Protein AF-0000000083319623 (afdb_homodimer)

Organism: Saccharibacillus brassicae (NCBI:txid2583377)

Structure (mmCIF, N/CA/C/O backbone):
data_AF-0000000083319623-model_v1
#
loop_
_entity.id
_entity.type
_entity.pdbx_description
1 polymer 'Zinc-binding alcohol dehydrogenase family protein'
#
loop_
_atom_site.group_PDB
_atom_site.id
_atom_site.type_symbol
_atom_site.label_atom_id
_atom_site.label_alt_id
_atom_site.label_comp_id
_atom_site.label_asym_id
_atom_site.label_entity_id
_atom_site.label_seq_id
_atom_site.pdbx_PDB_ins_code
_atom_site.Cartn_x
_atom_site.Cartn_y
_atom_site.Cartn_z
_atom_site.occupancy
_atom_site.B_iso_or_equiv
_atom_site.auth_seq_id
_atom_site.auth_comp_id
_atom_site.auth_asym_id
_atom_site.auth_atom_id
_atom_site.pdbx_PDB_model_num
ATOM 1 N N . MET A 1 1 ? -16.828 39.844 22.016 1 85.69 1 MET A N 1
ATOM 2 C CA . MET A 1 1 ? -16.344 39.688 20.641 1 85.69 1 MET A CA 1
ATOM 3 C C . MET A 1 1 ? -14.844 39.438 20.609 1 85.69 1 MET A C 1
ATOM 5 O O . MET A 1 1 ? -14.133 39.812 21.547 1 85.69 1 MET A O 1
ATOM 9 N N . THR A 1 2 ? -14.398 38.625 19.656 1 89.62 2 THR A N 1
ATOM 10 C CA . THR A 1 2 ? -12.969 38.344 19.516 1 89.62 2 THR A CA 1
ATOM 11 C C . THR A 1 2 ? -12.461 38.812 18.141 1 89.62 2 THR A C 1
ATOM 13 O O . THR A 1 2 ? -13.258 39.094 17.25 1 89.62 2 THR A O 1
ATOM 16 N N . ARG A 1 3 ? -11.203 39.062 18.062 1 96.06 3 ARG A N 1
ATOM 17 C CA . ARG A 1 3 ? -10.594 39.562 16.828 1 96.06 3 ARG A CA 1
ATOM 18 C C . ARG A 1 3 ? -9.938 38.438 16.047 1 96.06 3 ARG A C 1
ATOM 20 O O . ARG A 1 3 ? -9.516 37.438 16.625 1 96.06 3 ARG A O 1
ATOM 27 N N . GLY A 1 4 ? -9.961 38.5 14.805 1 97.38 4 GLY A N 1
ATOM 28 C CA . GLY A 1 4 ? -9.32 37.531 13.953 1 97.38 4 GLY A CA 1
ATOM 29 C C . GLY A 1 4 ? -9.352 37.906 12.477 1 97.38 4 GLY A C 1
ATOM 30 O O . GLY A 1 4 ? -9.633 39.031 12.133 1 97.38 4 GLY A O 1
ATOM 31 N N . ILE A 1 5 ? -8.898 37.031 11.68 1 97.88 5 ILE A N 1
ATOM 32 C CA . ILE A 1 5 ? -8.844 37.188 10.234 1 97.88 5 ILE A CA 1
ATOM 33 C C . ILE A 1 5 ? -9.789 36.219 9.555 1 97.88 5 ILE A C 1
ATOM 35 O O . ILE A 1 5 ? -9.805 35.031 9.891 1 97.88 5 ILE A O 1
ATOM 39 N N . VAL A 1 6 ? -10.617 36.688 8.617 1 97.75 6 VAL A N 1
ATOM 40 C CA . VAL A 1 6 ? -11.539 35.875 7.844 1 97.75 6 VAL A CA 1
ATOM 41 C C . VAL A 1 6 ? -11.156 35.906 6.367 1 97.75 6 VAL A C 1
ATOM 43 O O . VAL A 1 6 ? -10.961 37 5.805 1 97.75 6 VAL A O 1
ATOM 46 N N . CYS A 1 7 ? -10.906 34.75 5.785 1 97.44 7 CYS A N 1
ATOM 47 C CA . CYS A 1 7 ? -10.844 34.688 4.328 1 97.44 7 CYS A CA 1
ATOM 48 C C . CYS A 1 7 ? -12.242 34.781 3.721 1 97.44 7 CYS A C 1
ATOM 50 O O . CYS A 1 7 ? -12.938 33.781 3.592 1 97.44 7 CYS A O 1
ATOM 52 N N . GLU A 1 8 ? -12.602 35.906 3.264 1 96.75 8 GLU A N 1
ATOM 53 C CA . GLU A 1 8 ? -13.977 36.156 2.842 1 96.75 8 GLU A CA 1
ATOM 54 C C . GLU A 1 8 ? -14.25 35.562 1.464 1 96.75 8 GLU A C 1
ATOM 56 O O . GLU A 1 8 ? -15.359 35.094 1.194 1 96.75 8 GLU A O 1
ATOM 61 N N . GLU A 1 9 ? -13.352 35.719 0.642 1 95.5 9 GLU A N 1
ATOM 62 C CA . GLU A 1 9 ? -13.336 35.188 -0.715 1 95.5 9 GLU A CA 1
ATOM 63 C C . GLU A 1 9 ? -11.906 35.031 -1.23 1 95.5 9 GLU A C 1
ATOM 65 O O . GLU A 1 9 ? -10.945 35.344 -0.521 1 95.5 9 GLU A O 1
ATOM 70 N N . ILE A 1 10 ? -11.812 34.469 -2.344 1 94 10 ILE A N 1
ATOM 71 C CA . ILE A 1 10 ? -10.508 34.25 -2.949 1 94 10 ILE A CA 1
ATOM 72 C C . ILE A 1 10 ? -9.734 35.594 -2.98 1 94 10 ILE A C 1
ATOM 74 O O . ILE A 1 10 ? -10.258 36.594 -3.438 1 94 10 ILE A O 1
ATOM 78 N N . GLY A 1 11 ? -8.586 35.562 -2.367 1 93.06 11 GLY A N 1
ATOM 79 C CA . GLY A 1 11 ? -7.684 36.688 -2.43 1 93.06 11 GLY A CA 1
ATOM 80 C C . GLY A 1 11 ? -8.031 37.781 -1.429 1 93.06 11 GLY A C 1
ATOM 81 O O . GLY A 1 11 ? -7.457 38.875 -1.47 1 93.06 11 GLY A O 1
ATOM 82 N N . ARG A 1 12 ? -8.922 37.438 -0.57 1 95.44 12 ARG A N 1
ATOM 83 C CA . ARG A 1 12 ? -9.352 38.5 0.325 1 95.44 12 ARG A CA 1
ATOM 84 C C . ARG A 1 12 ? -9.391 38.031 1.772 1 95.44 12 ARG A C 1
ATOM 86 O O . ARG A 1 12 ? -10.336 37.375 2.191 1 95.44 12 ARG A O 1
ATOM 93 N N . LEU A 1 13 ? -8.383 38.438 2.477 1 96.25 13 LEU A N 1
ATOM 94 C CA . LEU A 1 13 ? -8.336 38.281 3.928 1 96.25 13 LEU A CA 1
ATOM 95 C C . LEU A 1 13 ? -8.727 39.562 4.629 1 96.25 13 LEU A C 1
ATOM 97 O O . LEU A 1 13 ? -8.203 40.625 4.301 1 96.25 13 LEU A O 1
ATOM 101 N N . VAL A 1 14 ? -9.609 39.438 5.551 1 96.38 14 VAL A N 1
ATOM 102 C CA . VAL A 1 14 ? -10.133 40.625 6.188 1 96.38 14 VAL A CA 1
ATOM 103 C C . VAL A 1 14 ? -9.969 40.531 7.703 1 96.38 14 VAL A C 1
ATOM 105 O O . VAL A 1 14 ? -10.375 39.531 8.312 1 96.38 14 VAL A O 1
ATOM 108 N N . TRP A 1 15 ? -9.391 41.562 8.242 1 96.19 15 TRP A N 1
ATOM 109 C CA . TRP A 1 15 ? -9.344 41.688 9.695 1 96.19 15 TRP A CA 1
ATOM 110 C C . TRP A 1 15 ? -10.734 42 10.258 1 96.19 15 TRP A C 1
ATOM 112 O O . TRP A 1 15 ? -11.422 42.906 9.758 1 96.19 15 TRP A O 1
ATOM 122 N N . ARG A 1 16 ? -11.109 41.25 11.211 1 96.31 16 ARG A N 1
ATOM 123 C CA . ARG A 1 16 ? -12.406 41.438 11.859 1 96.31 16 ARG A CA 1
ATOM 124 C C . ARG A 1 16 ? -12.242 41.594 13.367 1 96.31 16 ARG A C 1
ATOM 126 O O . ARG A 1 16 ? -11.438 40.875 13.977 1 96.31 16 ARG A O 1
ATOM 133 N N . GLU A 1 17 ? -13.062 42.438 13.969 1 95.81 17 GLU A N 1
ATOM 134 C CA . GLU A 1 17 ? -13.039 42.625 15.414 1 95.81 17 GLU A CA 1
ATOM 135 C C . GLU A 1 17 ? -14.367 42.188 16.047 1 95.81 17 GLU A C 1
ATOM 137 O O . GLU A 1 17 ? -14.555 42.312 17.25 1 95.81 17 GLU A O 1
ATOM 142 N N . ASP A 1 18 ? -15.195 41.688 15.195 1 95.75 18 ASP A N 1
ATOM 143 C CA . ASP A 1 18 ? -16.547 41.375 15.641 1 95.75 18 ASP A CA 1
ATOM 144 C C . ASP A 1 18 ? -16.859 39.906 15.477 1 95.75 18 ASP A C 1
ATOM 146 O O . ASP A 1 18 ? -18 39.531 15.195 1 95.75 18 ASP A O 1
ATOM 150 N N . LEU A 1 19 ? -15.844 39.094 15.547 1 96.06 19 LEU A N 1
ATOM 151 C CA . LEU A 1 19 ? -16.094 37.688 15.461 1 96.06 19 LEU A CA 1
ATOM 152 C C . LEU A 1 19 ? -16.766 37.156 16.734 1 96.06 19 LEU A C 1
ATOM 154 O O . LEU A 1 19 ? -16.5 37.656 17.828 1 96.06 19 LE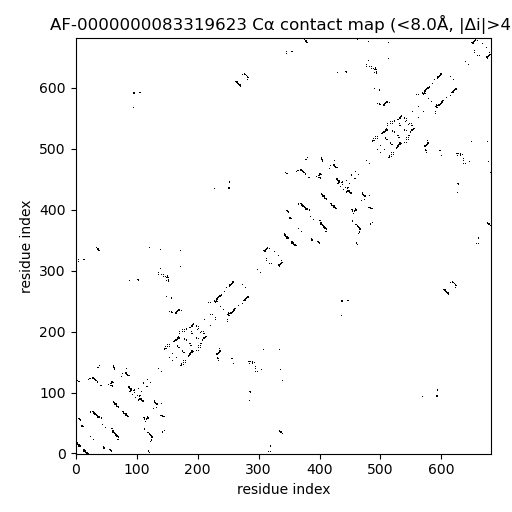U A O 1
ATOM 158 N N . PRO A 1 20 ? -17.641 36.188 16.547 1 93.31 20 PRO A N 1
ATOM 159 C CA . PRO A 1 20 ? -18.312 35.656 17.734 1 93.31 20 PRO A CA 1
ATOM 160 C C . PRO A 1 20 ? -17.344 35 18.719 1 93.31 20 PRO A C 1
ATOM 162 O O . PRO A 1 20 ? -16.391 34.344 18.297 1 93.31 20 PRO A O 1
ATOM 165 N N . GLU A 1 21 ? -17.625 35.25 20.047 1 94.5 21 GLU A N 1
ATOM 166 C CA . GLU A 1 21 ? -16.844 34.562 21.078 1 94.5 21 GLU A CA 1
ATOM 167 C C . GLU A 1 21 ? -17.172 33.094 21.141 1 94.5 21 GLU A C 1
ATOM 169 O O . GLU A 1 21 ? -18.328 32.688 21.016 1 94.5 21 GLU A O 1
ATOM 174 N N . PRO A 1 22 ? -16.141 32.25 21.328 1 94.62 22 PRO A N 1
ATOM 175 C CA . PRO A 1 22 ? -16.453 30.844 21.5 1 94.62 22 PRO A CA 1
ATOM 176 C C . PRO A 1 22 ? -17.188 30.562 22.812 1 94.62 22 PRO A C 1
ATOM 178 O O . PRO A 1 22 ? -16.953 31.234 23.812 1 94.62 22 PRO A O 1
ATOM 181 N N . THR A 1 23 ? -18.016 29.609 22.734 1 91.69 23 THR A N 1
ATOM 182 C CA . THR A 1 23 ? -18.797 29.25 23.922 1 91.69 23 THR A CA 1
ATOM 183 C C . THR A 1 23 ? -18.281 27.938 24.516 1 91.69 23 THR A C 1
ATOM 185 O O . THR A 1 23 ? -17.969 27 23.781 1 91.69 23 THR A O 1
ATOM 188 N N . ILE A 1 24 ? -18.281 28 25.859 1 91.38 24 ILE A N 1
ATOM 189 C CA . ILE A 1 24 ? -17.875 26.781 26.547 1 91.38 24 ILE A CA 1
ATOM 190 C C . ILE A 1 24 ? -18.984 25.734 26.438 1 91.38 24 ILE A C 1
ATOM 192 O O . ILE A 1 24 ? -20.172 26.078 26.531 1 91.38 24 ILE A O 1
ATOM 196 N N . ALA A 1 25 ? -18.641 24.578 26.078 1 93.5 25 ALA A N 1
ATOM 197 C CA . ALA A 1 25 ? -19.531 23.422 26.016 1 93.5 25 ALA A CA 1
ATOM 198 C C . ALA A 1 25 ? -18.922 22.219 26.703 1 93.5 25 ALA A C 1
ATOM 200 O O . ALA A 1 25 ? -17.719 22.172 26.953 1 93.5 25 ALA A O 1
ATOM 201 N N . PRO A 1 26 ? -19.844 21.281 27.156 1 94.38 26 PRO A N 1
ATOM 202 C CA . PRO A 1 26 ? -19.297 20.062 27.766 1 94.38 26 PRO A CA 1
ATOM 203 C C . PRO A 1 26 ? -18.266 19.375 26.875 1 94.38 26 PRO A C 1
ATOM 205 O O . PRO A 1 26 ? -18.469 19.234 25.672 1 94.38 26 PRO A O 1
ATOM 208 N N . GLY A 1 27 ? -17.094 19.016 27.5 1 96.12 27 GLY A N 1
ATOM 209 C CA . GLY A 1 27 ? -16.062 18.281 26.797 1 96.12 27 GLY A CA 1
ATOM 210 C C . GLY A 1 27 ? -15.172 19.172 25.953 1 96.12 27 GLY A C 1
ATOM 211 O O . GLY A 1 27 ? -14.273 18.688 25.25 1 96.12 27 GLY A O 1
ATOM 212 N N . ARG A 1 28 ? -15.406 20.422 26.031 1 97.56 28 ARG A N 1
ATOM 213 C CA . ARG A 1 28 ? -14.602 21.344 25.234 1 97.56 28 ARG A CA 1
ATOM 214 C C . ARG A 1 28 ? -13.859 22.328 26.125 1 97.56 28 ARG A C 1
ATOM 216 O O . ARG A 1 28 ? -14.188 22.484 27.312 1 97.56 28 ARG A O 1
ATOM 223 N N . ALA A 1 29 ? -12.859 22.953 25.625 1 98.56 29 ALA A N 1
ATOM 224 C CA . ALA A 1 29 ? -12.062 23.969 26.281 1 98.56 29 ALA A CA 1
ATOM 225 C C . ALA A 1 29 ? -11.961 25.234 25.422 1 98.56 29 ALA A C 1
ATOM 227 O O . ALA A 1 29 ? -11.977 25.156 24.203 1 98.56 29 ALA A O 1
ATOM 228 N N . ILE A 1 30 ? -11.938 26.344 26.078 1 98.56 30 ILE A N 1
ATOM 229 C CA . ILE A 1 30 ? -11.617 27.594 25.406 1 98.56 30 ILE A CA 1
ATOM 230 C C . ILE A 1 30 ? -10.109 27.828 25.453 1 98.56 30 ILE A C 1
ATOM 232 O O . ILE A 1 30 ? -9.508 27.844 26.516 1 98.56 30 ILE A O 1
ATOM 236 N N . VAL A 1 31 ? -9.562 27.938 24.344 1 98.62 31 VAL A N 1
ATOM 237 C CA . VAL A 1 31 ? -8.117 28.141 24.234 1 98.62 31 VAL A CA 1
ATOM 238 C C . VAL A 1 31 ? -7.828 29.531 23.672 1 98.62 31 VAL A C 1
ATOM 240 O O . VAL A 1 31 ? -8.375 29.922 22.641 1 98.62 31 VAL A O 1
ATOM 243 N N . ARG A 1 32 ? -7.023 30.281 24.328 1 98.5 32 ARG A N 1
ATOM 244 C CA . ARG A 1 32 ? -6.473 31.516 23.812 1 98.5 32 ARG A CA 1
ATOM 245 C C . ARG A 1 32 ? -5.293 31.25 22.875 1 98.5 32 ARG A C 1
ATOM 247 O O . ARG A 1 32 ? -4.227 30.828 23.328 1 98.5 32 ARG A O 1
ATOM 254 N N . ILE A 1 33 ? -5.465 31.547 21.625 1 98.75 33 ILE A N 1
ATOM 255 C CA . ILE A 1 33 ? -4.445 31.25 20.641 1 98.75 33 ILE A CA 1
ATOM 256 C C . ILE A 1 33 ? -3.271 32.219 20.781 1 98.75 33 ILE A C 1
ATOM 258 O O . ILE A 1 33 ? -3.469 33.406 20.984 1 98.75 33 ILE A O 1
ATOM 262 N N . ARG A 1 34 ? -2.08 31.625 20.625 1 98.69 34 ARG A N 1
ATOM 263 C CA . ARG A 1 34 ? -0.876 32.438 20.75 1 98.69 34 ARG A CA 1
ATOM 264 C C . ARG A 1 34 ? -0.014 32.344 19.5 1 98.69 34 ARG A C 1
ATOM 266 O O . ARG A 1 34 ? 0.701 33.312 19.172 1 98.69 34 ARG A O 1
ATOM 273 N N . ARG A 1 35 ? -0.038 31.266 18.859 1 98.81 35 ARG A N 1
ATOM 274 C CA . ARG A 1 35 ? 0.743 31.031 17.656 1 98.81 35 ARG A CA 1
ATOM 275 C C . ARG A 1 35 ? -0.085 30.312 16.594 1 98.81 35 ARG A C 1
ATOM 277 O O . ARG A 1 35 ? -0.876 29.422 16.922 1 98.81 35 ARG A O 1
ATOM 284 N N . ILE A 1 36 ? 0.083 30.734 15.359 1 98.69 36 ILE A N 1
ATOM 285 C CA . ILE A 1 36 ? -0.547 30.109 14.195 1 98.69 36 ILE A CA 1
ATOM 286 C C . ILE A 1 36 ? 0.493 29.906 13.102 1 98.69 36 ILE A C 1
ATOM 288 O O . ILE A 1 36 ? 0.984 30.859 12.508 1 98.69 36 ILE A O 1
ATOM 292 N N . GLY A 1 37 ? 0.816 28.609 12.875 1 98.25 37 GLY A N 1
ATOM 293 C CA . GLY A 1 37 ? 1.62 28.328 11.695 1 98.25 37 GLY A CA 1
ATOM 294 C C . GLY A 1 37 ? 0.83 28.422 10.398 1 98.25 37 GLY A C 1
ATOM 295 O O . GLY A 1 37 ? -0.321 27.984 10.336 1 98.25 37 GLY A O 1
ATOM 296 N N . ILE A 1 38 ? 1.46 28.984 9.375 1 97.31 38 ILE A N 1
ATOM 297 C CA . ILE A 1 38 ? 0.802 29.078 8.078 1 97.31 38 ILE A CA 1
ATOM 298 C C . ILE A 1 38 ? 1.138 27.844 7.238 1 97.31 38 ILE A C 1
ATOM 300 O O . ILE A 1 38 ? 2.309 27.484 7.102 1 97.31 38 ILE A O 1
ATOM 304 N N . CYS A 1 39 ? 0.165 27.219 6.727 1 94.75 39 CYS A N 1
ATOM 305 C CA . CYS A 1 39 ? 0.323 26 5.926 1 94.75 39 CYS A CA 1
ATOM 306 C C . CYS A 1 39 ? 0.044 26.281 4.453 1 94.75 39 CYS A C 1
ATOM 308 O O . CYS A 1 39 ? -0.603 27.281 4.121 1 94.75 39 CYS A O 1
ATOM 310 N N . GLY A 1 40 ? 0.592 25.406 3.582 1 90 40 GLY A N 1
ATOM 311 C CA . GLY A 1 40 ? 0.255 25.5 2.172 1 90 40 GLY A CA 1
ATOM 312 C C . GLY A 1 40 ? -1.24 25.516 1.914 1 90 40 GLY A C 1
ATOM 313 O O . GLY A 1 40 ? -1.715 26.188 1.006 1 90 40 GLY A O 1
ATOM 314 N N . THR A 1 41 ? -1.971 24.797 2.67 1 90.81 41 THR A N 1
ATOM 315 C CA . THR A 1 41 ? -3.422 24.734 2.551 1 90.81 41 THR A CA 1
ATOM 316 C C . THR A 1 41 ? -4.047 26.109 2.771 1 90.81 41 THR A C 1
ATOM 318 O O . THR A 1 41 ? -5.039 26.453 2.129 1 90.81 41 THR A O 1
ATOM 321 N N . ASP A 1 42 ? -3.557 26.891 3.699 1 93.88 42 ASP A N 1
ATOM 322 C CA . ASP A 1 42 ? -4.023 28.266 3.914 1 93.88 42 ASP A CA 1
ATOM 323 C C . ASP A 1 42 ? -3.795 29.109 2.67 1 93.88 42 ASP A C 1
ATOM 325 O O . ASP A 1 42 ? -4.688 29.859 2.252 1 93.88 42 ASP A O 1
ATOM 329 N N . LEU A 1 43 ? -2.652 28.922 2.166 1 90 43 LEU A N 1
ATOM 330 C CA . LEU A 1 43 ? -2.273 29.703 0.99 1 90 43 LEU A CA 1
ATOM 331 C C . LEU A 1 43 ? -3.115 29.297 -0.218 1 90 43 LEU A C 1
ATOM 333 O O . LEU A 1 43 ? -3.531 30.156 -1 1 90 43 LEU A O 1
ATOM 337 N N . HIS A 1 44 ? -3.336 28.016 -0.341 1 89.38 44 HIS A N 1
ATOM 338 C CA . HIS A 1 44 ? -4.172 27.516 -1.43 1 89.38 44 HIS A CA 1
ATOM 339 C C . HIS A 1 44 ? -5.605 28.016 -1.29 1 89.38 44 HIS A C 1
ATOM 341 O O . HIS A 1 44 ? -6.258 28.344 -2.287 1 89.38 44 HIS A O 1
ATOM 347 N N . ALA A 1 45 ? -6.105 27.984 -0.093 1 90.56 45 ALA A N 1
ATOM 348 C CA . ALA A 1 45 ? -7.438 28.531 0.148 1 90.56 45 ALA A CA 1
ATOM 349 C C . ALA A 1 45 ? -7.504 30 -0.222 1 90.56 45 ALA A C 1
ATOM 351 O O . ALA A 1 45 ? -8.445 30.438 -0.895 1 90.56 45 ALA A O 1
ATOM 352 N N . TYR A 1 46 ? -6.523 30.719 0.122 1 92.94 46 TYR A N 1
ATOM 353 C CA . TYR A 1 46 ? -6.457 32.156 -0.17 1 92.94 46 TYR A CA 1
ATOM 354 C C . TYR A 1 46 ? -6.426 32.375 -1.674 1 92.94 46 TYR A C 1
ATOM 356 O O . TYR A 1 46 ? -7.066 33.312 -2.168 1 92.94 46 TYR A O 1
ATOM 364 N N . ARG A 1 47 ? -5.812 31.438 -2.383 1 90.69 47 ARG A N 1
ATOM 365 C CA . ARG A 1 47 ? -5.641 31.625 -3.82 1 90.69 47 ARG A CA 1
ATOM 366 C C . ARG A 1 47 ? -6.777 30.953 -4.594 1 90.69 47 ARG A C 1
ATOM 368 O O . ARG A 1 47 ? -6.836 31.047 -5.82 1 90.69 47 ARG A O 1
ATOM 375 N N . GLY A 1 48 ? -7.668 30.359 -3.895 1 85.94 48 GLY A N 1
ATOM 376 C CA . GLY A 1 48 ? -8.805 29.719 -4.535 1 85.94 48 GLY A CA 1
ATOM 377 C C . GLY A 1 48 ? -8.461 28.391 -5.184 1 85.94 48 GLY A C 1
ATOM 378 O O . GLY A 1 48 ? -9.133 27.969 -6.121 1 85.94 48 GLY A O 1
ATOM 379 N N . ARG A 1 49 ? -7.434 27.766 -4.734 1 76.06 49 ARG A N 1
ATOM 380 C CA . ARG A 1 49 ? -6.973 26.516 -5.336 1 76.06 49 ARG A CA 1
ATOM 381 C C . ARG A 1 49 ? -7.277 25.328 -4.43 1 76.06 49 ARG A C 1
ATOM 383 O O . ARG A 1 49 ? -6.969 24.188 -4.777 1 76.06 49 ARG A O 1
ATOM 390 N N . GLN A 1 50 ? -7.824 25.578 -3.295 1 76.25 50 GLN A N 1
ATOM 391 C CA . GLN A 1 50 ? -8.133 24.5 -2.355 1 76.25 50 GLN A CA 1
ATOM 392 C C . GLN A 1 50 ? -9.445 23.812 -2.723 1 76.25 50 GLN A C 1
ATOM 394 O O . GLN A 1 50 ? -10.508 24.422 -2.686 1 76.25 50 GLN A O 1
ATOM 399 N N . PRO A 1 51 ? -9.344 22.516 -3.035 1 70.38 51 PRO A N 1
ATOM 400 C CA . PRO A 1 51 ? -10.562 21.812 -3.453 1 70.38 51 PRO A CA 1
ATOM 401 C C . PRO A 1 51 ? -11.578 21.656 -2.326 1 70.38 51 PRO A C 1
ATOM 403 O O . PRO A 1 51 ? -11.203 21.469 -1.168 1 70.38 51 PRO A O 1
ATOM 406 N N . PHE A 1 52 ? -12.906 21.766 -2.682 1 75.38 52 PHE A N 1
ATOM 407 C CA . PHE A 1 52 ? -14.008 21.516 -1.764 1 75.38 52 PHE A CA 1
ATOM 408 C C . PHE A 1 52 ? -13.953 22.484 -0.58 1 75.38 52 PHE A C 1
ATOM 410 O O . PHE A 1 52 ? -14.094 22.062 0.571 1 75.38 52 PHE A O 1
ATOM 417 N N . PHE A 1 53 ? -13.555 23.609 -0.901 1 86.69 53 PHE A N 1
ATOM 418 C CA . PHE A 1 53 ? -13.406 24.656 0.102 1 86.69 53 PHE A CA 1
ATOM 419 C C . PHE A 1 53 ? -14.555 25.656 0.014 1 86.69 53 PHE A C 1
ATOM 421 O O . PHE A 1 53 ? -15 26 -1.081 1 86.69 53 PHE A O 1
ATOM 428 N N . ASP A 1 54 ? -15 26.109 1.204 1 92.81 54 ASP A N 1
ATOM 429 C CA . ASP A 1 54 ? -16.094 27.094 1.262 1 92.81 54 ASP A CA 1
ATOM 430 C C . ASP A 1 54 ? -15.609 28.406 1.854 1 92.81 54 ASP A C 1
ATOM 432 O O . ASP A 1 54 ? -14.805 28.422 2.791 1 92.81 54 ASP A O 1
ATOM 436 N N . TYR A 1 55 ? -16.203 29.484 1.297 1 95.38 55 TYR A N 1
ATOM 437 C CA . TYR A 1 55 ? -16 30.828 1.832 1 95.38 55 TYR A CA 1
ATOM 438 C C . TYR A 1 55 ? -17.297 31.391 2.414 1 95.38 55 TYR A C 1
ATOM 440 O O . TYR A 1 55 ? -18.391 31.047 1.95 1 95.38 55 TYR A O 1
ATOM 448 N N . PRO A 1 56 ? -17.234 32.312 3.365 1 96.62 56 PRO A N 1
ATOM 449 C CA . PRO A 1 56 ? -16.031 32.719 4.098 1 96.62 56 PRO A CA 1
ATOM 450 C C . PRO A 1 56 ? -15.531 31.641 5.055 1 96.62 56 PRO A C 1
ATOM 452 O O . PRO A 1 56 ? -16.281 30.734 5.414 1 96.62 56 PRO A O 1
ATOM 455 N N . ARG A 1 57 ? -14.266 31.672 5.387 1 97.56 57 ARG A N 1
ATOM 456 C CA . ARG A 1 57 ? -13.656 30.703 6.297 1 97.56 57 ARG A CA 1
ATOM 457 C C . ARG A 1 57 ? -12.562 31.359 7.137 1 97.56 57 ARG A C 1
ATOM 459 O O . ARG A 1 57 ? -11.766 32.156 6.625 1 97.56 57 ARG A O 1
ATOM 466 N N . ILE A 1 58 ? -12.602 31.156 8.438 1 97.81 58 ILE A N 1
ATOM 467 C CA . ILE A 1 58 ? -11.43 31.469 9.242 1 97.81 58 ILE A CA 1
ATOM 468 C C . ILE A 1 58 ? -10.391 30.359 9.078 1 97.81 58 ILE A C 1
ATOM 470 O O . ILE A 1 58 ? -10.641 29.203 9.438 1 97.81 58 ILE A O 1
ATOM 474 N N . LEU A 1 59 ? -9.211 30.703 8.586 1 97.38 59 LEU A N 1
ATOM 475 C CA . LEU A 1 59 ? -8.172 29.719 8.305 1 97.38 59 LEU A CA 1
ATOM 476 C C . LEU A 1 59 ? -7.348 29.422 9.547 1 97.38 59 LEU A C 1
ATOM 478 O O . LEU A 1 59 ? -7.676 29.891 10.641 1 97.38 59 LEU A O 1
ATOM 482 N N . GLY A 1 60 ? -6.363 28.562 9.375 1 98.06 60 GLY A N 1
ATOM 483 C CA . GLY A 1 60 ? -5.395 28.266 10.414 1 98.06 60 GLY A CA 1
ATOM 484 C C . GLY A 1 60 ? -5.676 26.969 11.148 1 98.06 60 GLY A C 1
ATOM 485 O O . GLY A 1 60 ? -6.727 26.812 11.773 1 98.06 60 GLY A O 1
ATOM 486 N N . HIS A 1 61 ? -4.699 26.062 11.109 1 98.62 61 HIS A N 1
ATOM 487 C CA . HIS A 1 61 ? -4.883 24.781 11.773 1 98.62 61 HIS A CA 1
ATOM 488 C C . HIS A 1 61 ? -3.596 24.312 12.445 1 98.62 61 HIS A C 1
ATOM 490 O O . HIS A 1 61 ? -3.566 23.266 13.078 1 98.62 61 HIS A O 1
ATOM 496 N N . GLU A 1 62 ? -2.529 24.984 12.312 1 98.81 62 GLU A N 1
ATOM 497 C CA . GLU A 1 62 ? -1.293 24.766 13.062 1 98.81 62 GLU A CA 1
ATOM 498 C C . GLU A 1 62 ? -1.202 25.703 14.258 1 98.81 62 GLU A C 1
ATOM 500 O O . GLU A 1 62 ? -0.714 26.828 14.133 1 98.81 62 GLU A O 1
ATOM 505 N N . LEU A 1 63 ? -1.582 25.188 15.43 1 98.81 63 LEU A N 1
ATOM 506 C CA . LEU A 1 63 ? -1.93 26.141 16.469 1 98.81 63 LEU A CA 1
ATOM 507 C C . LEU A 1 63 ? -1.245 25.781 17.781 1 98.81 63 LEU A C 1
ATOM 509 O O . LEU A 1 63 ? -1.026 24.609 18.078 1 98.81 63 LEU A O 1
ATOM 513 N N . ALA A 1 64 ? -0.96 26.781 18.578 1 98.81 64 ALA A N 1
ATOM 514 C CA . ALA A 1 64 ? -0.585 26.688 19.984 1 98.81 64 ALA A CA 1
ATOM 515 C C . ALA A 1 64 ? -1.267 27.781 20.797 1 98.81 64 ALA A C 1
ATOM 517 O O . ALA A 1 64 ? -1.519 28.875 20.297 1 98.81 64 ALA A O 1
ATOM 518 N N . GLY A 1 65 ? -1.55 27.5 22 1 98.62 65 GLY A N 1
ATOM 519 C CA . GLY A 1 65 ? -2.201 28.469 22.859 1 98.62 65 GLY A CA 1
ATOM 520 C C . GLY A 1 65 ? -2.221 28.062 24.328 1 98.62 65 GLY A C 1
ATOM 521 O O . GLY A 1 65 ? -1.447 27.188 24.734 1 98.62 65 GLY A O 1
ATOM 522 N N . VAL A 1 66 ? -3.053 28.781 25.062 1 98.69 66 VAL A N 1
ATOM 523 C CA . VAL A 1 66 ? -3.213 28.531 26.5 1 98.69 66 VAL A CA 1
ATOM 524 C C . VAL A 1 66 ? -4.691 28.328 26.828 1 98.69 66 VAL A C 1
ATOM 526 O O . VAL A 1 66 ? -5.547 29.094 26.375 1 98.69 66 VAL A O 1
ATOM 529 N N . ILE A 1 67 ? -4.926 27.297 27.625 1 98.69 67 ILE A N 1
ATOM 530 C CA . ILE A 1 67 ? -6.309 27.047 28.031 1 98.69 67 ILE A CA 1
ATOM 531 C C . ILE A 1 67 ? -6.797 28.172 28.938 1 98.69 67 ILE A C 1
ATOM 533 O O . ILE A 1 67 ? -6.16 28.484 29.938 1 98.69 67 ILE A O 1
ATOM 537 N N . GLU A 1 68 ? -7.867 28.766 28.547 1 98.06 68 GLU A N 1
ATOM 538 C CA . GLU A 1 68 ? -8.492 29.797 29.375 1 98.06 68 GLU A CA 1
ATOM 539 C C . GLU A 1 68 ? -9.562 29.188 30.281 1 98.06 68 GLU A C 1
ATOM 541 O O . GLU A 1 68 ? -9.695 29.578 31.438 1 98.06 68 GLU A O 1
ATOM 546 N N . GLU A 1 69 ? -10.352 28.359 29.703 1 97.81 69 GLU A N 1
ATOM 547 C CA . GLU A 1 69 ? -11.453 27.719 30.422 1 97.81 69 GLU A CA 1
ATOM 548 C C . GLU A 1 69 ? -11.609 26.266 30 1 97.81 69 GLU A C 1
ATOM 550 O O . GLU A 1 69 ? -11.516 25.938 28.812 1 97.81 69 GLU A O 1
ATOM 555 N N . VAL A 1 70 ? -11.844 25.406 31.047 1 97.75 70 VAL A N 1
ATOM 556 C CA . VAL A 1 70 ? -12.086 23.984 30.781 1 97.75 70 VAL A CA 1
ATOM 557 C C . VAL A 1 70 ? -12.805 23.359 31.969 1 97.75 70 VAL A C 1
ATOM 559 O O . VAL A 1 70 ? -12.539 23.719 33.125 1 97.75 70 VAL A O 1
ATOM 562 N N . GLY A 1 71 ? -13.773 22.531 31.703 1 94.5 71 GLY A N 1
ATOM 563 C CA . GLY A 1 71 ? -14.398 21.781 32.781 1 94.5 71 GLY A CA 1
ATOM 564 C C . GLY A 1 71 ? -13.617 20.531 33.188 1 94.5 71 GLY A C 1
ATOM 565 O O . GLY A 1 71 ? -12.477 20.359 32.75 1 94.5 71 GLY A O 1
ATOM 566 N N . ASP A 1 72 ? -14.242 19.734 34.062 1 94.5 72 ASP A N 1
ATOM 567 C CA . ASP A 1 72 ? -13.633 18.453 34.406 1 94.5 72 ASP A CA 1
ATOM 568 C C . ASP A 1 72 ? -13.406 17.594 33.188 1 94.5 72 ASP A C 1
ATOM 570 O O . ASP A 1 72 ? -14.242 17.547 32.281 1 94.5 72 ASP A O 1
ATOM 574 N N . ASN A 1 73 ? -12.266 17.016 33.125 1 95.5 73 ASN A N 1
ATOM 575 C CA . ASN A 1 73 ? -11.93 16.188 31.953 1 95.5 73 ASN A CA 1
ATOM 576 C C . ASN A 1 73 ? -10.953 15.078 32.312 1 95.5 73 ASN A C 1
ATOM 578 O O . ASN A 1 73 ? -10.25 15.172 33.344 1 95.5 73 ASN A O 1
ATOM 582 N N . SER A 1 74 ? -10.914 14.055 31.594 1 93.12 74 SER A N 1
ATOM 583 C CA . SER A 1 74 ? -10.117 12.867 31.891 1 93.12 74 SER A CA 1
ATOM 584 C C . SER A 1 74 ? -8.656 13.078 31.5 1 93.12 74 SER A C 1
ATOM 586 O O . SER A 1 74 ? -7.789 12.305 31.891 1 93.12 74 SER A O 1
ATOM 588 N N . GLU A 1 75 ? -8.266 14.133 30.75 1 93.5 75 GLU A N 1
ATOM 589 C CA . GLU A 1 75 ? -6.91 14.367 30.266 1 93.5 75 GLU A CA 1
ATOM 590 C C . GLU A 1 75 ? -6.082 15.117 31.312 1 93.5 75 GLU A C 1
ATOM 592 O O . GLU A 1 75 ? -4.879 15.312 31.125 1 93.5 75 GLU A O 1
ATOM 597 N N . GLY A 1 76 ? -6.738 15.625 32.344 1 95.81 76 GLY A N 1
ATOM 598 C CA . GLY A 1 76 ? -6.047 16.359 33.406 1 95.81 76 GLY A CA 1
ATOM 599 C C . GLY A 1 76 ? -5.645 17.75 33 1 95.81 76 GLY A C 1
ATOM 600 O O . GLY A 1 76 ? -4.738 18.344 33.594 1 95.81 76 GLY A O 1
ATOM 601 N N . LEU A 1 77 ? -6.254 18.312 32 1 98.12 77 LEU A N 1
ATOM 602 C CA . LEU A 1 77 ? -5.961 19.672 31.547 1 98.12 77 LEU A CA 1
ATOM 603 C C . LEU A 1 77 ? -6.641 20.703 32.438 1 98.12 77 LEU A C 1
ATOM 605 O O . LEU A 1 77 ? -7.746 20.484 32.938 1 98.12 77 LEU A O 1
ATOM 609 N N . ARG A 1 78 ? -5.965 21.844 32.594 1 98.06 78 ARG A N 1
ATOM 610 C CA . ARG A 1 78 ? -6.477 22.922 33.438 1 98.06 78 ARG A CA 1
ATOM 611 C C . ARG A 1 78 ? -6.238 24.281 32.781 1 98.06 78 ARG A C 1
ATOM 613 O O . ARG A 1 78 ? -5.398 24.406 31.891 1 98.06 78 ARG A O 1
ATOM 620 N N . ALA A 1 79 ? -7.023 25.203 33.312 1 98.25 79 ALA A N 1
ATOM 621 C CA . ALA A 1 79 ? -6.773 26.578 32.875 1 98.25 79 ALA A CA 1
ATOM 622 C C . ALA A 1 79 ? -5.324 26.984 33.125 1 98.25 79 ALA A C 1
ATOM 624 O O . ALA A 1 79 ? -4.766 26.656 34.188 1 98.25 79 ALA A O 1
ATOM 625 N N . GLY A 1 80 ? -4.734 27.578 32.125 1 98.44 80 GLY A N 1
ATOM 626 C CA . GLY A 1 80 ? -3.346 28 32.25 1 98.44 80 GLY A CA 1
ATOM 627 C C . GLY A 1 80 ? -2.381 27.078 31.516 1 98.44 80 GLY A C 1
ATOM 628 O O . GLY A 1 80 ? -1.239 27.453 31.25 1 98.44 80 GLY A O 1
ATOM 629 N N . ASP A 1 81 ? -2.801 25.859 31.234 1 98.62 81 ASP A N 1
ATOM 630 C CA . ASP A 1 81 ? -1.935 24.922 30.531 1 98.62 81 ASP A CA 1
ATOM 631 C C . ASP A 1 81 ? -1.656 25.391 29.094 1 98.62 81 ASP A C 1
ATOM 633 O O . ASP A 1 81 ? -2.568 25.828 28.391 1 98.62 81 ASP A O 1
ATOM 637 N N . GLN A 1 82 ? -0.362 25.359 28.688 1 98.75 82 GLN A N 1
ATOM 638 C CA . GLN A 1 82 ? -0.013 25.531 27.281 1 98.75 82 GLN A CA 1
ATOM 639 C C . GLN A 1 82 ? -0.361 24.281 26.469 1 98.75 82 GLN A C 1
ATOM 641 O O . GLN A 1 82 ? -0.091 23.156 26.906 1 98.75 82 GLN A O 1
ATOM 646 N N . VAL A 1 83 ? -0.992 24.5 25.297 1 98.88 83 VAL A N 1
ATOM 647 C CA . VAL A 1 83 ? -1.421 23.328 24.531 1 98.88 83 VAL A CA 1
ATOM 648 C C . VAL A 1 83 ? -1.164 23.547 23.047 1 98.88 83 VAL A C 1
ATOM 650 O O . VAL A 1 83 ? -1.116 24.688 22.594 1 98.88 83 VAL A O 1
ATOM 653 N N . SER A 1 84 ? -0.875 22.5 22.359 1 98.81 84 SER A N 1
ATOM 654 C CA . SER A 1 84 ? -1.068 22.406 20.922 1 98.81 84 SER A CA 1
ATOM 655 C C . SER A 1 84 ? -2.41 21.75 20.594 1 98.81 84 SER A C 1
ATOM 657 O O . SER A 1 84 ? -3.059 21.172 21.453 1 98.81 84 SER A O 1
ATOM 659 N N . LEU A 1 85 ? -2.885 21.922 19.375 1 98.75 85 LEU A N 1
ATOM 660 C CA . LEU A 1 85 ? -4.203 21.438 18.969 1 98.75 85 LEU A CA 1
ATOM 661 C C . LEU A 1 85 ? -4.086 20.422 17.828 1 98.75 85 LEU A C 1
ATOM 663 O O . LEU A 1 85 ? -3.365 20.656 16.859 1 98.75 85 LEU A O 1
ATOM 667 N N . ILE A 1 86 ? -4.695 19.281 17.922 1 98.88 86 ILE A N 1
ATOM 668 C CA . ILE A 1 86 ? -4.902 18.359 16.812 1 98.88 86 ILE A CA 1
ATOM 669 C C . ILE A 1 86 ? -6.125 18.797 16.016 1 98.88 86 ILE A C 1
ATOM 671 O O . ILE A 1 86 ? -7.262 18.672 16.469 1 98.88 86 ILE A O 1
ATOM 675 N N . PRO A 1 87 ? -5.941 19.234 14.82 1 98.81 87 PRO A N 1
ATOM 676 C CA . PRO A 1 87 ? -7.043 19.859 14.086 1 98.81 87 PRO A CA 1
ATOM 677 C C . PRO A 1 87 ? -7.949 18.844 13.391 1 98.81 87 PRO A C 1
ATOM 679 O O . PRO A 1 87 ? -8.922 19.234 12.742 1 98.81 87 PRO A O 1
ATOM 682 N N . TYR A 1 88 ? -7.699 17.562 13.523 1 98.75 88 TYR A N 1
ATOM 683 C CA . TYR A 1 88 ? -8.438 16.516 12.812 1 98.75 88 TYR A CA 1
ATOM 684 C C . TYR A 1 88 ? -9.609 16.016 13.648 1 98.75 88 TYR A C 1
ATOM 686 O O . TYR A 1 88 ? -9.461 15.094 14.445 1 98.75 88 TYR A O 1
ATOM 694 N N . ILE A 1 89 ? -10.758 16.609 13.391 1 98.12 89 ILE A N 1
ATOM 695 C CA . ILE A 1 89 ? -11.961 16.25 14.141 1 98.12 89 ILE A CA 1
ATOM 696 C C . ILE A 1 89 ? -12.609 15.023 13.5 1 98.12 89 ILE A C 1
ATOM 698 O O . ILE A 1 89 ? -12.969 15.047 12.32 1 98.12 89 ILE A O 1
ATOM 702 N N . HIS A 1 90 ? -12.734 13.961 14.258 1 98.31 90 HIS A N 1
ATOM 703 C CA . HIS A 1 90 ? -13.258 12.695 13.75 1 98.31 90 HIS A CA 1
ATOM 704 C C . HIS A 1 90 ? -14.523 12.281 14.5 1 98.31 90 HIS A C 1
ATOM 706 O O . HIS A 1 90 ? -14.781 12.766 15.602 1 98.31 90 HIS A O 1
ATOM 712 N N . CYS A 1 91 ? -15.344 11.359 14.016 1 97.62 91 CYS A N 1
ATOM 713 C CA . CYS A 1 91 ? -16.672 11.047 14.547 1 97.62 91 CYS A CA 1
ATOM 714 C C . CYS A 1 91 ? -16.562 10.055 15.695 1 97.62 91 CYS A C 1
ATOM 716 O O . CYS A 1 91 ? -17.484 9.961 16.531 1 97.62 91 CYS A O 1
ATOM 718 N N . GLY A 1 92 ? -15.562 9.234 15.695 1 97.44 92 GLY A N 1
ATOM 719 C CA . GLY A 1 92 ? -15.352 8.266 16.766 1 97.44 92 GLY A CA 1
ATOM 720 C C . GLY A 1 92 ? -16.188 7.012 16.609 1 97.44 92 GLY A C 1
ATOM 721 O O . GLY A 1 92 ? -16.094 6.09 17.422 1 97.44 92 GLY A O 1
ATOM 722 N N . ARG A 1 93 ? -16.969 6.934 15.461 1 96.88 93 ARG A N 1
ATOM 723 C CA . ARG A 1 93 ? -17.906 5.82 15.422 1 96.88 93 ARG A CA 1
ATOM 724 C C . ARG A 1 93 ? -17.828 5.082 14.094 1 96.88 93 ARG A C 1
ATOM 726 O O . ARG A 1 93 ? -18.391 3.99 13.953 1 96.88 93 ARG A O 1
ATOM 733 N N . CYS A 1 94 ? -17.266 5.633 13.109 1 97.12 94 CYS A N 1
ATOM 734 C CA . CYS A 1 94 ? -17.172 4.926 11.836 1 97.12 94 CYS A CA 1
ATOM 735 C C . CYS A 1 94 ? -16.094 3.84 11.898 1 97.12 94 CYS A C 1
ATOM 737 O O . CYS A 1 94 ? -15.367 3.738 12.891 1 97.12 94 CYS A O 1
ATOM 739 N N . GLY A 1 95 ? -15.992 3.041 10.852 1 96.44 95 GLY A N 1
ATOM 740 C CA . GLY A 1 95 ? -15.039 1.94 10.812 1 96.44 95 GLY A CA 1
ATOM 741 C C . GLY A 1 95 ? -13.602 2.385 11.008 1 96.44 95 GLY A C 1
ATOM 742 O O . GLY A 1 95 ? -12.852 1.765 11.766 1 96.44 95 GLY A O 1
ATOM 743 N N . ALA A 1 96 ? -13.227 3.443 10.359 1 97.75 96 ALA A N 1
ATOM 744 C CA . ALA A 1 96 ? -11.867 3.963 10.484 1 97.75 96 ALA A CA 1
ATOM 745 C C . ALA A 1 96 ? -11.57 4.391 11.922 1 97.75 96 ALA A C 1
ATOM 747 O O . ALA A 1 96 ? -10.539 4.027 12.484 1 97.75 96 ALA A O 1
ATOM 748 N N . CYS A 1 97 ? -12.469 5.098 12.555 1 97.88 97 CYS A N 1
ATOM 749 C CA . CYS A 1 97 ? -12.273 5.559 13.922 1 97.88 97 CYS A CA 1
ATOM 750 C C . CYS A 1 97 ? -12.188 4.383 14.891 1 97.88 97 CYS A C 1
ATOM 752 O O . CYS A 1 97 ? -11.312 4.355 15.758 1 97.88 97 CYS A O 1
ATOM 754 N N . LEU A 1 98 ? -13.039 3.426 14.656 1 96.56 98 LEU A N 1
ATOM 755 C CA . LEU A 1 98 ? -13.094 2.283 15.555 1 96.56 98 LEU A CA 1
ATOM 756 C C . LEU A 1 98 ? -11.852 1.407 15.406 1 96.56 98 LEU A C 1
ATOM 758 O O . LEU A 1 98 ? -11.539 0.613 16.297 1 96.56 98 LEU A O 1
ATOM 762 N N . SER A 1 99 ? -11.18 1.549 14.305 1 95.56 99 SER A N 1
ATOM 763 C CA . SER A 1 99 ? -9.969 0.769 14.07 1 95.56 99 SER A CA 1
ATOM 764 C C . SER A 1 99 ? -8.719 1.577 14.398 1 95.56 99 SER A C 1
ATOM 766 O O . SER A 1 99 ? -7.609 1.2 14.008 1 95.56 99 SER A O 1
ATOM 768 N N . GLY A 1 100 ? -8.867 2.742 14.984 1 97 100 GLY A N 1
ATOM 769 C CA . GLY A 1 100 ? -7.742 3.559 15.406 1 97 100 GLY A CA 1
ATOM 770 C C . GLY A 1 100 ? -7.215 4.465 14.305 1 97 100 GLY A C 1
ATOM 771 O O . GLY A 1 100 ? -6.207 5.148 14.492 1 97 100 GLY A O 1
ATOM 772 N N . LYS A 1 101 ? -7.836 4.449 13.18 1 97.88 101 LYS A N 1
ATOM 773 C CA . LYS A 1 101 ? -7.438 5.305 12.07 1 97.88 101 LYS A CA 1
ATOM 774 C C . LYS A 1 101 ? -8.297 6.562 12 1 97.88 101 LYS A C 1
ATOM 776 O O . LYS A 1 101 ? -8.875 6.867 10.953 1 97.88 101 LYS A O 1
ATOM 781 N N . THR A 1 102 ? -8.211 7.344 13.055 1 98.62 102 THR A N 1
ATOM 782 C CA . THR A 1 102 ? -9.062 8.523 13.188 1 98.62 102 THR A CA 1
ATOM 783 C C . THR A 1 102 ? -8.68 9.578 12.148 1 98.62 102 THR A C 1
ATOM 785 O O . THR A 1 102 ? -9.508 10.414 11.781 1 98.62 102 THR A O 1
ATOM 788 N N . ASN A 1 103 ? -7.469 9.516 11.664 1 98.62 103 ASN A N 1
ATOM 789 C CA . ASN A 1 103 ? -6.941 10.484 10.711 1 98.62 103 ASN A CA 1
ATOM 790 C C . ASN A 1 103 ? -7.668 10.414 9.367 1 98.62 103 ASN A C 1
ATOM 792 O O . ASN A 1 103 ? -7.629 11.359 8.586 1 98.62 103 ASN A O 1
ATOM 796 N N . CYS A 1 104 ? -8.32 9.289 9.086 1 98.5 104 CYS A N 1
ATOM 797 C CA . CYS A 1 104 ? -9.031 9.156 7.82 1 98.5 104 CYS A CA 1
ATOM 798 C C . CYS A 1 104 ? -10.5 8.828 8.047 1 98.5 104 CYS A C 1
ATOM 800 O O . CYS A 1 104 ? -11.109 8.094 7.27 1 98.5 104 CYS A O 1
ATOM 802 N N . CYS A 1 105 ? -11.055 9.43 9.055 1 98.25 105 CYS A N 1
ATOM 803 C CA . CYS A 1 105 ? -12.461 9.328 9.414 1 98.25 105 CYS A CA 1
ATOM 804 C C . CYS A 1 105 ? -13.359 9.625 8.219 1 98.25 105 CYS A C 1
ATOM 806 O O . CYS A 1 105 ? -13.062 10.516 7.426 1 98.25 105 CYS A O 1
ATOM 808 N N . ARG A 1 106 ? -14.492 8.898 8.141 1 97.06 106 ARG A N 1
ATOM 809 C CA . ARG A 1 106 ? -15.445 9.094 7.059 1 97.06 106 ARG A CA 1
ATOM 810 C C . ARG A 1 106 ? -16.094 10.477 7.137 1 97.06 106 ARG A C 1
ATOM 812 O O . ARG A 1 106 ? -16.562 11 6.129 1 97.06 106 ARG A O 1
ATOM 819 N N . GLN A 1 107 ? -16.078 11.047 8.281 1 97.31 107 GLN A N 1
ATOM 820 C CA . GLN A 1 107 ? -16.672 12.359 8.5 1 97.31 107 GLN A CA 1
ATOM 821 C C . GLN A 1 107 ? -15.625 13.359 8.977 1 97.31 107 GLN A C 1
ATOM 823 O O . GLN A 1 107 ? -15.891 14.172 9.867 1 97.31 107 GLN A O 1
ATOM 828 N N . MET A 1 108 ? -14.531 13.305 8.461 1 97.19 108 MET A N 1
ATOM 829 C CA . MET A 1 108 ? -13.398 14.125 8.867 1 97.19 108 MET A CA 1
ATOM 830 C C . MET A 1 108 ? -13.695 15.609 8.672 1 97.19 108 MET A C 1
ATOM 832 O O . MET A 1 108 ? -14.188 16.016 7.617 1 97.19 108 MET A O 1
ATOM 836 N N . GLN A 1 109 ? -13.516 16.344 9.672 1 97 109 GLN A N 1
ATOM 837 C CA . GLN A 1 109 ? -13.484 17.797 9.586 1 97 109 GLN A CA 1
ATOM 838 C C . GLN A 1 109 ? -12.148 18.359 10.078 1 97 109 GLN A C 1
ATOM 840 O O . GLN A 1 109 ? -11.789 18.172 11.242 1 97 109 GLN A O 1
ATOM 845 N N . VAL A 1 110 ? -11.492 19.016 9.211 1 97.5 110 VAL A N 1
ATOM 846 C CA . VAL A 1 110 ? -10.234 19.625 9.609 1 97.5 110 VAL A CA 1
ATOM 847 C C . VAL A 1 110 ? -10.484 21.078 10.055 1 97.5 110 VAL A C 1
ATOM 849 O O . VAL A 1 110 ? -10.969 21.891 9.273 1 97.5 110 VAL A O 1
ATOM 852 N N . PHE A 1 111 ? -10.141 21.344 11.297 1 98 111 PHE A N 1
ATOM 853 C CA . PHE A 1 111 ? -10.25 22.672 11.875 1 98 111 PHE A CA 1
ATOM 854 C C . PHE A 1 111 ? -9.422 23.672 11.078 1 98 111 PHE A C 1
ATOM 856 O O . PHE A 1 111 ? -8.227 23.469 10.852 1 98 111 PHE A O 1
ATOM 863 N N . GLY A 1 112 ? -10.07 24.734 10.547 1 97.25 112 GLY A N 1
ATOM 864 C CA . GLY A 1 112 ? -9.375 25.734 9.758 1 97.25 112 GLY A CA 1
ATOM 865 C C . GLY A 1 112 ? -9.43 25.469 8.266 1 97.25 112 GLY A C 1
ATOM 866 O O . GLY A 1 112 ? -8.945 26.266 7.465 1 97.25 112 GLY A O 1
ATOM 867 N N . VAL A 1 113 ? -9.984 24.312 7.883 1 95.94 113 VAL A N 1
ATOM 868 C CA . VAL A 1 113 ? -10.109 23.969 6.469 1 95.94 113 VAL A CA 1
ATOM 869 C C . VAL A 1 113 ? -11.578 23.703 6.133 1 95.94 113 VAL A C 1
ATOM 871 O O . VAL A 1 113 ? -12.18 24.438 5.355 1 95.94 113 VAL A O 1
ATOM 874 N N . HIS A 1 114 ? -12.18 22.734 6.859 1 95.62 114 HIS A N 1
ATOM 875 C CA . HIS A 1 114 ? -13.586 22.391 6.641 1 95.62 114 HIS A CA 1
ATOM 876 C C . HIS A 1 114 ? -14.492 23.203 7.559 1 95.62 114 HIS A C 1
ATOM 878 O O . HIS A 1 114 ? -15.688 23.359 7.281 1 95.62 114 HIS A O 1
ATOM 884 N N . THR A 1 115 ? -13.961 23.641 8.609 1 96.25 115 THR A N 1
ATOM 885 C CA . THR A 1 115 ? -14.625 24.516 9.57 1 96.25 115 THR A CA 1
ATOM 886 C C . THR A 1 115 ? -13.75 25.734 9.883 1 96.25 115 THR A C 1
ATOM 888 O O . THR A 1 115 ? -12.586 25.797 9.484 1 96.25 115 THR A O 1
ATOM 891 N N . ASP A 1 116 ? -14.32 26.688 10.547 1 97.19 116 ASP A N 1
ATOM 892 C CA . ASP A 1 116 ? -13.555 27.859 10.938 1 97.19 116 ASP A CA 1
ATOM 893 C C . ASP A 1 116 ? -12.383 27.469 11.844 1 97.19 116 ASP A C 1
ATOM 895 O O . ASP A 1 116 ? -12.531 26.625 12.734 1 97.19 116 ASP A O 1
ATOM 899 N N . GLY A 1 117 ? -11.25 28.203 11.625 1 97.75 117 GLY A N 1
ATOM 900 C CA . GLY A 1 117 ? -10.023 27.75 12.273 1 97.75 117 GLY A CA 1
ATOM 901 C C . GLY A 1 117 ? -9.492 28.75 13.289 1 97.75 117 GLY A C 1
ATOM 902 O O . GLY A 1 117 ? -10.273 29.422 13.984 1 97.75 117 GLY A O 1
ATOM 903 N N . GLY A 1 118 ? -8.188 28.781 13.406 1 98 118 GLY A N 1
ATOM 904 C CA . GLY A 1 118 ? -7.559 29.375 14.57 1 98 118 GLY A CA 1
ATOM 905 C C . GLY A 1 118 ? -7.027 30.781 14.312 1 98 118 GLY A C 1
ATOM 906 O O . GLY A 1 118 ? -6.449 31.406 15.203 1 98 118 GLY A O 1
ATOM 907 N N . MET A 1 119 ? -7.227 31.344 13.117 1 97.94 119 MET A N 1
ATOM 908 C CA . MET A 1 119 ? -6.773 32.719 12.883 1 97.94 119 MET A CA 1
ATOM 909 C C . MET A 1 119 ? -7.668 33.719 13.602 1 97.94 119 MET A C 1
ATOM 911 O O . MET A 1 119 ? -8.164 34.656 12.992 1 97.94 119 MET A O 1
ATOM 915 N N . ARG A 1 120 ? -7.793 33.531 14.836 1 97.81 120 ARG A N 1
ATOM 916 C CA . ARG A 1 120 ? -8.531 34.344 15.773 1 97.81 120 ARG A CA 1
ATOM 917 C C . ARG A 1 120 ? -7.996 34.188 17.188 1 97.81 120 ARG A C 1
ATOM 919 O O . ARG A 1 120 ? -7.164 33.312 17.453 1 97.81 120 ARG A O 1
ATOM 926 N N . GLU A 1 121 ? -8.422 35 18.109 1 97.94 121 GLU A N 1
ATOM 927 C CA . GLU A 1 121 ? -7.789 35.125 19.422 1 97.94 121 GLU A CA 1
ATOM 928 C C . GLU A 1 121 ? -8.164 33.938 20.328 1 97.94 121 GLU A C 1
ATOM 930 O O . GLU A 1 121 ? -7.387 33.531 21.188 1 97.94 121 GLU A O 1
ATOM 935 N N . ARG A 1 122 ? -9.43 33.438 20.156 1 97.88 122 ARG A N 1
ATOM 936 C CA . ARG A 1 122 ? -9.922 32.375 21.016 1 97.88 122 ARG A CA 1
ATOM 937 C C . ARG A 1 122 ? -10.695 31.344 20.203 1 97.88 122 ARG A C 1
ATOM 939 O O . ARG A 1 122 ? -11.375 31.688 19.234 1 97.88 122 ARG A O 1
ATOM 946 N N . VAL A 1 123 ? -10.555 30.141 20.641 1 98.19 123 VAL A N 1
ATOM 947 C CA . VAL A 1 123 ? -11.297 29.078 19.969 1 98.19 123 VAL A CA 1
ATOM 948 C C . VAL A 1 123 ? -11.836 28.094 21 1 98.19 123 VAL A C 1
ATOM 950 O O . VAL A 1 123 ? -11.344 28.031 22.125 1 98.19 123 VAL A O 1
ATOM 953 N N . SER A 1 124 ? -12.891 27.406 20.609 1 98 124 SER A N 1
ATOM 954 C CA . SER A 1 124 ? -13.406 26.266 21.359 1 98 124 SER A CA 1
ATOM 955 C C . SER A 1 124 ? -12.977 24.953 20.719 1 98 124 SER A C 1
ATOM 957 O O . SER A 1 124 ? -13.211 24.734 19.516 1 98 124 SER A O 1
ATOM 959 N N . MET A 1 125 ? -12.305 24.062 21.469 1 97.94 125 MET A N 1
ATOM 960 C CA . MET A 1 125 ? -11.82 22.797 20.969 1 97.94 125 MET A CA 1
ATOM 961 C C . MET A 1 125 ? -12.203 21.641 21.891 1 97.94 125 MET A C 1
ATOM 963 O O . MET A 1 125 ? -12.195 21.812 23.109 1 97.94 125 MET A O 1
ATOM 967 N N . PRO A 1 126 ? -12.547 20.469 21.281 1 97.44 126 PRO A N 1
ATOM 968 C CA . PRO A 1 126 ? -12.68 19.312 22.172 1 97.44 126 PRO A CA 1
ATOM 969 C C . PRO A 1 126 ? -11.414 19.047 23 1 97.44 126 PRO A C 1
ATOM 971 O O . PRO A 1 126 ? -10.305 19.109 22.469 1 97.44 126 PRO A O 1
ATOM 974 N N . VAL A 1 127 ? -11.609 18.75 24.266 1 98.25 127 VAL A N 1
ATOM 975 C CA . VAL A 1 127 ? -10.492 18.516 25.172 1 98.25 127 VAL A CA 1
ATOM 976 C C . VAL A 1 127 ? -9.609 17.391 24.641 1 98.25 127 VAL A C 1
ATOM 978 O O . VAL A 1 127 ? -8.383 17.438 24.766 1 98.25 127 VAL A O 1
ATOM 981 N N . SER A 1 128 ? -10.188 16.375 23.984 1 97.31 128 SER A N 1
ATOM 982 C CA . SER A 1 128 ? -9.477 15.219 23.453 1 97.31 128 SER A CA 1
ATOM 983 C C . SER A 1 128 ? -8.523 15.625 22.328 1 97.31 128 SER A C 1
ATOM 985 O O . SER A 1 128 ? -7.664 14.836 21.938 1 97.31 128 SER A O 1
ATOM 987 N N . HIS A 1 129 ? -8.633 16.797 21.812 1 98.31 129 HIS A N 1
ATOM 988 C CA . HIS A 1 129 ? -7.805 17.234 20.688 1 98.31 129 HIS A CA 1
ATOM 989 C C . HIS A 1 129 ? -6.754 18.234 21.156 1 98.31 129 HIS A C 1
ATOM 991 O O . HIS A 1 129 ? -6.133 18.922 20.328 1 98.31 129 HIS A O 1
ATOM 997 N N . LEU A 1 130 ? -6.602 18.344 22.438 1 98.75 130 LEU A N 1
ATOM 998 C CA . LEU A 1 130 ? -5.578 19.203 23.016 1 98.75 130 LEU A CA 1
ATOM 999 C C . LEU A 1 130 ? -4.414 18.391 23.562 1 98.75 130 LEU A C 1
ATOM 1001 O O . LEU A 1 130 ? -4.621 17.328 24.172 1 98.75 130 LEU A O 1
ATOM 1005 N N . ILE A 1 131 ? -3.201 18.875 23.297 1 98.62 131 ILE A N 1
ATOM 1006 C CA . ILE A 1 131 ? -1.982 18.25 23.812 1 98.62 131 ILE A CA 1
ATOM 1007 C C . ILE A 1 131 ? -1.236 19.234 24.703 1 98.62 131 ILE A C 1
ATOM 1009 O O . ILE A 1 131 ? -0.858 20.328 24.266 1 98.62 131 ILE A O 1
ATOM 1013 N N . ARG A 1 132 ? -1.028 18.797 25.891 1 98.44 132 ARG A N 1
ATOM 1014 C CA . ARG A 1 132 ? -0.239 19.625 26.781 1 98.44 132 ARG A CA 1
ATOM 1015 C C . ARG A 1 132 ? 1.211 19.719 26.312 1 98.44 132 ARG A C 1
ATOM 1017 O O . ARG A 1 132 ? 1.833 18.703 26.016 1 98.44 132 ARG A O 1
ATOM 1024 N N . THR A 1 133 ? 1.757 20.938 26.203 1 98.5 133 THR A N 1
ATOM 1025 C CA . THR A 1 133 ? 3.096 21.125 25.656 1 98.5 133 THR A CA 1
ATOM 1026 C C . THR A 1 133 ? 3.947 21.969 26.578 1 98.5 133 THR A C 1
ATOM 1028 O O . THR A 1 133 ? 4.633 22.891 26.125 1 98.5 133 THR A O 1
ATOM 1031 N N . GLU A 1 134 ? 3.959 21.672 27.828 1 94.75 134 GLU A N 1
ATOM 1032 C CA . GLU A 1 134 ? 4.703 22.469 28.797 1 94.75 134 GLU A CA 1
ATOM 1033 C C . GLU A 1 134 ? 6.207 22.359 28.562 1 94.75 134 GLU A C 1
ATOM 1035 O O . GLU A 1 134 ? 6.973 23.234 28.969 1 94.75 134 GLU A O 1
ATOM 1040 N N . ARG A 1 135 ? 6.648 21.344 27.906 1 94.44 135 ARG A N 1
ATOM 1041 C CA . ARG A 1 135 ? 8.07 21.109 27.672 1 94.44 135 ARG A CA 1
ATOM 1042 C C . ARG A 1 135 ? 8.547 21.859 26.422 1 94.44 135 ARG A C 1
ATOM 1044 O O . ARG A 1 135 ? 9.727 21.828 26.094 1 94.44 135 ARG A O 1
ATOM 1051 N N . LEU A 1 136 ? 7.613 22.594 25.781 1 98.62 136 LEU A N 1
ATOM 1052 C CA . LEU A 1 136 ? 7.926 23.25 24.516 1 98.62 136 LEU A CA 1
ATOM 1053 C C . LEU A 1 136 ? 7.617 24.734 24.594 1 98.62 136 LEU A C 1
ATOM 1055 O O . LEU A 1 136 ? 6.805 25.172 25.406 1 98.62 136 LEU A O 1
ATOM 1059 N N . THR A 1 137 ? 8.375 25.484 23.766 1 98.31 137 THR A N 1
ATOM 1060 C CA . THR A 1 137 ? 7.965 26.875 23.547 1 98.31 137 THR A CA 1
ATOM 1061 C C . THR A 1 137 ? 6.66 26.938 22.766 1 98.31 137 THR A C 1
ATOM 1063 O O . THR A 1 137 ? 6.234 25.938 22.172 1 98.31 137 THR A O 1
ATOM 1066 N N . LEU A 1 138 ? 6.016 28.094 22.766 1 98.31 138 LEU A N 1
ATOM 1067 C CA . LEU A 1 138 ? 4.805 28.297 21.984 1 98.31 138 LEU A CA 1
ATOM 1068 C C . LEU A 1 138 ? 5.074 28.031 20.5 1 98.31 138 LEU A C 1
ATOM 1070 O O . LEU A 1 138 ? 4.262 27.406 19.812 1 98.31 138 LEU A O 1
ATOM 1074 N N . ASP A 1 139 ? 6.211 28.547 20.031 1 98.38 139 ASP A N 1
ATOM 1075 C CA . ASP A 1 139 ? 6.582 28.328 18.625 1 98.38 139 ASP A CA 1
ATOM 1076 C C . ASP A 1 139 ? 6.699 26.844 18.312 1 98.38 139 ASP A C 1
ATOM 1078 O O . ASP A 1 139 ? 6.129 26.359 17.328 1 98.38 139 ASP A O 1
ATOM 1082 N N . GLN A 1 140 ? 7.391 26.125 19.156 1 98.62 140 GLN A N 1
ATOM 1083 C CA . GLN A 1 140 ? 7.551 24.688 18.984 1 98.62 140 GLN A CA 1
ATOM 1084 C C . GLN A 1 140 ? 6.203 23.969 19.016 1 98.62 140 GLN A C 1
ATOM 1086 O O . GLN A 1 140 ? 5.957 23.062 18.219 1 98.62 140 GLN A O 1
ATOM 1091 N N . SER A 1 141 ? 5.359 24.406 19.891 1 98.75 141 SER A N 1
ATOM 1092 C CA . SER A 1 141 ? 4.047 23.781 20.047 1 98.75 141 SER A CA 1
ATOM 1093 C C . SER A 1 141 ? 3.211 23.922 18.781 1 98.75 141 SER A C 1
ATOM 1095 O O . SER A 1 141 ? 2.51 22.984 18.391 1 98.75 141 SER A O 1
ATOM 1097 N N . ALA A 1 142 ? 3.305 25.047 18.109 1 98.69 142 ALA A N 1
ATOM 1098 C CA . ALA A 1 142 ? 2.525 25.297 16.906 1 98.69 142 ALA A CA 1
ATOM 1099 C C . ALA A 1 142 ? 3.051 24.453 15.734 1 98.69 142 ALA A C 1
ATOM 1101 O O . ALA A 1 142 ? 2.346 24.25 14.742 1 98.69 142 ALA A O 1
ATOM 1102 N N . MET A 1 143 ? 4.305 23.969 15.828 1 98.62 143 MET A N 1
ATOM 1103 C CA . MET A 1 143 ? 4.922 23.234 14.734 1 98.62 143 MET A CA 1
ATOM 1104 C C . MET A 1 143 ? 4.633 21.734 14.859 1 98.62 143 MET A C 1
ATOM 1106 O O . MET A 1 143 ? 4.969 20.953 13.969 1 98.62 143 MET A O 1
ATOM 1110 N N . LEU A 1 144 ? 3.918 21.344 15.945 1 98.81 144 LEU A N 1
ATOM 1111 C CA . LEU A 1 144 ? 3.627 19.922 16.125 1 98.81 144 LEU A CA 1
ATOM 1112 C C . LEU A 1 144 ? 2.783 19.391 14.961 1 98.81 144 LEU A C 1
ATOM 1114 O O . LEU A 1 144 ? 3.025 18.297 14.461 1 98.81 144 LEU A O 1
ATOM 1118 N N . GLU A 1 145 ? 1.862 20.141 14.531 1 98.75 145 GLU A N 1
ATOM 1119 C CA . GLU A 1 145 ? 0.905 19.656 13.539 1 98.75 145 GLU A CA 1
ATOM 1120 C C . GLU A 1 145 ? 1.592 19.344 12.211 1 98.75 145 GLU A C 1
ATOM 1122 O O . GLU A 1 145 ? 1.512 18.234 11.703 1 98.75 145 GLU A O 1
ATOM 1127 N N . PRO A 1 146 ? 2.322 20.297 11.57 1 98.31 146 PRO A N 1
ATOM 1128 C CA . PRO A 1 146 ? 2.951 19.969 10.281 1 98.31 146 PRO A CA 1
ATOM 1129 C C . PRO A 1 146 ? 3.998 18.875 10.406 1 98.31 146 PRO A C 1
ATOM 1131 O O . PRO A 1 146 ? 4.16 18.062 9.484 1 98.31 146 PRO A O 1
ATOM 1134 N N . LEU A 1 147 ? 4.688 18.828 11.523 1 98.81 147 LEU A N 1
ATOM 1135 C CA . LEU A 1 147 ? 5.691 17.781 11.703 1 98.81 147 LEU A CA 1
ATOM 1136 C C . LEU A 1 147 ? 5.027 16.422 11.953 1 98.81 147 LEU A C 1
ATOM 1138 O O . LEU A 1 147 ? 5.574 15.383 11.586 1 98.81 147 LEU A O 1
ATOM 1142 N N . ALA A 1 148 ? 3.83 16.469 12.562 1 98.88 148 ALA A N 1
ATOM 1143 C CA . ALA A 1 148 ? 3.088 15.227 12.773 1 98.88 148 ALA A CA 1
ATOM 1144 C C . ALA A 1 148 ? 2.658 14.617 11.438 1 98.88 148 ALA A C 1
ATOM 1146 O O . ALA A 1 148 ? 2.555 13.398 11.312 1 98.88 148 ALA A O 1
ATOM 1147 N N . ILE A 1 149 ? 2.441 15.43 10.445 1 98.69 149 ILE A N 1
ATOM 1148 C CA . ILE A 1 149 ? 2.145 14.93 9.109 1 98.69 149 ILE A CA 1
ATOM 1149 C C . ILE A 1 149 ? 3.307 14.078 8.602 1 98.69 149 ILE A C 1
ATOM 1151 O O . ILE A 1 149 ? 3.102 12.969 8.102 1 98.69 149 ILE A O 1
ATOM 1155 N N . GLY A 1 150 ? 4.504 14.609 8.742 1 98.75 150 GLY A N 1
ATOM 1156 C CA . GLY A 1 150 ? 5.684 13.844 8.375 1 98.75 150 GLY A CA 1
ATOM 1157 C C . GLY A 1 150 ? 5.832 12.562 9.172 1 98.75 150 GLY A C 1
ATOM 1158 O O . GLY A 1 150 ? 6.141 11.508 8.609 1 98.75 150 GLY A O 1
ATOM 1159 N N . ALA A 1 151 ? 5.598 12.695 10.492 1 98.88 151 ALA A N 1
ATOM 1160 C CA . ALA A 1 151 ? 5.699 11.531 11.375 1 98.88 151 ALA A CA 1
ATOM 1161 C C . ALA A 1 151 ? 4.727 10.438 10.945 1 98.88 151 ALA A C 1
ATOM 1163 O O . ALA A 1 151 ? 5.066 9.25 10.977 1 98.88 151 ALA A O 1
ATOM 1164 N N . HIS A 1 152 ? 3.557 10.852 10.594 1 98.94 152 HIS A N 1
ATOM 1165 C CA . HIS A 1 152 ? 2.566 9.875 10.156 1 98.94 152 HIS A CA 1
ATOM 1166 C C . HIS A 1 152 ? 3.02 9.164 8.883 1 98.94 152 HIS A C 1
ATOM 1168 O O . HIS A 1 152 ? 2.838 7.953 8.742 1 98.94 152 HIS A O 1
ATOM 1174 N N . GLY A 1 153 ? 3.59 9.922 7.934 1 98.88 153 GLY A N 1
ATOM 1175 C CA . GLY A 1 153 ? 4.133 9.32 6.723 1 98.88 153 GLY A CA 1
ATOM 1176 C C . GLY A 1 153 ? 5.191 8.266 7 1 98.88 153 GLY A C 1
ATOM 1177 O O . GLY A 1 153 ? 5.199 7.207 6.371 1 98.88 153 GLY A O 1
ATOM 1178 N N . ILE A 1 154 ? 6.051 8.562 7.965 1 98.69 154 ILE A N 1
ATOM 1179 C CA . ILE A 1 154 ? 7.117 7.645 8.352 1 98.69 154 ILE A CA 1
ATOM 1180 C C . ILE A 1 154 ? 6.516 6.383 8.969 1 98.69 154 ILE A C 1
ATOM 1182 O O . ILE A 1 154 ? 6.957 5.27 8.672 1 98.69 154 ILE A O 1
ATOM 1186 N N . ARG A 1 155 ? 5.559 6.582 9.82 1 98.69 155 ARG A N 1
ATOM 1187 C CA . ARG A 1 155 ? 4.906 5.438 10.445 1 98.69 155 ARG A CA 1
ATOM 1188 C C . ARG A 1 155 ? 4.16 4.598 9.414 1 98.69 155 ARG A C 1
ATOM 1190 O O . ARG A 1 155 ? 4.227 3.367 9.438 1 98.69 155 ARG A O 1
ATOM 1197 N N . ARG A 1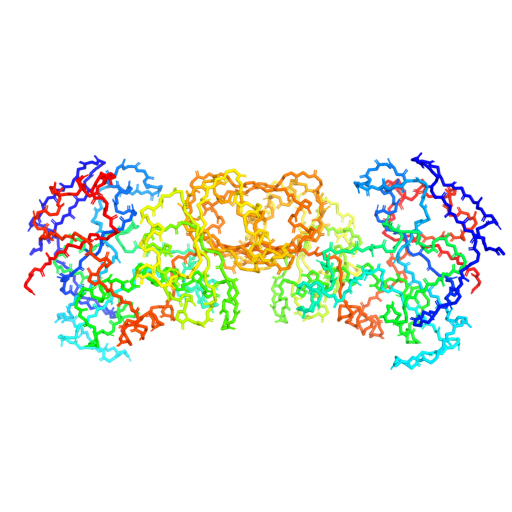 156 ? 3.447 5.242 8.477 1 98.5 156 ARG A N 1
ATOM 1198 C CA . ARG A 1 156 ? 2.766 4.562 7.383 1 98.5 156 ARG A CA 1
ATOM 1199 C C . ARG A 1 156 ? 3.744 3.723 6.566 1 98.5 156 ARG A C 1
ATOM 1201 O O . ARG A 1 156 ? 3.4 2.635 6.102 1 98.5 156 ARG A O 1
ATOM 1208 N N . ALA A 1 157 ? 4.953 4.238 6.414 1 98.69 157 ALA A N 1
ATOM 1209 C CA . ALA A 1 157 ? 5.977 3.59 5.598 1 98.69 157 ALA A CA 1
ATOM 1210 C C . ALA A 1 157 ? 6.621 2.43 6.348 1 98.69 157 ALA A C 1
ATOM 1212 O O . ALA A 1 157 ? 7.309 1.599 5.75 1 98.69 157 ALA A O 1
ATOM 1213 N N . GLY A 1 158 ? 6.445 2.371 7.664 1 98.25 158 GLY A N 1
ATOM 1214 C CA . GLY A 1 158 ? 7.059 1.329 8.477 1 98.25 158 GLY A CA 1
ATOM 1215 C C . GLY A 1 158 ? 8.555 1.523 8.664 1 98.25 158 GLY A C 1
ATOM 1216 O O . GLY A 1 158 ? 9.305 0.55 8.727 1 98.25 158 GLY A O 1
ATOM 1217 N N . VAL A 1 159 ? 9.016 2.744 8.711 1 98.44 159 VAL A N 1
ATOM 1218 C CA . VAL A 1 159 ? 10.438 3.047 8.836 1 98.44 159 VAL A CA 1
ATOM 1219 C C . VAL A 1 159 ? 10.969 2.496 10.156 1 98.44 159 VAL A C 1
ATOM 1221 O O . VAL A 1 159 ? 10.367 2.709 11.211 1 98.44 159 VAL A O 1
ATOM 1224 N N . GLN A 1 160 ? 12.039 1.812 10.086 1 97.69 160 GLN A N 1
ATOM 1225 C CA . GLN A 1 160 ? 12.773 1.289 11.242 1 97.69 160 GLN A CA 1
ATOM 1226 C C . GLN A 1 160 ? 14.227 1.745 11.219 1 97.69 160 GLN A C 1
ATOM 1228 O O . GLN A 1 160 ? 14.727 2.215 10.195 1 97.69 160 GLN A O 1
ATOM 1233 N N . ALA A 1 161 ? 14.812 1.613 12.445 1 98.38 161 ALA A N 1
ATOM 1234 C CA . ALA A 1 161 ? 16.234 1.929 12.516 1 98.38 161 ALA A CA 1
ATOM 1235 C C . ALA A 1 161 ? 17.047 1.086 11.531 1 98.38 161 ALA A C 1
ATOM 1237 O O . ALA A 1 161 ? 16.828 -0.122 11.414 1 98.38 161 ALA A O 1
ATOM 1238 N N . GLY A 1 162 ? 17.906 1.753 10.789 1 97.25 162 GLY A N 1
ATOM 1239 C CA . GLY A 1 162 ? 18.766 1.068 9.836 1 97.25 162 GLY A CA 1
ATOM 1240 C C . GLY A 1 162 ? 18.219 1.094 8.422 1 97.25 162 GLY A C 1
ATOM 1241 O O . GLY A 1 162 ? 18.953 0.84 7.461 1 97.25 162 GLY A O 1
ATOM 1242 N N . ASP A 1 163 ? 16.969 1.418 8.211 1 97.25 163 ASP A N 1
ATOM 1243 C CA . ASP A 1 163 ? 16.375 1.488 6.871 1 97.25 163 ASP A CA 1
ATOM 1244 C C . ASP A 1 163 ? 17 2.625 6.062 1 97.25 163 ASP A C 1
ATOM 1246 O O . ASP A 1 163 ? 17.391 3.652 6.617 1 97.25 163 ASP A O 1
ATOM 1250 N N . THR A 1 164 ? 17.078 2.441 4.789 1 97.62 164 THR A N 1
ATOM 1251 C CA . THR A 1 164 ? 17.375 3.539 3.869 1 97.62 164 THR A CA 1
ATOM 1252 C C . THR A 1 164 ? 16.078 4.109 3.293 1 97.62 164 THR A C 1
ATOM 1254 O O . THR A 1 164 ? 15.258 3.369 2.746 1 97.62 164 THR A O 1
ATOM 1257 N N . VAL A 1 165 ? 15.922 5.395 3.406 1 98.69 165 VAL A N 1
ATOM 1258 C CA . VAL A 1 165 ? 14.695 6.066 2.994 1 98.69 165 VAL A CA 1
ATOM 1259 C C . VAL A 1 165 ? 15.023 7.199 2.027 1 98.69 165 VAL A C 1
ATOM 1261 O O . VAL A 1 165 ? 15.867 8.047 2.318 1 98.69 165 VAL A O 1
ATOM 1264 N N . LEU A 1 166 ? 14.414 7.176 0.851 1 98.88 166 LEU A N 1
ATOM 1265 C CA . LEU A 1 166 ? 14.461 8.32 -0.052 1 98.88 166 LEU A CA 1
ATOM 1266 C C . LEU A 1 166 ? 13.266 9.234 0.169 1 98.88 166 LEU A C 1
ATOM 1268 O O . LEU A 1 166 ? 12.117 8.797 0.09 1 98.88 166 LEU A O 1
ATOM 1272 N N . VAL A 1 167 ? 13.508 10.461 0.49 1 98.94 167 VAL A N 1
ATOM 1273 C CA . VAL A 1 167 ? 12.453 11.461 0.632 1 98.94 167 VAL A CA 1
ATOM 1274 C C . VAL A 1 167 ? 12.531 12.453 -0.525 1 98.94 167 VAL A C 1
ATOM 1276 O O . VAL A 1 167 ? 13.555 13.109 -0.724 1 98.94 167 VAL A O 1
ATOM 1279 N N . ILE A 1 168 ? 11.43 12.516 -1.261 1 98.88 168 ILE A N 1
ATOM 1280 C CA . ILE A 1 168 ? 11.367 13.391 -2.422 1 98.88 168 ILE A CA 1
ATOM 1281 C C . ILE A 1 168 ? 10.555 14.641 -2.082 1 98.88 168 ILE A C 1
ATOM 1283 O O . ILE A 1 168 ? 9.391 14.539 -1.701 1 98.88 168 ILE A O 1
ATOM 1287 N N . GLY A 1 169 ? 11.109 15.797 -2.281 1 98.44 169 GLY A N 1
ATOM 1288 C CA . GLY A 1 169 ? 10.508 17.062 -1.906 1 98.44 169 GLY A CA 1
ATOM 1289 C C . GLY A 1 169 ? 11.039 17.625 -0.599 1 98.44 169 GLY A C 1
ATOM 1290 O O . GLY A 1 169 ? 10.883 17 0.454 1 98.44 169 GLY A O 1
ATOM 1291 N N . ALA A 1 170 ? 11.617 18.812 -0.699 1 97.5 170 ALA A N 1
ATOM 1292 C CA . ALA A 1 170 ? 12.266 19.422 0.465 1 97.5 170 ALA A CA 1
ATOM 1293 C C . ALA A 1 170 ? 11.508 20.656 0.935 1 97.5 170 ALA A C 1
ATOM 1295 O O . ALA A 1 170 ? 12.117 21.656 1.323 1 97.5 170 ALA A O 1
ATOM 1296 N N . GLY A 1 171 ? 10.203 20.594 0.752 1 95.94 171 GLY A N 1
ATOM 1297 C CA . GLY A 1 171 ? 9.375 21.562 1.436 1 95.94 171 GLY A CA 1
ATOM 1298 C C . GLY A 1 171 ? 9.266 21.312 2.928 1 95.94 171 GLY A C 1
ATOM 1299 O O . GLY A 1 171 ? 9.938 20.438 3.467 1 95.94 171 GLY A O 1
ATOM 1300 N N . PRO A 1 172 ? 8.414 22.094 3.58 1 96.44 172 PRO A N 1
ATOM 1301 C CA . PRO A 1 172 ? 8.305 21.984 5.035 1 96.44 172 PRO A CA 1
ATOM 1302 C C . PRO A 1 172 ? 7.969 20.562 5.488 1 96.44 172 PRO A C 1
ATOM 1304 O O . PRO A 1 172 ? 8.562 20.047 6.441 1 96.44 172 PRO A O 1
ATOM 1307 N N . ILE A 1 173 ? 7.035 19.938 4.848 1 97.88 173 ILE A N 1
ATOM 1308 C CA . ILE A 1 173 ? 6.633 18.594 5.23 1 97.88 173 ILE A CA 1
ATOM 1309 C C . ILE A 1 173 ? 7.777 17.609 4.949 1 97.88 173 ILE A C 1
ATOM 1311 O O . ILE A 1 173 ? 8.102 16.766 5.793 1 97.88 173 ILE A O 1
ATOM 1315 N N . GLY A 1 174 ? 8.375 17.719 3.752 1 98.56 174 GLY A N 1
ATOM 1316 C CA . GLY A 1 174 ? 9.508 16.875 3.426 1 98.56 174 GLY A CA 1
ATOM 1317 C C . GLY A 1 174 ? 10.648 17 4.418 1 98.56 174 GLY A C 1
ATOM 1318 O O . GLY A 1 174 ? 11.242 15.992 4.82 1 98.56 174 GLY A O 1
ATOM 1319 N N . LEU A 1 175 ? 10.961 18.219 4.789 1 98.56 175 LEU A N 1
ATOM 1320 C CA . LEU A 1 175 ? 11.977 18.453 5.812 1 98.56 175 LEU A CA 1
ATOM 1321 C C . LEU A 1 175 ? 11.617 17.734 7.109 1 98.56 175 LEU A C 1
ATOM 1323 O O . LEU A 1 175 ? 12.469 17.109 7.727 1 98.56 175 LEU A O 1
ATOM 1327 N N . GLY A 1 176 ? 10.352 17.844 7.473 1 98.69 176 GLY A N 1
ATOM 1328 C CA . GLY A 1 176 ? 9.875 17.141 8.648 1 98.69 176 GLY A CA 1
ATOM 1329 C C . GLY A 1 176 ? 10.055 15.633 8.547 1 98.69 176 GLY A C 1
ATOM 1330 O O . GLY A 1 176 ? 10.523 14.992 9.492 1 98.69 176 GLY A O 1
ATOM 1331 N N . VAL A 1 177 ? 9.719 15.055 7.406 1 98.88 177 VAL A N 1
ATOM 1332 C CA . VAL A 1 177 ? 9.906 13.625 7.18 1 98.88 177 VAL A CA 1
ATOM 1333 C C . VAL A 1 177 ? 11.375 13.25 7.359 1 98.88 177 VAL A C 1
ATOM 1335 O O . VAL A 1 177 ? 11.695 12.281 8.055 1 98.88 177 VAL A O 1
ATOM 1338 N N . MET A 1 178 ? 12.273 14.047 6.816 1 98.88 178 MET A N 1
ATOM 1339 C CA . MET A 1 178 ? 13.703 13.742 6.816 1 98.88 178 MET A CA 1
ATOM 1340 C C . MET A 1 178 ? 14.258 13.75 8.234 1 98.88 178 MET A C 1
ATOM 1342 O O . MET A 1 178 ? 14.891 12.781 8.664 1 98.88 178 MET A O 1
ATOM 1346 N N . VAL A 1 179 ? 13.992 14.789 8.977 1 98.75 179 VAL A N 1
ATOM 1347 C CA . VAL A 1 179 ? 14.594 14.93 10.297 1 98.75 179 VAL A CA 1
ATOM 1348 C C . VAL A 1 179 ? 14.031 13.859 11.242 1 98.75 179 VAL A C 1
ATOM 1350 O O . VAL A 1 179 ? 14.766 13.305 12.062 1 98.75 179 VAL A O 1
ATOM 1353 N N . LEU A 1 180 ? 12.758 13.586 11.117 1 98.81 180 LEU A N 1
ATOM 1354 C CA . LEU A 1 180 ? 12.125 12.617 12 1 98.81 180 LEU A CA 1
ATOM 1355 C C . LEU A 1 180 ? 12.523 11.195 11.625 1 98.81 180 LEU A C 1
ATOM 1357 O O . LEU A 1 180 ? 12.656 10.328 12.492 1 98.81 180 LEU A O 1
ATOM 1361 N N . ALA A 1 181 ? 12.648 10.906 10.289 1 98.81 181 ALA A N 1
ATOM 1362 C CA . ALA A 1 181 ? 13.148 9.602 9.859 1 98.81 181 ALA A CA 1
ATOM 1363 C C . ALA A 1 181 ? 14.562 9.359 10.383 1 98.81 181 ALA A C 1
ATOM 1365 O O . ALA A 1 181 ? 14.883 8.266 10.852 1 98.81 181 ALA A O 1
ATOM 1366 N N . ARG A 1 182 ? 15.383 10.383 10.32 1 98.5 182 ARG A N 1
ATOM 1367 C CA . ARG A 1 182 ? 16.734 10.273 10.883 1 98.5 182 ARG A CA 1
ATOM 1368 C C . ARG A 1 182 ? 16.672 10.023 12.383 1 98.5 182 ARG A C 1
ATOM 1370 O O . ARG A 1 182 ? 17.438 9.203 12.906 1 98.5 182 ARG A O 1
ATOM 1377 N N . HIS A 1 183 ? 15.82 10.758 13.016 1 98.12 183 HIS A N 1
ATOM 1378 C CA . HIS A 1 183 ? 15.648 10.578 14.453 1 98.12 183 HIS A CA 1
ATOM 1379 C C . HIS A 1 183 ? 15.242 9.148 14.781 1 98.12 183 HIS A C 1
ATOM 1381 O O . HIS A 1 183 ? 15.648 8.602 15.812 1 98.12 183 HIS A O 1
ATOM 1387 N N . ALA A 1 184 ? 14.484 8.516 13.906 1 97.88 184 ALA A N 1
ATOM 1388 C CA . ALA A 1 184 ? 14.039 7.141 14.094 1 97.88 184 ALA A CA 1
ATOM 1389 C C . ALA A 1 184 ? 15.156 6.156 13.766 1 97.88 184 ALA A C 1
ATOM 1391 O O . ALA A 1 184 ? 14.992 4.941 13.922 1 97.88 184 ALA A O 1
ATOM 1392 N N . GLY A 1 185 ? 16.266 6.633 13.273 1 98 185 GLY A N 1
ATOM 1393 C CA . GLY A 1 185 ? 17.438 5.797 13.062 1 98 185 GLY A CA 1
ATOM 1394 C C . GLY A 1 185 ? 17.641 5.406 11.609 1 98 185 GLY A C 1
ATOM 1395 O O . GLY A 1 185 ? 18.484 4.559 11.297 1 98 185 GLY A O 1
ATOM 1396 N N . ALA A 1 186 ? 16.938 6 10.672 1 98.25 186 ALA A N 1
ATOM 1397 C CA . ALA A 1 186 ? 17.031 5.645 9.258 1 98.25 186 ALA A CA 1
ATOM 1398 C C . ALA A 1 186 ? 18.172 6.406 8.586 1 98.25 186 ALA A C 1
ATOM 1400 O O . ALA A 1 186 ? 18.594 7.461 9.062 1 98.25 186 ALA A O 1
ATOM 1401 N N . ASN A 1 187 ? 18.703 5.828 7.555 1 97.88 187 ASN A N 1
ATOM 1402 C CA . ASN A 1 187 ? 19.547 6.535 6.602 1 97.88 187 ASN A CA 1
ATOM 1403 C C . ASN A 1 187 ? 18.734 7.254 5.539 1 97.88 187 ASN A C 1
ATOM 1405 O O . ASN A 1 187 ? 18.078 6.609 4.711 1 97.88 187 ASN A O 1
ATOM 1409 N N . VAL A 1 188 ? 18.828 8.57 5.512 1 98.69 188 VAL A N 1
ATOM 1410 C CA . VAL A 1 188 ? 17.906 9.336 4.68 1 98.69 188 VAL A CA 1
ATOM 1411 C C . VAL A 1 188 ? 18.656 9.922 3.484 1 98.69 188 VAL A C 1
ATOM 1413 O O . VAL A 1 188 ? 19.734 10.492 3.643 1 98.69 188 VAL A O 1
ATOM 1416 N N . ILE A 1 189 ? 18.094 9.734 2.295 1 98.62 189 ILE A N 1
ATOM 1417 C CA . ILE A 1 189 ? 18.5 10.406 1.062 1 98.62 189 ILE A CA 1
ATOM 1418 C C . ILE A 1 189 ? 17.453 11.422 0.654 1 98.62 189 ILE A C 1
ATOM 1420 O O . ILE A 1 189 ? 16.266 11.109 0.596 1 98.62 189 ILE A O 1
ATOM 1424 N N . ALA A 1 190 ? 17.875 12.664 0.427 1 98.69 190 ALA A N 1
ATOM 1425 C CA . ALA A 1 190 ? 16.953 13.719 0.028 1 98.69 190 ALA A CA 1
ATOM 1426 C C . ALA A 1 190 ? 17.031 13.984 -1.472 1 98.69 190 ALA A C 1
ATOM 1428 O O . ALA A 1 190 ? 18.125 13.984 -2.047 1 98.69 190 ALA A O 1
ATOM 1429 N N . MET A 1 191 ? 15.906 14.148 -2.049 1 98.62 191 MET A N 1
ATOM 1430 C CA . MET A 1 191 ? 15.844 14.508 -3.465 1 98.62 191 MET A CA 1
ATOM 1431 C C . MET A 1 191 ? 14.953 15.727 -3.68 1 98.62 191 MET A C 1
ATOM 1433 O O . MET A 1 191 ? 13.859 15.805 -3.123 1 98.62 191 MET A O 1
ATOM 1437 N N . ASP A 1 192 ? 15.414 16.688 -4.387 1 98.06 192 ASP A N 1
ATOM 1438 C CA . ASP A 1 192 ? 14.688 17.906 -4.75 1 98.06 192 ASP A CA 1
ATOM 1439 C C . ASP A 1 192 ? 15.273 18.531 -6.016 1 98.06 192 ASP A C 1
ATOM 1441 O O . ASP A 1 192 ? 16.406 18.219 -6.406 1 98.06 192 ASP A O 1
ATOM 1445 N N . LEU A 1 193 ? 14.438 19.344 -6.68 1 95.69 193 LEU A N 1
ATOM 1446 C CA . LEU A 1 193 ? 14.891 20.062 -7.867 1 95.69 193 LEU A CA 1
ATOM 1447 C C . LEU A 1 193 ? 15.812 21.219 -7.484 1 95.69 193 LEU A C 1
ATOM 1449 O O . LEU A 1 193 ? 16.688 21.609 -8.266 1 95.69 193 LEU A O 1
ATOM 1453 N N . ASN A 1 194 ? 15.602 21.781 -6.285 1 94.56 194 ASN A N 1
ATOM 1454 C CA . ASN A 1 194 ? 16.234 23.031 -5.867 1 94.56 194 ASN A CA 1
ATOM 1455 C C . ASN A 1 194 ? 17.484 22.766 -5.02 1 94.56 194 ASN A C 1
ATOM 1457 O O . ASN A 1 194 ? 17.375 22.25 -3.912 1 94.56 194 ASN A O 1
ATOM 1461 N N . ALA A 1 195 ? 18.609 23.281 -5.477 1 93.81 195 ALA A N 1
ATOM 1462 C CA . ALA A 1 195 ? 19.891 23.062 -4.801 1 93.81 195 ALA A CA 1
ATOM 1463 C C . ALA A 1 195 ? 19.906 23.719 -3.428 1 93.81 195 ALA A C 1
ATOM 1465 O O . ALA A 1 195 ? 20.516 23.203 -2.488 1 93.81 195 ALA A O 1
ATOM 1466 N N . GLU A 1 196 ? 19.344 24.844 -3.369 1 93.94 196 GLU A N 1
ATOM 1467 C CA . GLU A 1 196 ? 19.312 25.547 -2.09 1 93.94 196 GLU A CA 1
ATOM 1468 C C . GLU A 1 196 ? 18.531 24.75 -1.049 1 93.94 196 GLU A C 1
ATOM 1470 O O . GLU A 1 196 ? 18.938 24.656 0.11 1 93.94 196 GLU A O 1
ATOM 1475 N N . ARG A 1 197 ? 17.406 24.234 -1.462 1 95.25 197 ARG A N 1
ATOM 1476 C CA . ARG A 1 197 ? 16.609 23.406 -0.558 1 95.25 197 ARG A CA 1
ATOM 1477 C C . ARG A 1 197 ? 17.391 22.172 -0.119 1 95.25 197 ARG A C 1
ATOM 1479 O O . ARG A 1 197 ? 17.328 21.766 1.044 1 95.25 197 ARG A O 1
ATOM 1486 N N . LEU A 1 198 ? 18.125 21.578 -1.027 1 97.38 198 LEU A N 1
ATOM 1487 C CA . LEU A 1 198 ? 18.938 20.422 -0.694 1 97.38 198 LEU A CA 1
ATOM 1488 C C . LEU A 1 198 ? 20.016 20.781 0.323 1 97.38 198 LEU A C 1
ATOM 1490 O O . LEU A 1 198 ? 20.344 19.984 1.198 1 97.38 198 LEU A O 1
ATOM 1494 N N . GLY A 1 199 ? 20.578 22 0.118 1 97 199 GLY A N 1
ATOM 1495 C CA . GLY A 1 199 ? 21.516 22.469 1.128 1 97 199 GLY A CA 1
ATOM 1496 C C . GLY A 1 199 ? 20.906 22.531 2.518 1 97 199 GLY A C 1
ATOM 1497 O O . GLY A 1 199 ? 21.547 22.156 3.498 1 97 199 GLY A O 1
ATOM 1498 N N . PHE A 1 200 ? 19.672 22.984 2.574 1 96.75 200 PHE A N 1
ATOM 1499 C CA . PHE A 1 200 ? 18.969 23.078 3.854 1 96.75 200 PHE A CA 1
ATOM 1500 C C . PHE A 1 200 ? 18.656 21.688 4.398 1 96.75 200 PHE A C 1
ATOM 1502 O O . PHE A 1 200 ? 18.672 21.469 5.609 1 96.75 200 PHE A O 1
ATOM 1509 N N . CYS A 1 201 ? 18.406 20.688 3.549 1 98.19 201 CYS A N 1
ATOM 1510 C CA . CYS A 1 201 ? 18.234 19.297 3.984 1 98.19 201 CYS A CA 1
ATOM 1511 C C . CYS A 1 201 ? 19.484 18.812 4.711 1 98.19 201 CYS A C 1
ATOM 1513 O O . CYS A 1 201 ? 19.375 18.125 5.734 1 98.19 201 CYS A O 1
ATOM 1515 N N . ARG A 1 202 ? 20.609 19.172 4.215 1 97.81 202 ARG A N 1
ATOM 1516 C CA . ARG A 1 202 ? 21.875 18.75 4.82 1 97.81 202 ARG A CA 1
ATOM 1517 C C . ARG A 1 202 ? 22.094 19.438 6.16 1 97.81 202 ARG A C 1
ATOM 1519 O O . ARG A 1 202 ? 22.406 18.797 7.16 1 97.81 202 ARG A O 1
ATOM 1526 N N . SER A 1 203 ? 21.859 20.703 6.121 1 97.38 203 SER A N 1
ATOM 1527 C CA . SER A 1 203 ? 22.234 21.5 7.289 1 97.38 203 SER A CA 1
ATOM 1528 C C . SER A 1 203 ? 21.188 21.391 8.391 1 97.38 203 SER A C 1
ATOM 1530 O O . SER A 1 203 ? 21.516 21.312 9.57 1 97.38 203 SER A O 1
ATOM 1532 N N . TRP A 1 204 ? 19.953 21.406 7.996 1 97.75 204 TRP A N 1
ATOM 1533 C CA . TRP A 1 204 ? 18.891 21.453 9 1 97.75 204 TRP A CA 1
ATOM 1534 C C . TRP A 1 204 ? 18.438 20.047 9.367 1 97.75 204 TRP A C 1
ATOM 1536 O O . TRP A 1 204 ? 18.344 19.703 10.555 1 97.75 204 TRP A O 1
ATOM 1546 N N . ALA A 1 205 ? 18.188 19.188 8.359 1 97.81 205 ALA A N 1
ATOM 1547 C CA . ALA A 1 205 ? 17.656 17.859 8.641 1 97.81 205 ALA A CA 1
ATOM 1548 C C . ALA A 1 205 ? 18.781 16.859 8.883 1 97.81 205 ALA A C 1
ATOM 1550 O O . ALA A 1 205 ? 18.547 15.742 9.328 1 97.81 205 ALA A O 1
ATOM 1551 N N . GLY A 1 206 ? 20 17.234 8.531 1 97 206 GLY A N 1
ATOM 1552 C CA . GLY A 1 206 ? 21.141 16.375 8.773 1 97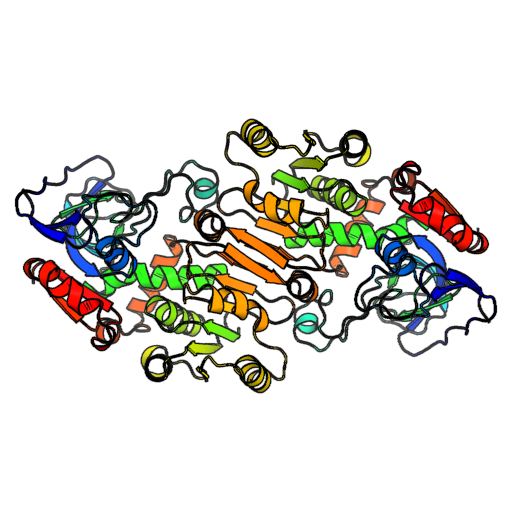 206 GLY A CA 1
ATOM 1553 C C . GLY A 1 206 ? 21.234 15.211 7.797 1 97 206 GLY A C 1
ATOM 1554 O O . GLY A 1 206 ? 21.781 14.148 8.133 1 97 206 GLY A O 1
ATOM 1555 N N . VAL A 1 207 ? 20.719 15.414 6.688 1 96.75 207 VAL A N 1
ATOM 1556 C CA . VAL A 1 207 ? 20.75 14.352 5.691 1 96.75 207 VAL A CA 1
ATOM 1557 C C . VAL A 1 207 ? 22.141 14.242 5.086 1 96.75 207 VAL A C 1
ATOM 1559 O O . VAL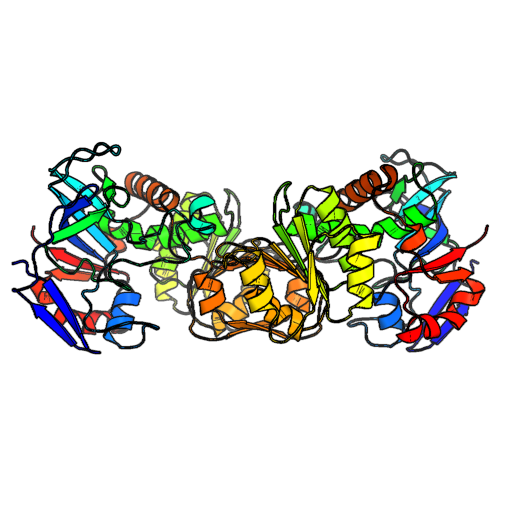 A 1 207 ? 22.766 15.258 4.746 1 96.75 207 VAL A O 1
ATOM 1562 N N . GLY A 1 208 ? 22.672 12.992 4.961 1 91.25 208 GLY A N 1
ATOM 1563 C CA . GLY A 1 208 ? 24.031 12.781 4.48 1 91.25 208 GLY A CA 1
ATOM 1564 C C . GLY A 1 208 ? 24.125 12.75 2.967 1 91.25 208 GLY A C 1
ATOM 1565 O O . GLY A 1 208 ? 25.172 13.062 2.396 1 91.25 208 GLY A O 1
ATOM 1566 N N . GLN A 1 209 ? 23.094 12.328 2.344 1 96 209 GLN A N 1
ATOM 1567 C CA . GLN A 1 209 ? 23.109 12.188 0.893 1 96 209 GLN A CA 1
ATOM 1568 C C . GLN A 1 209 ? 21.938 12.938 0.258 1 96 209 GLN A C 1
ATOM 1570 O O . GLN A 1 209 ? 20.812 12.852 0.733 1 96 209 GLN A O 1
ATOM 1575 N N . THR A 1 210 ? 22.281 13.727 -0.744 1 96.81 210 THR A N 1
ATOM 1576 C CA . THR A 1 210 ? 21.266 14.453 -1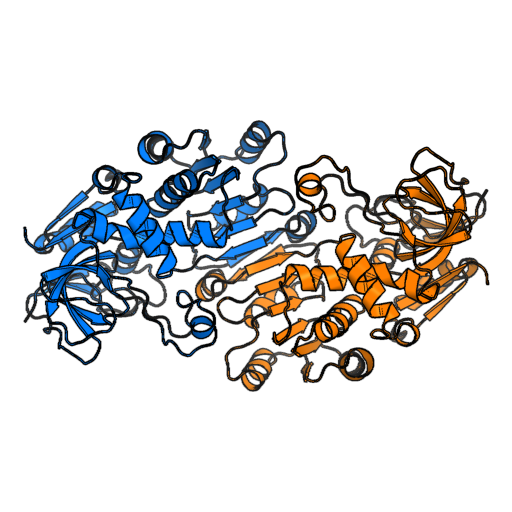.496 1 96.81 210 THR A CA 1
ATOM 1577 C C . THR A 1 210 ? 21.406 14.188 -2.992 1 96.81 210 THR A C 1
ATOM 1579 O O . THR A 1 210 ? 22.5 13.969 -3.49 1 96.81 210 THR A O 1
ATOM 1582 N N . LEU A 1 211 ? 20.281 14.125 -3.645 1 96.81 211 LEU A N 1
ATOM 1583 C CA . LEU A 1 211 ? 20.188 13.984 -5.094 1 96.81 211 LEU A CA 1
ATOM 1584 C C . LEU A 1 211 ? 19.359 15.109 -5.703 1 96.81 211 LEU A C 1
ATOM 1586 O O . LEU A 1 211 ? 18.297 15.453 -5.188 1 96.81 211 LEU A O 1
ATOM 1590 N N . THR A 1 212 ? 19.922 15.672 -6.762 1 95.44 212 THR A N 1
ATOM 1591 C CA . THR A 1 212 ? 19.109 16.609 -7.523 1 95.44 212 THR A CA 1
ATOM 1592 C C . THR A 1 212 ? 18.156 15.875 -8.469 1 95.44 212 THR A C 1
ATOM 1594 O O . THR A 1 212 ? 18.594 15.031 -9.25 1 95.44 212 THR A O 1
ATOM 1597 N N . ALA A 1 213 ? 16.938 16.203 -8.359 1 93.94 213 ALA A N 1
ATOM 1598 C CA . ALA A 1 213 ? 15.984 15.602 -9.289 1 93.94 213 ALA A CA 1
ATOM 1599 C C . ALA A 1 213 ? 16.266 16.047 -10.719 1 93.94 213 ALA A C 1
ATOM 1601 O O . ALA A 1 213 ? 16.297 17.234 -11.016 1 93.94 213 ALA A O 1
ATOM 1602 N N . SER A 1 214 ? 16.516 15.188 -11.531 1 90 214 SER A N 1
ATOM 1603 C CA . SER A 1 214 ? 16.844 15.398 -12.938 1 90 214 SER A CA 1
ATOM 1604 C C . SER A 1 214 ? 16.547 14.156 -13.773 1 90 214 SER A C 1
ATOM 1606 O O . SER A 1 214 ? 15.992 13.18 -13.266 1 90 214 SER A O 1
ATOM 1608 N N . GLY A 1 215 ? 16.828 14.258 -15.039 1 87.56 215 GLY A N 1
ATOM 1609 C CA . GLY A 1 215 ? 16.641 13.102 -15.906 1 87.56 215 GLY A CA 1
ATOM 1610 C C . GLY A 1 215 ? 17.547 11.938 -15.547 1 87.56 215 GLY A C 1
ATOM 1611 O O . GLY A 1 215 ? 17.25 10.797 -15.914 1 87.56 215 GLY A O 1
ATOM 1612 N N . ASP A 1 216 ? 18.562 12.109 -14.797 1 92.94 216 ASP A N 1
ATOM 1613 C CA . ASP A 1 216 ? 19.516 11.047 -14.477 1 92.94 216 ASP A CA 1
ATOM 1614 C C . ASP A 1 216 ? 19.391 10.617 -13.016 1 92.94 216 ASP A C 1
ATOM 1616 O O . ASP A 1 216 ? 20.266 9.938 -12.484 1 92.94 216 ASP A O 1
ATOM 1620 N N . SER A 1 217 ? 18.344 11 -12.32 1 95.5 217 SER A N 1
ATOM 1621 C CA . SER A 1 217 ? 18.188 10.727 -10.898 1 95.5 217 SER A CA 1
ATOM 1622 C C . SER A 1 217 ? 18.203 9.234 -10.617 1 95.5 217 SER A C 1
ATOM 1624 O O . SER A 1 217 ? 18.766 8.789 -9.602 1 95.5 217 SER A O 1
ATOM 1626 N N . LEU A 1 218 ? 17.625 8.492 -11.477 1 96.94 218 LEU A N 1
ATOM 1627 C CA . LEU A 1 218 ? 17.594 7.043 -11.289 1 96.94 218 LEU A CA 1
ATOM 1628 C C . LEU A 1 218 ? 19 6.461 -11.328 1 96.94 218 LEU A C 1
ATOM 1630 O O . LEU A 1 218 ? 19.375 5.656 -10.469 1 96.94 218 LEU A O 1
ATOM 1634 N N . ALA A 1 219 ? 19.781 6.828 -12.336 1 96.62 219 ALA A N 1
ATOM 1635 C CA . ALA A 1 219 ? 21.141 6.348 -12.461 1 96.62 219 ALA A CA 1
ATOM 1636 C C . ALA A 1 219 ? 21.984 6.73 -11.242 1 96.62 219 ALA A C 1
ATOM 1638 O O . ALA A 1 219 ? 22.797 5.938 -10.758 1 96.62 219 ALA A O 1
ATOM 1639 N N . GLN A 1 220 ? 21.797 7.934 -10.758 1 95.31 220 GLN A N 1
ATOM 1640 C CA . GLN A 1 220 ? 22.5 8.391 -9.57 1 95.31 220 GLN A CA 1
ATOM 1641 C C . GLN A 1 220 ? 22.125 7.539 -8.352 1 95.31 220 GLN A C 1
ATOM 1643 O O . GLN A 1 220 ? 23 7.145 -7.582 1 95.31 220 GLN A O 1
ATOM 1648 N N . LEU A 1 221 ? 20.891 7.312 -8.188 1 97.44 221 LEU A N 1
ATOM 1649 C CA . LEU A 1 221 ? 20.453 6.504 -7.059 1 97.44 221 LEU A CA 1
ATOM 1650 C C . LEU A 1 221 ? 20.984 5.082 -7.16 1 97.44 221 LEU A C 1
ATOM 1652 O O . LEU A 1 221 ? 21.375 4.488 -6.156 1 97.44 221 LEU A O 1
ATOM 1656 N N . GLU A 1 222 ? 20.953 4.508 -8.352 1 96.56 222 GLU A N 1
ATOM 1657 C CA . GLU A 1 222 ? 21.5 3.172 -8.57 1 96.56 222 GLU A CA 1
ATOM 1658 C C . GLU A 1 222 ? 22.969 3.104 -8.164 1 96.56 222 GLU A C 1
ATOM 1660 O O . GLU A 1 222 ? 23.406 2.121 -7.555 1 96.56 222 GLU A O 1
ATOM 1665 N N . ALA A 1 223 ? 23.688 4.125 -8.539 1 95.31 223 ALA A N 1
ATOM 1666 C CA . ALA A 1 223 ? 25.109 4.176 -8.188 1 95.31 223 ALA A CA 1
ATOM 1667 C C . ALA A 1 223 ? 25.281 4.219 -6.672 1 95.31 223 ALA A C 1
ATOM 1669 O O . ALA A 1 223 ? 26.203 3.596 -6.137 1 95.31 223 ALA A O 1
ATOM 1670 N N . LEU A 1 224 ? 24.375 4.914 -6.004 1 94.12 224 LEU A N 1
ATOM 1671 C CA . LEU A 1 224 ? 24.469 5.074 -4.555 1 94.12 224 LEU A CA 1
ATOM 1672 C C . LEU A 1 224 ? 24.078 3.787 -3.842 1 94.12 224 LEU A C 1
ATOM 1674 O O . LEU A 1 224 ? 24.469 3.561 -2.697 1 94.12 224 LEU A O 1
ATOM 1678 N N . THR A 1 225 ? 23.297 2.908 -4.461 1 94.81 225 THR A N 1
ATOM 1679 C CA . THR A 1 225 ? 22.703 1.774 -3.77 1 94.81 225 THR A CA 1
ATOM 1680 C C . THR A 1 225 ? 23.125 0.458 -4.41 1 94.81 225 THR A C 1
ATOM 1682 O O . THR A 1 225 ? 22.5 -0.58 -4.191 1 94.81 225 THR A O 1
ATOM 1685 N N . ASN A 1 226 ? 24.094 0.489 -5.293 1 93 226 ASN A N 1
ATOM 1686 C CA . ASN A 1 226 ? 24.594 -0.681 -6.004 1 93 226 ASN A CA 1
ATOM 1687 C C . ASN A 1 226 ? 23.484 -1.372 -6.801 1 93 226 ASN A C 1
ATOM 1689 O O . ASN A 1 226 ? 23.375 -2.6 -6.777 1 93 226 ASN A O 1
ATOM 1693 N N . GLY A 1 227 ? 22.656 -0.513 -7.27 1 94.56 227 GLY A N 1
ATOM 1694 C CA . GLY A 1 227 ? 21.609 -1.005 -8.164 1 94.56 227 GLY A CA 1
ATOM 1695 C C . GLY A 1 227 ? 20.391 -1.502 -7.426 1 94.56 227 GLY A C 1
ATOM 1696 O O . GLY A 1 227 ? 19.359 -1.801 -8.047 1 94.56 227 GLY A O 1
ATOM 1697 N N . GLU A 1 228 ? 20.344 -1.604 -6.121 1 95.94 228 GLU A N 1
ATOM 1698 C CA . GLU A 1 228 ? 19.25 -2.17 -5.336 1 95.94 228 GLU A CA 1
ATOM 1699 C C . GLU A 1 228 ? 18.109 -1.17 -5.184 1 95.94 228 GLU A C 1
ATOM 1701 O O . GLU A 1 228 ? 16.984 -1.551 -4.852 1 95.94 228 GLU A O 1
ATOM 1706 N N . LEU A 1 229 ? 18.438 0.132 -5.398 1 97.69 229 LEU A N 1
ATOM 1707 C CA . LEU A 1 229 ? 17.5 1.205 -5.109 1 97.69 229 LEU A CA 1
ATOM 1708 C C . LEU A 1 229 ? 17.125 1.227 -3.629 1 97.69 229 LEU A C 1
ATOM 1710 O O . LEU A 1 229 ? 17.953 0.872 -2.779 1 97.69 229 LEU A O 1
ATOM 1714 N N . VAL A 1 230 ? 15.953 1.831 -3.234 1 97.88 230 VAL A N 1
ATOM 1715 C CA . VAL A 1 230 ? 15.695 2.025 -1.812 1 97.88 230 VAL A CA 1
ATOM 1716 C C . VAL A 1 230 ? 14.375 1.357 -1.428 1 97.88 230 VAL A C 1
ATOM 1718 O O . VAL A 1 230 ? 13.398 1.419 -2.178 1 97.88 230 VAL A O 1
ATOM 1721 N N . PRO A 1 231 ? 14.336 0.689 -0.261 1 98.38 231 PRO A N 1
ATOM 1722 C CA . PRO A 1 231 ? 13.133 -0.054 0.129 1 98.38 231 PRO A CA 1
ATOM 1723 C C . PRO A 1 231 ? 11.961 0.86 0.492 1 98.38 231 PRO A C 1
ATOM 1725 O O . PRO A 1 231 ? 10.805 0.437 0.442 1 98.38 231 PRO A O 1
ATOM 1728 N N . ILE A 1 232 ? 12.281 2.109 0.902 1 98.88 232 ILE A N 1
ATOM 1729 C CA . ILE A 1 232 ? 11.234 3.035 1.311 1 98.88 232 ILE A CA 1
ATOM 1730 C C . ILE A 1 232 ? 11.414 4.371 0.588 1 98.88 232 ILE A C 1
ATOM 1732 O O . ILE A 1 232 ? 12.477 4.984 0.662 1 98.88 232 ILE A O 1
ATOM 1736 N N . VAL A 1 233 ? 10.422 4.746 -0.143 1 98.94 233 VAL A N 1
ATOM 1737 C CA . VAL A 1 233 ? 10.375 6.059 -0.785 1 98.94 233 VAL A CA 1
ATOM 1738 C C . VAL A 1 233 ? 9.164 6.84 -0.272 1 98.94 233 VAL A C 1
ATOM 1740 O O . VAL A 1 233 ? 8.047 6.316 -0.227 1 98.94 233 VAL A O 1
ATOM 1743 N N . ILE A 1 234 ? 9.367 8.047 0.166 1 98.94 234 ILE A N 1
ATOM 1744 C CA . ILE A 1 234 ? 8.305 8.953 0.603 1 98.94 234 ILE A CA 1
ATOM 1745 C C . ILE A 1 234 ? 8.297 10.203 -0.27 1 98.94 234 ILE A C 1
ATOM 1747 O O . ILE A 1 234 ? 9.281 10.953 -0.299 1 98.94 234 ILE A O 1
ATOM 1751 N N . ASP A 1 235 ? 7.254 10.383 -0.985 1 98.94 235 ASP A N 1
ATOM 1752 C CA . ASP A 1 235 ? 7.113 11.562 -1.836 1 98.94 235 ASP A CA 1
ATOM 1753 C C . ASP A 1 235 ? 6.254 12.625 -1.162 1 98.94 235 ASP A C 1
ATOM 1755 O O . ASP A 1 235 ? 5.074 12.398 -0.889 1 98.94 235 ASP A O 1
ATOM 1759 N N . ALA A 1 236 ? 6.832 13.773 -0.911 1 98.5 236 ALA A N 1
ATOM 1760 C CA . ALA A 1 236 ? 6.148 14.867 -0.225 1 98.5 236 ALA A CA 1
ATOM 1761 C C . ALA A 1 236 ? 5.98 16.062 -1.146 1 98.5 236 ALA A C 1
ATOM 1763 O O . ALA A 1 236 ? 5.895 17.203 -0.682 1 98.5 236 ALA A O 1
ATOM 1764 N N . THR A 1 237 ? 5.918 15.859 -2.459 1 97.25 237 THR A N 1
ATOM 1765 C CA . THR A 1 237 ? 5.965 16.984 -3.398 1 97.25 237 THR A CA 1
ATOM 1766 C C . THR A 1 237 ? 4.559 17.469 -3.723 1 97.25 237 THR A C 1
ATOM 1768 O O . THR A 1 237 ? 4.348 18.656 -3.951 1 97.25 237 THR A O 1
ATOM 1771 N N . GLY A 1 238 ? 3.656 16.594 -3.904 1 95 238 GLY A N 1
ATOM 1772 C CA . GLY A 1 238 ? 2.35 16.938 -4.445 1 95 238 GLY A CA 1
ATOM 1773 C C . GLY A 1 238 ? 2.379 17.219 -5.938 1 95 238 GLY A C 1
ATOM 1774 O O . GLY A 1 238 ? 1.521 17.938 -6.457 1 95 238 GLY A O 1
ATOM 1775 N N . SER A 1 239 ? 3.379 16.844 -6.602 1 95.88 239 SER A N 1
ATOM 1776 C CA . SER A 1 239 ? 3.516 16.938 -8.055 1 95.88 239 SER A CA 1
ATOM 1777 C C . SER A 1 239 ? 3.203 15.602 -8.719 1 95.88 239 SER A C 1
ATOM 1779 O O . SER A 1 239 ? 3.824 14.586 -8.406 1 95.88 239 SER A O 1
ATOM 1781 N N . ALA A 1 240 ? 2.268 15.688 -9.688 1 97.25 240 ALA A N 1
ATOM 1782 C CA . ALA A 1 240 ? 1.881 14.453 -10.367 1 97.25 240 ALA A CA 1
ATOM 1783 C C . ALA A 1 240 ? 3.086 13.789 -11.031 1 97.25 240 ALA A C 1
ATOM 1785 O O . ALA A 1 240 ? 3.232 12.57 -10.984 1 97.25 240 ALA A O 1
ATOM 1786 N N . GLU A 1 241 ? 3.879 14.602 -11.609 1 97.12 241 GLU A N 1
ATOM 1787 C CA . GLU A 1 241 ? 5.059 14.086 -12.297 1 97.12 241 GLU A CA 1
ATOM 1788 C C . GLU A 1 241 ? 5.996 13.375 -11.32 1 97.12 241 GLU A C 1
ATOM 1790 O O . GLU A 1 241 ? 6.434 12.25 -11.57 1 97.12 241 GLU A O 1
ATOM 1795 N N . SER A 1 242 ? 6.332 14 -10.203 1 97.75 242 SER A N 1
ATOM 1796 C CA . SER A 1 242 ? 7.199 13.398 -9.195 1 97.75 242 SER A CA 1
ATOM 1797 C C . SER A 1 242 ? 6.594 12.117 -8.633 1 97.75 242 SER A C 1
ATOM 1799 O O . SER A 1 242 ? 7.273 11.094 -8.555 1 97.75 242 SER A O 1
ATOM 1801 N N . MET A 1 243 ? 5.355 12.242 -8.312 1 98.5 243 MET A N 1
ATOM 1802 C CA . MET A 1 243 ? 4.66 11.109 -7.707 1 98.5 243 MET A CA 1
ATOM 1803 C C . MET A 1 243 ? 4.652 9.906 -8.648 1 98.5 243 MET A C 1
ATOM 1805 O O . MET A 1 243 ? 4.891 8.781 -8.219 1 98.5 243 MET A O 1
ATOM 1809 N N . GLN A 1 244 ? 4.445 10.094 -9.922 1 98.44 244 GLN A N 1
ATOM 1810 C CA . GLN A 1 244 ? 4.438 9.008 -10.898 1 98.44 244 GLN A CA 1
ATOM 1811 C C . GLN A 1 244 ? 5.848 8.484 -11.148 1 98.44 244 GLN A C 1
ATOM 1813 O O . GLN A 1 244 ? 6.043 7.277 -11.32 1 98.44 244 GLN A O 1
ATOM 1818 N N . GLN A 1 245 ? 6.852 9.336 -11.117 1 97.81 245 GLN A N 1
ATOM 1819 C CA . GLN A 1 245 ? 8.234 8.93 -11.344 1 97.81 245 GLN A CA 1
ATOM 1820 C C . GLN A 1 245 ? 8.797 8.18 -10.141 1 97.81 245 GLN A C 1
ATOM 1822 O O . GLN A 1 245 ? 9.742 7.406 -10.273 1 97.81 245 GLN A O 1
ATOM 1827 N N . ALA A 1 246 ? 8.18 8.383 -8.969 1 98.69 246 ALA A N 1
ATOM 1828 C CA . ALA A 1 246 ? 8.703 7.852 -7.715 1 98.69 246 ALA A CA 1
ATOM 1829 C C . ALA A 1 246 ? 8.719 6.324 -7.734 1 98.69 246 ALA A C 1
ATOM 1831 O O . ALA A 1 246 ? 9.547 5.699 -7.062 1 98.69 246 ALA A O 1
ATOM 1832 N N . PHE A 1 247 ? 7.844 5.695 -8.508 1 98.75 247 PHE A N 1
ATOM 1833 C CA . PHE A 1 247 ? 7.777 4.242 -8.609 1 98.75 247 PHE A CA 1
ATOM 1834 C C . PHE A 1 247 ? 9.125 3.668 -9.047 1 98.75 247 PHE A C 1
ATOM 1836 O O . PHE A 1 247 ? 9.477 2.553 -8.656 1 98.75 247 PHE A O 1
ATOM 1843 N N . ARG A 1 248 ? 9.859 4.367 -9.797 1 97.94 248 ARG A N 1
ATOM 1844 C CA . ARG A 1 248 ? 11.094 3.871 -10.398 1 97.94 248 ARG A CA 1
ATOM 1845 C C . ARG A 1 248 ? 12.211 3.762 -9.359 1 97.94 248 ARG A C 1
ATOM 1847 O O . ARG A 1 248 ? 13.227 3.107 -9.602 1 97.94 248 ARG A O 1
ATOM 1854 N N . PHE A 1 249 ? 12.039 4.414 -8.219 1 98.69 249 PHE A N 1
ATOM 1855 C CA . PHE A 1 249 ? 1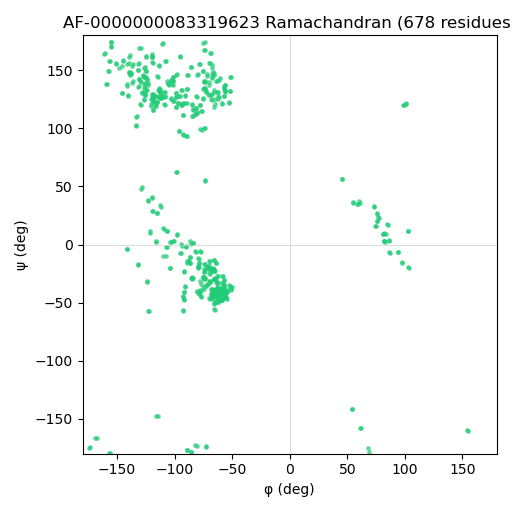3.109 4.496 -7.242 1 98.69 249 PHE A CA 1
ATOM 1856 C C . PHE A 1 249 ? 12.969 3.404 -6.188 1 98.69 249 PHE A C 1
ATOM 1858 O O . PHE A 1 249 ? 13.852 3.225 -5.348 1 98.69 249 PHE A O 1
ATOM 1865 N N . VAL A 1 250 ? 11.891 2.664 -6.188 1 98.81 250 VAL A N 1
ATOM 1866 C CA . VAL A 1 250 ? 11.586 1.712 -5.125 1 98.81 250 VAL A CA 1
ATOM 1867 C C . VAL A 1 250 ? 12.203 0.354 -5.453 1 98.81 250 VAL A C 1
ATOM 1869 O O . VAL A 1 250 ? 12.078 -0.138 -6.574 1 98.81 250 VAL A O 1
ATOM 1872 N N . SER A 1 251 ? 12.836 -0.243 -4.5 1 98.62 251 SER A N 1
ATOM 1873 C CA . SER A 1 251 ? 13.438 -1.562 -4.684 1 98.62 251 SER A CA 1
ATOM 1874 C C . SER A 1 251 ? 12.367 -2.652 -4.723 1 98.62 251 SER A C 1
ATOM 1876 O O . SER A 1 251 ? 11.203 -2.398 -4.414 1 98.62 251 SER A O 1
ATOM 1878 N N . HIS A 1 252 ? 12.766 -3.893 -5.145 1 98.69 252 HIS A N 1
ATOM 1879 C CA . HIS A 1 252 ? 11.867 -5.039 -5.09 1 98.69 252 HIS A CA 1
ATOM 1880 C C . HIS A 1 252 ? 11.367 -5.281 -3.67 1 98.69 252 HIS A C 1
ATOM 1882 O O . HIS A 1 252 ? 12.164 -5.332 -2.729 1 98.69 252 HIS A O 1
ATOM 1888 N N . GLY A 1 253 ? 10.055 -5.371 -3.578 1 98.5 253 GLY A N 1
ATOM 1889 C CA . GLY A 1 253 ? 9.445 -5.602 -2.277 1 98.5 253 GLY A CA 1
ATOM 1890 C C . GLY A 1 253 ? 9.312 -4.336 -1.451 1 98.5 253 GLY A C 1
ATOM 1891 O O . GLY A 1 253 ? 8.961 -4.391 -0.27 1 98.5 253 GLY A O 1
ATOM 1892 N N . GLY A 1 254 ? 9.594 -3.191 -2.084 1 98.62 254 GLY A N 1
ATOM 1893 C CA . GLY A 1 254 ? 9.641 -1.95 -1.325 1 98.62 254 GLY A CA 1
ATOM 1894 C C . GLY A 1 254 ? 8.297 -1.25 -1.253 1 98.62 254 GLY A C 1
ATOM 1895 O O . GLY A 1 254 ? 7.285 -1.782 -1.721 1 98.62 254 GLY A O 1
ATOM 1896 N N . THR A 1 255 ? 8.312 -0.055 -0.61 1 98.75 255 THR A N 1
ATOM 1897 C CA . THR A 1 255 ? 7.09 0.698 -0.36 1 98.75 255 THR A CA 1
ATOM 1898 C C . THR A 1 255 ? 7.258 2.156 -0.782 1 98.75 255 THR A C 1
ATOM 1900 O O . THR A 1 255 ? 8.312 2.752 -0.568 1 98.75 255 THR A O 1
ATOM 1903 N N . LEU A 1 256 ? 6.285 2.65 -1.422 1 98.94 256 LEU A N 1
ATOM 1904 C CA . LEU A 1 256 ? 6.141 4.059 -1.771 1 98.94 256 LEU A CA 1
ATOM 1905 C C . LEU A 1 256 ? 5.004 4.699 -0.983 1 98.94 256 LEU A C 1
ATOM 1907 O O . LEU A 1 256 ? 3.889 4.172 -0.951 1 98.94 256 LEU A O 1
ATOM 1911 N N . VAL A 1 257 ? 5.242 5.793 -0.299 1 98.94 257 VAL A N 1
ATOM 1912 C CA . VAL A 1 257 ? 4.223 6.508 0.459 1 98.94 257 VAL A CA 1
ATOM 1913 C C . VAL A 1 257 ? 4.051 7.914 -0.104 1 98.94 257 VAL A C 1
ATOM 1915 O O . VAL A 1 257 ? 5.027 8.648 -0.272 1 98.94 257 VAL A O 1
ATOM 1918 N N . TYR A 1 258 ? 2.812 8.258 -0.415 1 98.88 258 TYR A N 1
ATOM 1919 C CA . TYR A 1 258 ? 2.482 9.617 -0.809 1 98.88 258 TYR A CA 1
ATOM 1920 C C . TYR A 1 258 ? 2.033 10.445 0.394 1 98.88 258 TYR A C 1
ATOM 1922 O O . TYR A 1 258 ? 0.969 10.188 0.962 1 98.88 258 TYR A O 1
ATOM 1930 N N . VAL A 1 259 ? 2.863 11.375 0.731 1 98.62 259 VAL A N 1
ATOM 1931 C CA . VAL A 1 259 ? 2.447 12.391 1.688 1 98.62 259 VAL A CA 1
ATOM 1932 C C . VAL A 1 259 ? 1.848 13.586 0.946 1 98.62 259 VAL A C 1
ATOM 1934 O O . VAL A 1 259 ? 0.884 14.195 1.414 1 98.62 259 VAL A O 1
ATOM 1937 N N . GLY A 1 260 ? 2.426 13.852 -0.182 1 96.88 260 GLY A N 1
ATOM 1938 C CA . GLY A 1 260 ? 1.867 14.867 -1.062 1 96.88 260 GLY A CA 1
ATOM 1939 C C . GLY A 1 260 ? 0.631 14.398 -1.806 1 96.88 260 GLY A C 1
ATOM 1940 O O . GLY A 1 260 ? 0.528 13.219 -2.168 1 96.88 260 GLY A O 1
ATOM 1941 N N . LEU A 1 261 ? -0.26 15.312 -2.094 1 94.38 261 LEU A N 1
ATOM 1942 C CA . LEU A 1 261 ? -1.529 15.047 -2.764 1 94.38 261 LEU A CA 1
ATOM 1943 C C . LEU A 1 261 ? -1.686 15.938 -3.996 1 94.38 261 LEU A C 1
ATOM 1945 O O . LEU A 1 261 ? -1.329 17.109 -3.967 1 94.38 261 LEU A O 1
ATOM 1949 N N . VAL A 1 262 ? -2.178 15.375 -5.039 1 94.44 262 VAL A N 1
ATOM 1950 C CA . VAL A 1 262 ? -2.477 16.156 -6.234 1 94.44 262 VAL A CA 1
ATOM 1951 C C . VAL A 1 262 ? -3.943 15.984 -6.617 1 94.44 262 VAL A C 1
ATOM 1953 O O . VAL A 1 262 ? -4.496 14.883 -6.488 1 94.44 262 VAL A O 1
ATOM 1956 N N . LYS A 1 263 ? -4.57 17.031 -7.059 1 92.25 263 LYS A N 1
ATOM 1957 C CA . LYS A 1 263 ? -5.918 16.938 -7.605 1 92.25 263 LYS A CA 1
ATOM 1958 C C . LYS A 1 263 ? -5.898 16.359 -9.023 1 92.25 263 LYS A C 1
ATOM 1960 O O . LYS A 1 263 ? -5.602 17.094 -9.977 1 92.25 263 LYS A O 1
ATOM 1965 N N . GLY A 1 264 ? -6.145 15.164 -9.188 1 94.88 264 GLY A N 1
ATOM 1966 C CA . GLY A 1 264 ? -6.109 14.516 -10.492 1 94.88 264 GLY A CA 1
ATOM 1967 C C . GLY A 1 264 ? -5.824 13.031 -10.406 1 94.88 264 GLY A C 1
ATOM 1968 O O . GLY A 1 264 ? -6.039 12.406 -9.367 1 94.88 264 GLY A O 1
ATOM 1969 N N . GLN A 1 265 ? -5.367 12.523 -11.555 1 97.44 265 GLN A N 1
ATOM 1970 C CA . GLN A 1 265 ? -5.117 11.094 -11.664 1 97.44 265 GLN A CA 1
ATOM 1971 C C . GLN A 1 265 ? -3.629 10.781 -11.547 1 97.44 265 GLN A C 1
ATOM 1973 O O . GLN A 1 265 ? -2.787 11.586 -11.953 1 97.44 265 GLN A O 1
ATOM 1978 N N . ILE A 1 266 ? -3.332 9.695 -10.945 1 98.44 266 ILE A N 1
ATOM 1979 C CA . ILE A 1 266 ? -1.993 9.117 -10.945 1 98.44 266 ILE A CA 1
ATOM 1980 C C . ILE A 1 266 ? -2 7.801 -11.711 1 98.44 266 ILE A C 1
ATOM 1982 O O . ILE A 1 266 ? -2.914 6.988 -11.555 1 98.44 266 ILE A O 1
ATOM 1986 N N . ALA A 1 267 ? -1.061 7.629 -12.531 1 98.44 267 ALA A N 1
ATOM 1987 C CA . ALA A 1 267 ? -0.945 6.395 -13.305 1 98.44 267 ALA A CA 1
ATOM 1988 C C . ALA A 1 267 ? 0.425 5.75 -13.109 1 98.44 267 ALA A C 1
ATOM 1990 O O . ALA A 1 267 ? 1.407 6.441 -12.828 1 98.44 267 ALA A O 1
ATOM 1991 N N . PHE A 1 268 ? 0.472 4.488 -13.188 1 98.38 268 PHE A N 1
ATOM 1992 C CA . PHE A 1 268 ? 1.733 3.76 -13.117 1 98.38 268 PHE A CA 1
ATOM 1993 C C . PHE A 1 268 ? 1.697 2.535 -14.023 1 98.38 268 PHE A C 1
ATOM 1995 O O . PHE A 1 268 ? 0.623 2.092 -14.438 1 98.38 268 PHE A O 1
ATOM 2002 N N . ASP A 1 269 ? 2.871 2.045 -14.398 1 98.19 269 ASP A N 1
ATOM 2003 C CA . ASP A 1 269 ? 3.023 0.834 -15.203 1 98.19 269 ASP A CA 1
ATOM 2004 C C . ASP A 1 269 ? 2.807 -0.417 -14.352 1 98.19 269 ASP A C 1
ATOM 2006 O O . ASP A 1 269 ? 3.611 -0.724 -13.469 1 98.19 269 ASP A O 1
ATOM 2010 N N . ASP A 1 270 ? 1.752 -1.2 -14.625 1 97.38 270 ASP A N 1
ATOM 2011 C CA . ASP A 1 270 ? 1.36 -2.307 -13.758 1 97.38 270 ASP A CA 1
ATOM 2012 C C . ASP A 1 270 ? 2.41 -3.414 -13.773 1 97.38 270 ASP A C 1
ATOM 2014 O O . ASP A 1 270 ? 2.75 -3.969 -12.727 1 97.38 270 ASP A O 1
ATOM 2018 N N . PRO A 1 271 ? 2.986 -3.828 -14.945 1 96.44 271 PRO A N 1
ATOM 2019 C CA . PRO A 1 271 ? 4.023 -4.863 -14.922 1 96.44 271 PRO A CA 1
ATOM 2020 C C . PRO A 1 271 ? 5.191 -4.512 -14.008 1 96.44 271 PRO A C 1
ATOM 2022 O O . PRO A 1 271 ? 5.703 -5.375 -13.297 1 96.44 271 PRO A O 1
ATOM 2025 N N . HIS A 1 272 ? 5.562 -3.236 -14.062 1 97.25 272 HIS A N 1
ATOM 2026 C CA . HIS A 1 272 ? 6.625 -2.777 -13.18 1 97.25 272 HIS A CA 1
ATOM 2027 C C . HIS A 1 272 ? 6.199 -2.857 -11.719 1 97.25 272 HIS A C 1
ATOM 2029 O O . HIS A 1 272 ? 6.949 -3.348 -10.875 1 97.25 272 HIS A O 1
ATOM 2035 N N . PHE A 1 273 ? 5.047 -2.473 -11.398 1 98.5 273 PHE A N 1
ATOM 2036 C CA . PHE A 1 273 ? 4.48 -2.49 -10.055 1 98.5 273 PHE A CA 1
ATOM 2037 C C . PHE A 1 273 ? 4.41 -3.914 -9.516 1 98.5 273 PHE A C 1
ATOM 2039 O O . PHE A 1 273 ? 4.789 -4.172 -8.367 1 98.5 273 PHE A O 1
ATOM 2046 N N . HIS A 1 274 ? 4.027 -4.859 -10.32 1 97.94 274 HIS A N 1
ATOM 2047 C CA . HIS A 1 274 ? 3.857 -6.254 -9.93 1 97.94 274 HIS A CA 1
ATOM 2048 C C . HIS A 1 274 ? 5.203 -6.965 -9.82 1 97.94 274 HIS A C 1
ATOM 2050 O O . HIS A 1 274 ? 5.445 -7.691 -8.852 1 97.94 274 HIS A O 1
ATOM 2056 N N . SER A 1 275 ? 6.07 -6.719 -10.836 1 96.81 275 SER A N 1
ATOM 2057 C CA . SER A 1 275 ? 7.344 -7.43 -10.867 1 96.81 275 SER A CA 1
ATOM 2058 C C . SER A 1 275 ? 8.156 -7.164 -9.602 1 96.81 275 SER A C 1
ATOM 2060 O O . SER A 1 275 ? 8.898 -8.031 -9.141 1 96.81 275 SER A O 1
ATOM 2062 N N . ARG A 1 276 ? 7.91 -6.031 -9.016 1 98.25 276 ARG A N 1
ATOM 2063 C CA . ARG A 1 276 ? 8.656 -5.66 -7.82 1 98.25 276 ARG A CA 1
ATOM 2064 C C . ARG A 1 276 ? 7.809 -5.844 -6.566 1 98.25 276 ARG A C 1
ATOM 2066 O O . ARG A 1 276 ? 8.25 -5.531 -5.461 1 98.25 276 ARG A O 1
ATOM 2073 N N . GLU A 1 277 ? 6.598 -6.336 -6.809 1 98.69 277 GLU A N 1
ATOM 2074 C CA . GLU A 1 277 ? 5.648 -6.5 -5.715 1 98.69 277 GLU A CA 1
ATOM 2075 C C . GLU A 1 277 ? 5.613 -5.262 -4.82 1 98.69 277 GLU A C 1
ATOM 2077 O O . GLU A 1 277 ? 5.75 -5.367 -3.602 1 98.69 277 GLU A O 1
ATOM 2082 N N . LEU A 1 278 ? 5.348 -4.133 -5.363 1 98.88 278 LEU A N 1
ATOM 2083 C CA . LEU A 1 278 ? 5.402 -2.857 -4.656 1 98.88 278 LEU A CA 1
ATOM 2084 C C . LEU A 1 278 ? 4.156 -2.662 -3.795 1 98.88 278 LEU A C 1
ATOM 2086 O O . LEU A 1 278 ? 3.131 -3.311 -4.023 1 98.88 278 LEU A O 1
ATOM 2090 N N . THR A 1 279 ? 4.301 -1.863 -2.777 1 98.88 279 THR A N 1
ATOM 2091 C CA . THR A 1 279 ? 3.201 -1.325 -1.986 1 98.88 279 THR A CA 1
ATOM 2092 C C . THR A 1 279 ? 3.143 0.196 -2.104 1 98.88 279 THR A C 1
ATOM 2094 O O . THR A 1 279 ? 4.172 0.87 -2.01 1 98.88 279 THR A O 1
ATOM 2097 N N . LEU A 1 280 ? 2.018 0.696 -2.43 1 98.94 280 LEU A N 1
ATOM 2098 C CA . LEU A 1 280 ? 1.756 2.131 -2.461 1 98.94 280 LEU A CA 1
ATOM 2099 C C . LEU A 1 280 ? 0.764 2.525 -1.372 1 98.94 280 LEU A C 1
ATOM 2101 O O . LEU A 1 280 ? -0.313 1.935 -1.264 1 98.94 280 LEU A O 1
ATOM 2105 N N . SER A 1 281 ? 1.138 3.537 -0.586 1 98.88 281 SER A N 1
ATOM 2106 C CA . SER A 1 281 ? 0.257 3.992 0.485 1 98.88 281 SER A CA 1
ATOM 2107 C C . SER A 1 281 ? 0.055 5.504 0.43 1 98.88 281 SER A C 1
ATOM 2109 O O . SER A 1 281 ? 0.992 6.25 0.142 1 98.88 281 SER A O 1
ATOM 2111 N N . ALA A 1 282 ? -1.133 5.859 0.682 1 98.81 282 ALA A N 1
ATOM 2112 C CA . ALA A 1 282 ? -1.396 7.27 0.963 1 98.81 282 ALA A CA 1
ATOM 2113 C C . ALA A 1 282 ? -1.243 7.57 2.451 1 98.81 282 ALA A C 1
ATOM 2115 O O . ALA A 1 282 ? -1.528 6.719 3.295 1 98.81 282 ALA A O 1
ATOM 2116 N N . SER A 1 283 ? -0.78 8.711 2.746 1 98.75 283 SER A N 1
ATOM 2117 C CA . SER A 1 283 ? -0.726 9.211 4.117 1 98.75 283 SER A CA 1
ATOM 2118 C C . SER A 1 283 ? -1.6 10.445 4.289 1 98.75 283 SER A C 1
ATOM 2120 O O . SER A 1 283 ? -1.414 11.445 3.592 1 98.75 283 SER A O 1
ATOM 2122 N N . ARG A 1 284 ? -2.559 10.344 5.152 1 97.88 284 ARG A N 1
ATOM 2123 C CA . ARG A 1 284 ? -3.506 11.43 5.359 1 97.88 284 ARG A CA 1
ATOM 2124 C C . ARG A 1 284 ? -3.461 11.922 6.805 1 97.88 284 ARG A C 1
ATOM 2126 O O . ARG A 1 284 ? -3.635 11.141 7.738 1 97.88 284 ARG A O 1
ATOM 2133 N N . ASN A 1 285 ? -3.285 13.258 6.969 1 98.25 285 ASN A N 1
ATOM 2134 C CA . ASN A 1 285 ? -3.312 13.875 8.297 1 98.25 285 ASN A CA 1
ATOM 2135 C C . ASN A 1 285 ? -2.332 13.203 9.25 1 98.25 285 ASN A C 1
ATOM 2137 O O . ASN A 1 285 ? -1.162 13.008 8.906 1 98.25 285 ASN A O 1
ATOM 2141 N N . ALA A 1 286 ? -2.729 13.055 10.492 1 98.81 286 ALA A N 1
ATOM 2142 C CA . ALA A 1 286 ? -1.948 12.398 11.539 1 98.81 286 ALA A CA 1
ATOM 2143 C C . ALA A 1 286 ? -2.838 11.984 12.703 1 98.81 286 ALA A C 1
ATOM 2145 O O . ALA A 1 286 ? -4.008 12.375 12.773 1 98.81 286 ALA A O 1
ATOM 2146 N N . THR A 1 287 ? -2.332 11.125 13.539 1 98.5 287 THR A N 1
ATOM 2147 C CA . THR A 1 287 ? -3.016 10.711 14.758 1 98.5 287 THR A CA 1
ATOM 2148 C C . THR A 1 287 ? -2.303 11.25 15.992 1 98.5 287 THR A C 1
ATOM 2150 O O . THR A 1 287 ? -1.219 11.828 15.883 1 98.5 287 THR A O 1
ATOM 2153 N N . ARG A 1 288 ? -2.906 11.062 17.141 1 98.31 288 ARG A N 1
ATOM 2154 C CA . ARG A 1 288 ? -2.326 11.461 18.406 1 98.31 288 ARG A CA 1
ATOM 2155 C C . ARG A 1 288 ? -0.938 10.859 18.594 1 98.31 288 ARG A C 1
ATOM 2157 O O . ARG A 1 288 ? -0.023 11.531 19.078 1 98.31 288 ARG A O 1
ATOM 2164 N N . GLN A 1 289 ? -0.791 9.617 18.219 1 98.5 289 GLN A N 1
ATOM 2165 C CA . GLN A 1 289 ? 0.491 8.93 18.344 1 98.5 289 GLN A CA 1
ATOM 2166 C C . GLN A 1 289 ? 1.593 9.688 17.609 1 98.5 289 GLN A C 1
ATOM 2168 O O . GLN A 1 289 ? 2.727 9.766 18.094 1 98.5 289 GLN A O 1
ATOM 2173 N N . ASP A 1 290 ? 1.27 10.211 16.484 1 98.81 290 ASP A N 1
ATOM 2174 C CA . ASP A 1 290 ? 2.242 10.961 15.695 1 98.81 290 ASP A CA 1
ATOM 2175 C C . ASP A 1 290 ? 2.617 12.273 16.391 1 98.81 290 ASP A C 1
ATOM 2177 O O . ASP A 1 290 ? 3.791 12.648 16.422 1 98.81 290 ASP A O 1
ATOM 2181 N N . PHE A 1 291 ? 1.646 12.961 16.922 1 98.81 291 PHE A N 1
ATOM 2182 C CA . PHE A 1 291 ? 1.901 14.195 17.656 1 98.81 291 PHE A CA 1
ATOM 2183 C C . PHE A 1 291 ? 2.803 13.93 18.859 1 98.81 291 PHE A C 1
ATOM 2185 O O . PHE A 1 291 ? 3.734 14.695 19.125 1 98.81 291 PHE A O 1
ATOM 2192 N N . ASP A 1 292 ? 2.508 12.875 19.562 1 98.69 292 ASP A N 1
ATOM 2193 C CA . ASP A 1 292 ? 3.309 12.523 20.734 1 98.69 292 ASP A CA 1
ATOM 2194 C C . ASP A 1 292 ? 4.758 12.234 20.328 1 98.69 292 ASP A C 1
ATOM 2196 O O . ASP A 1 292 ? 5.688 12.656 21.031 1 98.69 292 ASP A O 1
ATOM 2200 N N . PHE A 1 293 ? 4.906 11.547 19.281 1 98.75 293 PHE A N 1
ATOM 2201 C CA . PHE A 1 293 ? 6.242 11.258 18.781 1 98.75 293 PHE A CA 1
ATOM 2202 C C . PHE A 1 293 ? 6.996 12.547 18.484 1 98.75 293 PHE A C 1
ATOM 2204 O O . PHE A 1 293 ? 8.172 12.688 18.844 1 98.75 293 PHE A O 1
ATOM 2211 N N . VAL A 1 294 ? 6.348 13.492 17.797 1 98.81 294 VAL A N 1
ATOM 2212 C CA . VAL A 1 294 ? 6.969 14.766 17.438 1 98.81 294 VAL A CA 1
ATOM 2213 C C . VAL A 1 294 ? 7.262 15.57 18.703 1 98.81 294 VAL A C 1
ATOM 2215 O O . VAL A 1 294 ? 8.312 16.203 18.812 1 98.81 294 VAL A O 1
ATOM 2218 N N . LEU A 1 295 ? 6.312 15.57 19.656 1 98.75 295 LEU A N 1
ATOM 2219 C CA . LEU A 1 295 ? 6.504 16.266 20.922 1 98.75 295 LEU A CA 1
ATOM 2220 C C . LEU A 1 295 ? 7.777 15.789 21.609 1 98.75 295 LEU A C 1
ATOM 2222 O O . LEU A 1 295 ? 8.594 16.609 22.047 1 98.75 295 LEU A O 1
ATOM 2226 N N . ASP A 1 296 ? 7.941 14.508 21.641 1 98.62 296 ASP A N 1
ATOM 2227 C CA . ASP A 1 296 ? 9.125 13.93 22.281 1 98.62 296 ASP A CA 1
ATOM 2228 C C . ASP A 1 296 ? 10.391 14.312 21.516 1 98.62 296 ASP A C 1
ATOM 2230 O O . ASP A 1 296 ? 11.414 14.648 22.125 1 98.62 296 ASP A O 1
ATOM 2234 N N . ALA A 1 297 ? 10.336 14.242 20.234 1 98.44 297 ALA A N 1
ATOM 2235 C CA . ALA A 1 297 ? 11.492 14.602 19.406 1 98.44 297 ALA A CA 1
ATOM 2236 C C . ALA A 1 297 ? 11.859 16.062 19.594 1 98.44 297 ALA A C 1
ATOM 2238 O O . ALA A 1 297 ? 13.039 16.406 19.688 1 98.44 297 ALA A O 1
ATOM 2239 N N . MET A 1 298 ? 10.828 16.906 19.578 1 98.25 298 MET A N 1
ATOM 2240 C CA . MET A 1 298 ? 11.039 18.344 19.75 1 98.25 298 MET A CA 1
ATOM 2241 C C . MET A 1 298 ? 11.641 18.641 21.125 1 98.25 298 MET A C 1
ATOM 2243 O O . MET A 1 298 ? 12.586 19.422 21.234 1 98.25 298 MET A O 1
ATOM 2247 N N . ALA A 1 299 ? 11.148 18 22.156 1 98.06 299 ALA A N 1
ATOM 2248 C CA . ALA A 1 299 ? 11.641 18.172 23.516 1 98.06 299 ALA A CA 1
ATOM 2249 C C . ALA A 1 299 ? 13.078 17.703 23.656 1 98.06 299 ALA A C 1
ATOM 2251 O O . ALA A 1 299 ? 13.844 18.234 24.469 1 98.06 299 ALA A O 1
ATOM 2252 N N . ALA A 1 300 ? 13.438 16.75 22.859 1 97.44 300 ALA A N 1
ATOM 2253 C CA . ALA A 1 300 ? 14.789 16.188 22.891 1 97.44 300 ALA A CA 1
ATOM 2254 C C . ALA A 1 300 ? 15.766 17.062 22.109 1 97.44 300 ALA A C 1
ATOM 2256 O O . ALA A 1 300 ? 16.969 16.766 22.078 1 97.44 300 ALA A O 1
ATOM 2257 N N . GLY A 1 301 ? 15.305 18.031 21.469 1 97.12 301 GLY A N 1
ATOM 2258 C CA . GLY A 1 301 ? 16.172 18.969 20.766 1 97.12 301 GLY A CA 1
ATOM 2259 C C . GLY A 1 301 ? 16.547 18.5 19.375 1 97.12 301 GLY A C 1
ATOM 2260 O O . GLY A 1 301 ? 17.5 19.016 18.781 1 97.12 301 GLY A O 1
ATOM 2261 N N . VAL A 1 302 ? 15.812 17.578 18.906 1 96.38 302 VAL A N 1
ATOM 2262 C CA . VAL A 1 302 ? 16.094 16.984 17.594 1 96.38 302 VAL A CA 1
ATOM 2263 C C . VAL A 1 302 ? 15.758 18 16.484 1 96.38 302 VAL A C 1
ATOM 2265 O O . VAL A 1 302 ? 16.406 18.016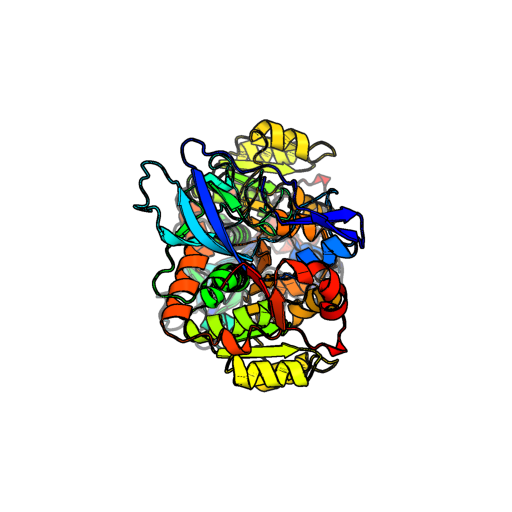 15.438 1 96.38 302 VAL A O 1
ATOM 2268 N N . ILE A 1 303 ? 14.781 18.781 16.703 1 97.38 303 ILE A N 1
ATOM 2269 C CA . ILE A 1 303 ? 14.25 19.672 15.672 1 97.38 303 ILE A CA 1
ATOM 2270 C C . ILE A 1 303 ? 14.562 21.125 16.047 1 97.38 303 ILE A C 1
ATOM 2272 O O . ILE A 1 303 ? 14.258 21.562 17.156 1 97.38 303 ILE A O 1
ATOM 2276 N N . ASP A 1 304 ? 15.156 21.781 15.156 1 97.31 304 ASP A N 1
ATOM 2277 C CA . ASP A 1 304 ? 15.43 23.203 15.32 1 97.31 304 ASP A CA 1
ATOM 2278 C C . ASP A 1 304 ? 14.273 24.047 14.773 1 97.31 304 ASP A C 1
ATOM 2280 O O . ASP A 1 304 ? 14.297 24.469 13.617 1 97.31 304 ASP A O 1
ATOM 2284 N N . ALA A 1 305 ? 13.359 24.406 15.609 1 97.12 305 ALA A N 1
ATOM 2285 C CA . ALA A 1 305 ? 12.156 25.125 15.203 1 97.12 305 ALA A CA 1
ATOM 2286 C C . ALA A 1 305 ? 12.492 26.547 14.773 1 97.12 305 ALA A C 1
ATOM 2288 O O . ALA A 1 305 ? 11.836 27.109 13.898 1 97.12 305 ALA A O 1
ATOM 2289 N N . ASP A 1 306 ? 13.484 27.078 15.367 1 97 306 ASP A N 1
ATOM 2290 C CA . ASP A 1 306 ? 13.844 28.469 15.078 1 97 306 ASP A CA 1
ATOM 2291 C C . ASP A 1 306 ? 14.281 28.625 13.625 1 97 306 ASP A C 1
ATOM 2293 O O . ASP A 1 306 ? 13.945 29.625 12.977 1 97 306 ASP A O 1
ATOM 2297 N N . ARG A 1 307 ? 15.047 27.656 13.148 1 97.25 307 ARG A N 1
ATOM 2298 C CA . ARG A 1 307 ? 15.5 27.719 11.758 1 97.25 307 ARG A CA 1
ATOM 2299 C C . ARG A 1 307 ? 14.406 27.25 10.805 1 97.25 307 ARG A C 1
ATOM 2301 O O . ARG A 1 307 ? 14.461 27.547 9.609 1 97.25 307 ARG A O 1
ATOM 2308 N N . TYR A 1 308 ? 13.477 26.562 11.328 1 97.69 308 TYR A N 1
ATOM 2309 C CA . TYR A 1 308 ? 12.344 26.094 10.539 1 97.69 308 TYR A CA 1
ATOM 2310 C C . TYR A 1 308 ? 11.344 27.219 10.305 1 97.69 308 TYR A C 1
ATOM 2312 O O . TYR A 1 308 ? 10.766 27.312 9.219 1 97.69 308 TYR A O 1
ATOM 2320 N N . ILE A 1 309 ? 11.141 28.016 11.297 1 98.25 309 ILE A N 1
ATOM 2321 C CA . ILE A 1 309 ? 10.273 29.188 11.195 1 98.25 309 ILE A CA 1
ATOM 2322 C C . ILE A 1 309 ? 11.055 30.359 10.625 1 98.25 309 ILE A C 1
ATOM 2324 O O . ILE A 1 309 ? 11.844 31 11.328 1 98.25 309 ILE A O 1
ATOM 2328 N N . THR A 1 310 ? 10.695 30.75 9.367 1 97.06 310 THR A N 1
ATOM 2329 C CA . THR A 1 310 ? 11.547 31.703 8.68 1 97.06 310 THR A CA 1
ATOM 2330 C C . THR A 1 310 ? 10.914 33.094 8.688 1 97.06 310 THR A C 1
ATOM 2332 O O . THR A 1 310 ? 11.594 34.094 8.43 1 97.06 310 THR A O 1
ATOM 2335 N N . HIS A 1 311 ? 9.656 33.188 8.891 1 97.12 311 HIS A N 1
ATOM 2336 C CA . HIS A 1 311 ? 8.922 34.438 8.844 1 97.12 311 HIS A CA 1
ATOM 2337 C C . HIS A 1 311 ? 7.93 34.531 9.992 1 97.12 311 HIS A C 1
ATOM 2339 O O . HIS A 1 311 ? 7.457 33.531 10.5 1 97.12 311 HIS A O 1
ATOM 2345 N N . ARG A 1 312 ? 7.625 35.781 10.367 1 97 312 ARG A N 1
ATOM 2346 C CA . ARG A 1 312 ? 6.695 36.031 11.461 1 97 312 ARG A CA 1
ATOM 2347 C C . ARG A 1 312 ? 5.883 37.281 11.203 1 97 312 ARG A C 1
ATOM 2349 O O . ARG A 1 312 ? 6.328 38.188 10.484 1 97 312 ARG A O 1
ATOM 2356 N N . ALA A 1 313 ? 4.762 37.344 11.75 1 97.12 313 ALA A N 1
ATOM 2357 C CA . ALA A 1 313 ? 3.938 38.562 11.773 1 97.12 313 ALA A CA 1
ATOM 2358 C C . ALA A 1 313 ? 2.934 38.5 12.922 1 97.12 313 ALA A C 1
ATOM 2360 O O . ALA A 1 313 ? 2.477 37.438 13.312 1 97.12 313 ALA A O 1
ATOM 2361 N N . PRO A 1 314 ? 2.598 39.688 13.461 1 97.31 314 PRO A N 1
ATOM 2362 C CA . PRO A 1 314 ? 1.437 39.719 14.352 1 97.31 314 PRO A CA 1
ATOM 2363 C C . PRO A 1 314 ? 0.127 39.438 13.625 1 97.31 314 PRO A C 1
ATOM 2365 O O . PRO A 1 314 ? 0.013 39.688 12.422 1 97.31 314 PRO A O 1
ATOM 2368 N N . LEU A 1 315 ? -0.822 38.906 14.328 1 97.25 315 LEU A N 1
ATOM 2369 C CA . LEU A 1 315 ? -2.111 38.531 13.758 1 97.25 315 LEU A CA 1
ATOM 2370 C C . LEU A 1 315 ? -2.709 39.719 12.969 1 97.25 315 LEU A C 1
ATOM 2372 O O . LEU A 1 315 ? -3.193 39.531 11.852 1 97.25 315 LEU A O 1
ATOM 2376 N N . GLU A 1 316 ? -2.566 40.906 13.469 1 94.69 316 GLU A N 1
ATOM 2377 C CA . GLU A 1 316 ? -3.193 42.094 12.891 1 94.69 316 GLU A CA 1
ATOM 2378 C C . GLU A 1 316 ? -2.561 42.438 11.547 1 94.69 316 GLU A C 1
ATOM 2380 O O . GLU A 1 316 ? -3.174 43.156 10.727 1 94.69 316 GLU A O 1
ATOM 2385 N N . GLU A 1 317 ? -1.386 41.938 11.336 1 95.31 317 GLU A N 1
ATOM 2386 C CA . GLU A 1 317 ? -0.643 42.281 10.125 1 95.31 317 GLU A CA 1
ATOM 2387 C C . GLU A 1 317 ? -0.587 41.125 9.148 1 95.31 317 GLU A C 1
ATOM 2389 O O . GLU A 1 317 ? -0.127 41.281 8.016 1 95.31 317 GLU A O 1
ATOM 2394 N N . ALA A 1 318 ? -1 40 9.602 1 94.88 318 ALA A N 1
ATOM 2395 C CA . ALA A 1 318 ? -0.808 38.75 8.828 1 94.88 318 ALA A CA 1
ATOM 2396 C C . ALA A 1 318 ? -1.52 38.844 7.484 1 94.88 318 ALA A C 1
ATOM 2398 O O . ALA A 1 318 ? -0.989 38.406 6.465 1 94.88 318 ALA A O 1
ATOM 2399 N N . ALA A 1 319 ? -2.715 39.406 7.449 1 93.44 319 ALA A N 1
ATOM 2400 C CA . ALA A 1 319 ? -3.49 39.5 6.215 1 93.44 319 ALA A CA 1
ATOM 2401 C C . ALA A 1 319 ? -2.713 40.25 5.145 1 93.44 319 ALA A C 1
ATOM 2403 O O . ALA A 1 319 ? -2.732 39.875 3.969 1 93.44 319 ALA A O 1
ATOM 2404 N N . GLU A 1 320 ? -2.045 41.25 5.547 1 91.81 320 GLU A N 1
ATOM 2405 C CA . GLU A 1 320 ? -1.302 42.094 4.613 1 91.81 320 GLU A CA 1
ATOM 2406 C C . GLU A 1 320 ? -0.027 41.406 4.141 1 91.81 320 GLU A C 1
ATOM 2408 O O . GLU A 1 320 ? 0.451 41.656 3.033 1 91.81 320 GLU A O 1
ATOM 2413 N N . ARG A 1 321 ? 0.459 40.562 4.984 1 91.88 321 ARG A N 1
ATOM 2414 C CA . ARG A 1 321 ? 1.73 39.906 4.688 1 91.88 321 ARG A CA 1
ATOM 2415 C C . ARG A 1 321 ? 1.514 38.625 3.904 1 91.88 321 ARG A C 1
ATOM 2417 O O . ARG A 1 321 ? 2.445 38.094 3.295 1 91.88 321 ARG A O 1
ATOM 2424 N N . PHE A 1 322 ? 0.37 38.219 3.922 1 90.88 322 PHE A N 1
ATOM 2425 C CA . PHE A 1 322 ? 0.032 36.875 3.463 1 90.88 322 PHE A CA 1
ATOM 2426 C C . PHE A 1 322 ? 0.507 36.656 2.031 1 90.88 322 PHE A C 1
ATOM 2428 O O . PHE A 1 322 ? 1.142 35.656 1.729 1 90.88 322 PHE A O 1
ATOM 2435 N N . GLU A 1 323 ? 0.365 37.562 1.131 1 88 323 GLU A N 1
ATOM 2436 C CA . GLU A 1 323 ? 0.731 37.438 -0.277 1 88 323 GLU A CA 1
ATOM 2437 C C . GLU A 1 323 ? 2.244 37.344 -0.448 1 88 323 GLU A C 1
ATOM 2439 O O . GLU A 1 323 ? 2.732 36.656 -1.343 1 88 323 GLU A O 1
ATOM 2444 N N . SER A 1 324 ? 2.898 38.094 0.362 1 90.5 324 SER A N 1
ATOM 2445 C CA . SER A 1 324 ? 4.352 38.094 0.237 1 90.5 324 SER A CA 1
ATOM 2446 C C . SER A 1 324 ? 4.945 36.75 0.583 1 90.5 324 SER A C 1
ATOM 2448 O O . SER A 1 324 ? 6.016 36.375 0.087 1 90.5 324 SER A O 1
ATOM 2450 N N . TRP A 1 325 ? 4.301 36 1.47 1 91.5 325 TRP A N 1
ATOM 2451 C CA . TRP A 1 325 ? 4.793 34.719 1.884 1 91.5 325 TRP A CA 1
ATOM 2452 C C . TRP A 1 325 ? 4.68 33.688 0.748 1 91.5 325 TRP A C 1
ATOM 2454 O O . TRP A 1 325 ? 5.301 32.625 0.787 1 91.5 325 TRP A O 1
ATOM 2464 N N . LEU A 1 326 ? 3.932 34 -0.272 1 84.94 326 LEU A N 1
ATOM 2465 C CA . LEU A 1 326 ? 3.691 33.125 -1.405 1 84.94 326 LEU A CA 1
ATOM 2466 C C . LEU A 1 326 ? 4.773 33.281 -2.467 1 84.94 326 LEU A C 1
ATOM 2468 O O . LEU A 1 326 ? 4.883 32.469 -3.383 1 84.94 326 LEU A O 1
ATOM 2472 N N . ARG A 1 327 ? 5.535 34.344 -2.391 1 84.06 327 ARG A N 1
ATOM 2473 C CA . ARG A 1 327 ? 6.531 34.625 -3.418 1 84.06 327 ARG A CA 1
ATOM 2474 C C . ARG A 1 327 ? 7.746 33.719 -3.264 1 84.06 327 ARG A C 1
ATOM 2476 O O . ARG A 1 327 ? 8.305 33.594 -2.174 1 84.06 327 ARG A O 1
ATOM 2483 N N . PRO A 1 328 ? 8.07 33.031 -4.328 1 82.75 328 PRO A N 1
ATOM 2484 C CA . PRO A 1 328 ? 9.234 32.125 -4.266 1 82.75 328 PRO A CA 1
ATOM 2485 C C . PRO A 1 328 ? 10.477 32.844 -3.707 1 82.75 328 PRO A C 1
ATOM 2487 O O . PRO A 1 328 ? 11.273 32.219 -2.996 1 82.75 328 PRO A O 1
ATOM 2490 N N . GLU A 1 329 ? 10.633 34.031 -4.027 1 88 329 GLU A N 1
ATOM 2491 C CA . GLU A 1 329 ? 11.812 34.781 -3.623 1 88 329 GLU A CA 1
ATOM 2492 C C . GLU A 1 329 ? 11.859 34.969 -2.109 1 88 329 GLU A C 1
ATOM 2494 O O . GLU A 1 329 ? 12.922 35.219 -1.545 1 88 329 GLU A O 1
ATOM 2499 N N . SER A 1 330 ? 10.719 34.875 -1.507 1 90.25 330 SER A N 1
ATOM 2500 C CA . SER A 1 330 ? 10.68 35.031 -0.059 1 90.25 330 SER A CA 1
ATOM 2501 C C . SER A 1 330 ? 11.32 33.844 0.659 1 90.25 330 SER A C 1
ATOM 2503 O O . SER A 1 330 ? 11.695 33.969 1.829 1 90.25 330 SER A O 1
ATOM 2505 N N . LYS A 1 331 ? 11.422 32.688 0.003 1 91.62 331 LYS A N 1
ATOM 2506 C CA . LYS A 1 331 ? 12.07 31.469 0.512 1 91.62 331 LYS A CA 1
ATOM 2507 C C . LYS A 1 331 ? 11.477 31.047 1.854 1 91.62 331 LYS A C 1
ATOM 2509 O O . LYS A 1 331 ? 12.211 30.719 2.789 1 91.62 331 LYS A O 1
ATOM 2514 N N . VAL A 1 332 ? 10.148 31.266 1.957 1 93.44 332 VAL A N 1
ATOM 2515 C CA . VAL A 1 332 ? 9.438 30.891 3.174 1 93.44 332 VAL A CA 1
ATOM 2516 C C . VAL A 1 332 ? 9.484 29.375 3.34 1 93.44 332 VAL A C 1
ATOM 2518 O O . VAL A 1 332 ? 9.172 28.625 2.406 1 93.44 332 VAL A O 1
ATOM 2521 N N . ILE A 1 333 ? 9.953 28.922 4.48 1 94.88 333 ILE A N 1
ATOM 2522 C CA . ILE A 1 333 ? 9.727 27.531 4.883 1 94.88 333 ILE A CA 1
ATOM 2523 C C . ILE A 1 333 ? 8.469 27.438 5.742 1 94.88 333 ILE A C 1
ATOM 2525 O O . ILE A 1 333 ? 7.512 26.75 5.379 1 94.88 333 ILE A O 1
ATOM 2529 N N . LYS A 1 334 ? 8.477 28.188 6.793 1 97.12 334 LYS A N 1
ATOM 2530 C CA . LYS A 1 334 ? 7.305 28.297 7.66 1 97.12 334 LYS A CA 1
ATOM 2531 C C . LYS A 1 334 ? 7.117 29.734 8.141 1 97.12 334 LYS A C 1
ATOM 2533 O O . LYS A 1 334 ? 8.078 30.391 8.57 1 97.12 334 LYS A O 1
ATOM 2538 N N . ALA A 1 335 ? 5.945 30.219 7.965 1 97.75 335 ALA A N 1
ATOM 2539 C CA . ALA A 1 335 ? 5.574 31.516 8.539 1 97.75 335 ALA A CA 1
ATOM 2540 C C . ALA A 1 335 ? 4.738 31.328 9.805 1 97.75 335 ALA A C 1
ATOM 2542 O O . ALA A 1 335 ? 3.893 30.438 9.867 1 97.75 335 ALA A O 1
ATOM 2543 N N . MET A 1 336 ? 4.98 32.156 10.781 1 98.19 336 MET A N 1
ATOM 2544 C CA . MET A 1 336 ? 4.301 32.094 12.07 1 98.19 336 MET A CA 1
ATOM 2545 C C . MET A 1 336 ? 3.557 33.406 12.359 1 98.19 336 MET A C 1
ATOM 2547 O O . MET A 1 336 ? 4.129 34.469 12.25 1 98.19 336 MET A O 1
ATOM 2551 N N . VAL A 1 337 ? 2.318 33.281 12.625 1 98.44 337 VAL A N 1
ATOM 2552 C CA . VAL A 1 337 ? 1.523 34.406 13.102 1 98.44 337 VAL A CA 1
ATOM 2553 C C . VAL A 1 337 ? 1.483 34.406 14.625 1 98.44 337 VAL A C 1
ATOM 2555 O O . VAL A 1 337 ? 1.216 33.375 15.242 1 98.44 337 VAL A O 1
ATOM 2558 N N . GLU A 1 338 ? 1.698 35.5 15.219 1 98.38 338 GLU A N 1
ATOM 2559 C CA . GLU A 1 338 ? 1.804 35.656 16.672 1 98.38 338 GLU A CA 1
ATOM 2560 C C . GLU A 1 338 ? 0.661 36.469 17.234 1 98.38 338 GLU A C 1
ATOM 2562 O O . GLU A 1 338 ? 0.281 37.5 16.641 1 98.38 338 GLU A O 1
ATOM 2567 N N . ILE A 1 339 ? 0.102 35.938 18.281 1 97.56 339 ILE A N 1
ATOM 2568 C CA . ILE A 1 339 ? -0.922 36.688 19 1 97.56 339 ILE A CA 1
ATOM 2569 C C . ILE A 1 339 ? -0.436 37 20.422 1 97.56 339 ILE A C 1
ATOM 2571 O O . ILE A 1 339 ? -0.229 36.062 21.219 1 97.56 339 ILE A O 1
ATOM 2575 N N . GLY A 1 340 ? -0.419 38.188 20.656 1 86.5 340 GLY A N 1
ATOM 2576 C CA . GLY A 1 340 ? 0.049 38.625 21.969 1 86.5 340 GLY A CA 1
ATOM 2577 C C . GLY A 1 340 ? 1.535 38.375 22.172 1 86.5 340 GLY A C 1
ATOM 2578 O O . GLY A 1 340 ? 2.254 38.062 21.234 1 86.5 340 GLY A O 1
ATOM 2579 N N . ASP A 1 341 ? 2.084 38.656 23.406 1 71.94 341 ASP A N 1
ATOM 2580 C CA . ASP A 1 341 ? 3.506 38.562 23.719 1 71.94 341 ASP A CA 1
ATOM 2581 C C . ASP A 1 341 ? 3.898 37.125 24.062 1 71.94 341 ASP A C 1
ATOM 2583 O O . ASP A 1 341 ? 3.068 36.344 24.547 1 71.94 341 ASP A O 1
ATOM 2587 N N . MET B 1 1 ? 17.141 -40.125 -23.297 1 85.81 1 MET B N 1
ATOM 2588 C CA . MET B 1 1 ? 16.219 -39.094 -23.797 1 85.81 1 MET B CA 1
ATOM 2589 C C . MET B 1 1 ? 14.883 -39.188 -23.078 1 85.81 1 MET B C 1
ATOM 2591 O O . MET B 1 1 ? 14.539 -40.25 -22.516 1 85.81 1 MET B O 1
ATOM 2595 N N . THR B 1 2 ? 14.258 -38.031 -22.859 1 89.81 2 THR B N 1
ATOM 2596 C CA . THR B 1 2 ? 12.953 -38.031 -22.203 1 89.81 2 THR B CA 1
ATOM 2597 C C . THR B 1 2 ? 11.891 -37.406 -23.125 1 89.81 2 THR B C 1
ATOM 2599 O O . THR B 1 2 ? 12.227 -36.812 -24.141 1 89.81 2 THR B O 1
ATOM 2602 N N . ARG B 1 3 ? 10.68 -37.75 -22.891 1 96.25 3 ARG B N 1
ATOM 2603 C CA . ARG B 1 3 ? 9.57 -37.281 -23.734 1 96.25 3 ARG B CA 1
ATOM 2604 C C . ARG B 1 3 ? 8.875 -36.062 -23.094 1 96.25 3 ARG B C 1
ATOM 2606 O O . ARG B 1 3 ? 8.898 -35.906 -21.875 1 96.25 3 ARG B O 1
ATOM 2613 N N . GLY B 1 4 ? 8.422 -35.219 -23.875 1 97.38 4 GLY B N 1
ATOM 2614 C CA . GLY B 1 4 ? 7.688 -34.062 -23.406 1 97.38 4 GLY B CA 1
ATOM 2615 C C . GLY B 1 4 ? 7.102 -33.219 -24.531 1 97.38 4 GLY B C 1
ATOM 2616 O O . GLY B 1 4 ? 7.035 -33.656 -25.672 1 97.38 4 GLY B O 1
ATOM 2617 N N . ILE B 1 5 ? 6.543 -32.156 -24.172 1 97.94 5 ILE B N 1
ATOM 2618 C CA . ILE B 1 5 ? 5.914 -31.219 -25.094 1 97.94 5 ILE B CA 1
ATOM 2619 C C . ILE B 1 5 ? 6.695 -29.906 -25.125 1 97.94 5 ILE B C 1
ATOM 2621 O O . ILE B 1 5 ? 7.051 -29.359 -24.078 1 97.94 5 ILE B O 1
ATOM 2625 N N . VAL B 1 6 ? 7.004 -29.375 -26.312 1 97.75 6 VAL B N 1
ATOM 2626 C CA . VAL B 1 6 ? 7.691 -28.109 -26.484 1 97.75 6 VAL B CA 1
ATOM 2627 C C . VAL B 1 6 ? 6.785 -27.125 -27.234 1 97.75 6 VAL B C 1
ATOM 2629 O O . VAL B 1 6 ? 6.207 -27.469 -28.266 1 97.75 6 VAL B O 1
ATOM 2632 N N . CYS B 1 7 ? 6.539 -25.984 -26.625 1 97.44 7 CYS B N 1
ATOM 2633 C CA . CYS B 1 7 ? 5.949 -24.891 -27.391 1 97.44 7 CYS B CA 1
ATOM 2634 C C . CYS B 1 7 ? 6.977 -24.266 -28.328 1 97.44 7 CYS B C 1
ATOM 2636 O O . CYS B 1 7 ? 7.75 -23.391 -27.922 1 97.44 7 CYS B O 1
ATOM 2638 N N . GLU B 1 8 ? 6.945 -24.594 -29.531 1 96.75 8 GLU B N 1
ATOM 2639 C CA . GLU B 1 8 ? 7.988 -24.219 -30.484 1 96.75 8 GLU B CA 1
ATOM 2640 C C . GLU B 1 8 ? 7.824 -22.781 -30.938 1 96.75 8 GLU B C 1
ATOM 2642 O O . GLU B 1 8 ? 8.812 -22.062 -31.141 1 96.75 8 GLU B O 1
ATOM 2647 N N . GLU B 1 9 ? 6.668 -22.422 -31.188 1 95.44 9 GLU B N 1
ATOM 2648 C CA . GLU B 1 9 ? 6.234 -21.094 -31.547 1 95.44 9 GLU B CA 1
ATOM 2649 C C . GLU B 1 9 ? 4.766 -20.859 -31.203 1 95.44 9 GLU B C 1
ATOM 2651 O O . GLU B 1 9 ? 4.105 -21.75 -30.672 1 95.44 9 GLU B O 1
ATOM 2656 N N . ILE B 1 10 ? 4.355 -19.688 -31.391 1 94 10 ILE B N 1
ATOM 2657 C CA . ILE B 1 10 ? 2.973 -19.344 -31.094 1 94 10 ILE B CA 1
ATOM 2658 C C . ILE B 1 10 ? 2.031 -20.312 -31.797 1 94 10 ILE B C 1
ATOM 2660 O O . ILE B 1 10 ? 2.16 -20.562 -33 1 94 10 ILE B O 1
ATOM 2664 N N . GLY B 1 11 ? 1.227 -20.953 -31 1 93.06 11 GLY B N 1
ATOM 2665 C CA . GLY B 1 11 ? 0.186 -21.812 -31.531 1 93.06 11 GLY B CA 1
ATOM 2666 C C . GLY B 1 11 ? 0.688 -23.203 -31.875 1 93.06 11 GLY B C 1
ATOM 2667 O O . GLY B 1 11 ? -0.035 -24 -32.5 1 93.06 11 GLY B O 1
ATOM 2668 N N . ARG B 1 12 ? 1.884 -23.453 -31.469 1 95.44 12 ARG B N 1
ATOM 2669 C CA . ARG B 1 12 ? 2.426 -24.734 -31.906 1 95.44 12 ARG B CA 1
ATOM 2670 C C . ARG B 1 12 ? 3.082 -25.484 -30.734 1 95.44 12 ARG B C 1
ATOM 2672 O O . ARG B 1 12 ? 4.219 -25.172 -30.375 1 95.44 12 ARG B O 1
ATOM 2679 N N . LEU B 1 13 ? 2.367 -26.422 -30.25 1 96.31 13 LEU B N 1
ATOM 2680 C CA . LEU B 1 13 ? 2.893 -27.391 -29.297 1 96.31 13 LEU B CA 1
ATOM 2681 C C . LEU B 1 13 ? 3.283 -28.688 -29.984 1 96.31 13 LEU B C 1
ATOM 2683 O O . LEU B 1 13 ? 2.498 -29.25 -30.766 1 96.31 13 LEU B O 1
ATOM 2687 N N . VAL B 1 14 ? 4.461 -29.125 -29.688 1 96.44 14 VAL B N 1
ATOM 2688 C CA . VAL B 1 14 ? 4.965 -30.297 -30.406 1 96.44 14 VAL B CA 1
ATOM 2689 C C . VAL B 1 14 ? 5.398 -31.359 -29.391 1 96.44 14 VAL B C 1
ATOM 2691 O O . VAL B 1 14 ? 6.16 -31.078 -28.469 1 96.44 14 VAL B O 1
ATOM 2694 N N . TRP B 1 15 ? 4.887 -32.531 -29.625 1 96.19 15 TRP B N 1
ATOM 2695 C CA . TRP B 1 15 ? 5.371 -33.688 -28.875 1 96.19 15 TRP B CA 1
ATOM 2696 C C . TRP B 1 15 ? 6.785 -34.062 -29.297 1 96.19 15 TRP B C 1
ATOM 2698 O O . TRP B 1 15 ? 7.074 -34.188 -30.5 1 96.19 15 TRP B O 1
ATOM 2708 N N . ARG B 1 16 ? 7.637 -34.188 -28.344 1 96.31 16 ARG B N 1
ATOM 2709 C CA . ARG B 1 16 ? 9.023 -34.562 -28.609 1 96.31 16 ARG B CA 1
ATOM 2710 C C . ARG B 1 16 ? 9.414 -35.812 -27.781 1 96.31 16 ARG B C 1
ATOM 2712 O O . ARG B 1 16 ? 9.031 -35.906 -26.625 1 96.31 16 ARG B O 1
ATOM 2719 N N . GLU B 1 17 ? 10.227 -36.656 -28.375 1 95.88 17 GLU B N 1
ATOM 2720 C CA . GLU B 1 17 ? 10.727 -37.844 -27.672 1 95.88 17 GLU B CA 1
ATOM 2721 C C . GLU B 1 17 ? 12.242 -37.781 -27.5 1 95.88 17 GLU B C 1
ATOM 2723 O O . GLU B 1 17 ? 12.844 -38.719 -26.969 1 95.88 17 GLU B O 1
ATOM 2728 N N . ASP B 1 18 ? 12.766 -36.688 -27.953 1 95.81 18 ASP B N 1
ATOM 2729 C CA . ASP B 1 18 ? 14.219 -36.562 -27.969 1 95.81 18 ASP B CA 1
ATOM 2730 C C . ASP B 1 18 ? 14.695 -35.406 -27.094 1 95.81 18 ASP B C 1
ATOM 2732 O O . ASP B 1 18 ? 15.695 -34.781 -27.422 1 95.81 18 ASP B O 1
ATOM 2736 N N . LEU B 1 19 ? 13.938 -35.125 -26.094 1 96.12 19 LEU B N 1
ATOM 2737 C CA . LEU B 1 19 ? 14.391 -34.094 -25.203 1 96.12 19 LEU B CA 1
ATOM 2738 C C . LEU B 1 19 ? 15.57 -34.562 -24.359 1 96.12 19 LEU B C 1
ATOM 2740 O O . LEU B 1 19 ? 15.656 -35.719 -24 1 96.12 19 LEU B O 1
ATOM 2744 N N . PRO B 1 20 ? 16.469 -33.594 -24.062 1 93.5 20 PRO B N 1
ATOM 2745 C CA . PRO B 1 20 ? 17.625 -34 -23.25 1 93.5 20 PRO B CA 1
ATOM 2746 C C . PRO B 1 20 ? 17.219 -34.469 -21.844 1 93.5 20 PRO B C 1
ATOM 2748 O O . PRO B 1 20 ? 16.312 -33.906 -21.25 1 93.5 20 PRO B O 1
ATOM 2751 N N . GLU B 1 21 ? 17.922 -35.531 -21.391 1 94.56 21 GLU B N 1
ATOM 2752 C CA . GLU B 1 21 ? 17.734 -36 -20.016 1 94.56 21 GLU B CA 1
ATOM 2753 C C . GLU B 1 21 ? 18.312 -35 -19.016 1 94.56 21 GLU B C 1
ATOM 2755 O O . GLU B 1 21 ? 19.391 -34.438 -19.234 1 94.56 21 GLU B O 1
ATOM 2760 N N . PRO B 1 22 ? 17.578 -34.75 -17.922 1 94.75 22 PRO B N 1
ATOM 2761 C CA . PRO B 1 22 ? 18.188 -33.906 -16.891 1 94.75 22 PRO B CA 1
ATOM 2762 C C . PRO B 1 22 ? 19.391 -34.531 -16.219 1 94.75 22 PRO B C 1
ATOM 2764 O O . PRO B 1 22 ? 19.438 -35.75 -16.047 1 94.75 22 PRO B O 1
ATOM 2767 N N . THR B 1 23 ? 20.297 -33.719 -15.883 1 91.75 23 THR B N 1
ATOM 2768 C CA . THR B 1 23 ? 21.516 -34.188 -15.234 1 91.75 23 THR B CA 1
ATOM 2769 C C . THR B 1 23 ? 21.5 -33.844 -13.742 1 91.75 23 THR B C 1
ATOM 2771 O O . THR B 1 23 ? 21.109 -32.75 -13.359 1 91.75 23 THR B O 1
ATOM 2774 N N . ILE B 1 24 ? 21.984 -34.875 -13.023 1 91.5 24 ILE B N 1
ATOM 2775 C CA . ILE B 1 24 ? 22.078 -34.656 -11.586 1 91.5 24 ILE B CA 1
ATOM 2776 C C . ILE B 1 24 ? 23.234 -33.688 -11.297 1 91.5 24 ILE B C 1
ATOM 2778 O O . ILE B 1 24 ? 24.281 -33.781 -11.93 1 91.5 24 ILE B O 1
ATOM 2782 N N . ALA B 1 25 ? 22.984 -32.719 -10.516 1 93.62 25 ALA B N 1
ATOM 2783 C CA . ALA B 1 25 ? 23.984 -31.75 -10.047 1 93.62 25 ALA B CA 1
ATOM 2784 C C . ALA B 1 25 ? 23.906 -31.562 -8.539 1 93.62 25 ALA B C 1
ATOM 2786 O O . ALA B 1 25 ? 22.906 -31.922 -7.914 1 93.62 25 ALA B O 1
ATOM 2787 N N . PRO B 1 26 ? 25.062 -31.125 -7.934 1 94.44 26 PRO B N 1
ATOM 2788 C CA . PRO B 1 26 ? 25 -30.859 -6.496 1 94.44 26 PRO B CA 1
ATOM 2789 C C . PRO B 1 26 ? 23.844 -29.938 -6.109 1 94.44 26 PRO B C 1
ATOM 2791 O O . PRO B 1 26 ? 23.625 -28.922 -6.773 1 94.44 26 PRO B O 1
ATOM 2794 N N . GLY B 1 27 ? 23.094 -30.359 -5.059 1 96.12 27 GLY B N 1
ATOM 2795 C CA . GLY B 1 27 ? 22.016 -29.531 -4.543 1 96.12 27 GLY B CA 1
ATOM 2796 C C . GLY B 1 27 ? 20.734 -29.672 -5.332 1 96.12 27 GLY B C 1
ATOM 2797 O O . GLY B 1 27 ? 19.734 -29 -5.039 1 96.12 27 GLY B O 1
ATOM 2798 N N . ARG B 1 28 ? 20.766 -30.516 -6.289 1 97.56 28 ARG B N 1
ATOM 2799 C CA . ARG B 1 28 ? 19.578 -30.688 -7.113 1 97.56 28 ARG B CA 1
ATOM 2800 C C . ARG B 1 28 ? 19.047 -32.125 -7.051 1 97.56 28 ARG B C 1
ATOM 2802 O O . ARG B 1 28 ? 19.766 -33.031 -6.613 1 97.56 28 ARG B O 1
ATOM 2809 N N . ALA B 1 29 ? 17.844 -32.344 -7.418 1 98.56 29 ALA B N 1
ATOM 2810 C CA . ALA B 1 29 ? 17.188 -33.625 -7.492 1 98.56 29 ALA B CA 1
ATOM 2811 C C . ALA B 1 29 ? 16.562 -33.844 -8.867 1 98.56 29 ALA B C 1
ATOM 2813 O O . ALA B 1 29 ? 16.125 -32.906 -9.516 1 98.56 29 ALA B O 1
ATOM 2814 N N . ILE B 1 30 ? 16.578 -35.062 -9.297 1 98.56 30 ILE B N 1
ATOM 2815 C CA . ILE B 1 30 ? 15.82 -35.438 -10.477 1 98.56 30 ILE B CA 1
ATOM 2816 C C . ILE B 1 30 ? 14.422 -35.906 -10.062 1 98.56 30 ILE B C 1
ATOM 2818 O O . ILE B 1 30 ? 14.273 -36.812 -9.234 1 98.56 30 ILE B O 1
ATOM 2822 N N . VAL B 1 31 ? 13.484 -35.281 -10.562 1 98.62 31 VAL B N 1
ATOM 2823 C CA . VAL B 1 31 ? 12.102 -35.562 -10.227 1 98.62 31 VAL B CA 1
ATOM 2824 C C . VAL B 1 31 ? 11.383 -36.125 -11.453 1 98.62 31 VAL B C 1
ATOM 2826 O O . VAL B 1 31 ? 11.422 -35.531 -12.531 1 98.62 31 VAL B O 1
ATOM 2829 N N . ARG B 1 32 ? 10.773 -37.25 -11.32 1 98.5 32 ARG B N 1
ATOM 2830 C CA . ARG B 1 32 ? 9.859 -37.781 -12.328 1 98.5 32 ARG B CA 1
ATOM 2831 C C . ARG B 1 32 ? 8.484 -37.125 -12.211 1 98.5 32 ARG B C 1
ATOM 2833 O O . ARG B 1 32 ? 7.758 -37.375 -11.242 1 98.5 32 ARG B O 1
ATOM 2840 N N . ILE B 1 33 ? 8.117 -36.375 -13.211 1 98.75 33 ILE B N 1
ATOM 2841 C CA . ILE B 1 33 ? 6.871 -35.625 -13.172 1 98.75 33 ILE B CA 1
ATOM 2842 C C . ILE B 1 33 ? 5.688 -36.594 -13.352 1 98.75 33 ILE B C 1
ATOM 2844 O O . ILE B 1 33 ? 5.734 -37.5 -14.188 1 98.75 33 ILE B O 1
ATOM 2848 N N . ARG B 1 34 ? 4.645 -36.281 -12.57 1 98.69 34 ARG B N 1
ATOM 2849 C CA . ARG B 1 34 ? 3.455 -37.125 -12.633 1 98.69 34 ARG B CA 1
ATOM 2850 C C . ARG B 1 34 ? 2.215 -36.312 -12.969 1 98.69 34 ARG B C 1
ATOM 2852 O O . ARG B 1 34 ? 1.273 -36.812 -13.578 1 98.69 34 ARG B O 1
ATOM 2859 N N . ARG B 1 35 ? 2.182 -35.125 -12.539 1 98.81 35 ARG B N 1
ATOM 2860 C CA . ARG B 1 35 ? 1.056 -34.219 -12.773 1 98.81 35 ARG B CA 1
ATOM 2861 C C . ARG B 1 35 ? 1.538 -32.844 -13.164 1 98.81 35 ARG B C 1
ATOM 2863 O O . ARG B 1 35 ? 2.537 -32.344 -12.633 1 98.81 35 ARG B O 1
ATOM 2870 N N . ILE B 1 36 ? 0.849 -32.219 -14.102 1 98.69 36 ILE B N 1
ATOM 2871 C CA . ILE B 1 36 ? 1.094 -30.875 -14.555 1 98.69 36 ILE B CA 1
ATOM 2872 C C . ILE B 1 36 ? -0.228 -30.109 -14.633 1 98.69 36 ILE B C 1
ATOM 2874 O O . ILE B 1 36 ? -1.065 -30.391 -15.492 1 98.69 36 ILE B O 1
ATOM 2878 N N . GLY B 1 37 ? -0.388 -29.141 -13.695 1 98.25 37 GLY B N 1
ATOM 2879 C CA . GLY B 1 37 ? -1.515 -28.234 -13.867 1 98.25 37 GLY B CA 1
ATOM 2880 C C . GLY B 1 37 ? -1.297 -27.219 -14.969 1 98.25 37 GLY B C 1
ATOM 2881 O O . GLY B 1 37 ? -0.196 -26.672 -15.117 1 98.25 37 GLY B O 1
ATOM 2882 N N . ILE B 1 38 ? -2.352 -26.953 -15.727 1 97.31 38 ILE B N 1
ATOM 2883 C CA . ILE B 1 38 ? -2.258 -25.953 -16.781 1 97.31 38 ILE B CA 1
ATOM 2884 C C . ILE B 1 38 ? -2.666 -24.578 -16.234 1 97.31 38 ILE B C 1
ATOM 2886 O O . ILE B 1 38 ? -3.721 -24.453 -15.609 1 97.31 38 ILE B O 1
ATOM 2890 N N . CYS B 1 39 ? -1.865 -23.625 -16.422 1 94.75 39 CYS B N 1
ATOM 2891 C CA . CYS B 1 39 ? -2.1 -22.266 -15.938 1 94.75 39 CYS B CA 1
ATOM 2892 C C . CYS B 1 39 ? -2.449 -21.328 -17.078 1 94.75 39 CYS B C 1
ATOM 2894 O O . CYS B 1 39 ? -2.156 -21.625 -18.25 1 94.75 39 CYS B O 1
ATOM 2896 N N . GLY B 1 40 ? -3.123 -20.203 -16.734 1 90 40 GLY B N 1
ATOM 2897 C CA . GLY B 1 40 ? -3.363 -19.188 -17.734 1 90 40 GLY B CA 1
ATOM 2898 C C . GLY B 1 40 ? -2.102 -18.734 -18.453 1 90 40 GLY B C 1
ATOM 2899 O O . GLY B 1 40 ? -2.129 -18.438 -19.656 1 90 40 GLY B O 1
ATOM 2900 N N . THR B 1 41 ? -1.024 -18.688 -17.766 1 90.81 41 THR B N 1
ATOM 2901 C CA . THR B 1 41 ? 0.263 -18.297 -18.344 1 90.81 41 THR B CA 1
ATOM 2902 C C . THR B 1 41 ? 0.675 -19.266 -19.453 1 90.81 41 THR B C 1
ATOM 2904 O O . THR B 1 41 ? 1.28 -18.859 -20.438 1 90.81 41 THR B O 1
ATOM 2907 N N . ASP B 1 42 ? 0.441 -20.547 -19.312 1 93.88 42 ASP B N 1
ATOM 2908 C CA . ASP B 1 42 ? 0.707 -21.531 -20.359 1 93.88 42 ASP B CA 1
ATOM 2909 C C . ASP B 1 42 ? -0.117 -21.234 -21.609 1 93.88 42 ASP B C 1
ATOM 2911 O O . ASP B 1 42 ? 0.406 -21.25 -22.719 1 93.88 42 ASP B O 1
ATOM 2915 N N . LEU B 1 43 ? -1.316 -20.938 -21.328 1 90 43 LEU B N 1
ATOM 2916 C CA . LEU B 1 43 ? -2.238 -20.656 -22.422 1 90 43 LEU B CA 1
ATOM 2917 C C . LEU B 1 43 ? -1.859 -19.359 -23.141 1 90 43 LEU B C 1
ATOM 2919 O O . LEU B 1 43 ? -1.927 -19.281 -24.359 1 90 43 LEU B O 1
ATOM 2923 N N . HIS B 1 44 ? -1.479 -18.375 -22.344 1 89.31 44 HIS B N 1
ATOM 2924 C CA . HIS B 1 44 ? -1.043 -17.109 -22.922 1 89.31 44 HIS B CA 1
ATOM 2925 C C . HIS B 1 44 ? 0.226 -17.281 -23.75 1 89.31 44 HIS B C 1
ATOM 2927 O O . HIS B 1 44 ? 0.385 -16.656 -24.797 1 89.31 44 HIS B O 1
ATOM 2933 N N . ALA B 1 45 ? 1.14 -18.047 -23.234 1 90.62 45 ALA B N 1
ATOM 2934 C CA . ALA B 1 45 ? 2.35 -18.359 -24 1 90.62 45 ALA B CA 1
ATOM 2935 C C . ALA B 1 45 ? 2.01 -19.047 -25.312 1 90.62 45 ALA B C 1
ATOM 2937 O O . ALA B 1 45 ? 2.529 -18.688 -26.359 1 90.62 45 ALA B O 1
ATOM 2938 N N . TYR B 1 46 ? 1.12 -19.938 -25.266 1 92.94 46 TYR B N 1
ATOM 2939 C CA . TYR B 1 46 ? 0.698 -20.688 -26.438 1 92.94 46 TYR B CA 1
ATOM 2940 C C . TYR B 1 46 ? 0.057 -19.75 -27.469 1 92.94 46 TYR B C 1
ATOM 2942 O O . TYR B 1 46 ? 0.29 -19.891 -28.672 1 92.94 46 TYR B O 1
ATOM 2950 N N . ARG B 1 47 ? -0.6 -18.719 -26.953 1 90.62 47 ARG B N 1
ATOM 2951 C CA . ARG B 1 47 ? -1.33 -17.812 -27.828 1 90.62 47 ARG B CA 1
ATOM 2952 C C . ARG B 1 47 ? -0.47 -16.609 -28.219 1 90.62 47 ARG B C 1
ATOM 2954 O O . ARG B 1 47 ? -0.899 -15.758 -29 1 90.62 47 ARG B O 1
ATOM 2961 N N . GLY B 1 48 ? 0.704 -16.562 -27.719 1 85.75 48 GLY B N 1
ATOM 2962 C CA . GLY B 1 48 ? 1.611 -15.477 -28.062 1 85.75 48 GLY B CA 1
ATOM 2963 C C . GLY B 1 48 ? 1.287 -14.188 -27.328 1 85.75 48 GLY B C 1
ATOM 2964 O O . GLY B 1 48 ? 1.614 -13.102 -27.812 1 85.75 48 GLY B O 1
ATOM 2965 N N . ARG B 1 49 ? 0.634 -14.273 -26.234 1 75.88 49 ARG B N 1
ATOM 2966 C CA . ARG B 1 49 ? 0.215 -13.086 -25.484 1 75.88 49 ARG B CA 1
ATOM 2967 C C . ARG B 1 49 ? 1.049 -12.906 -24.219 1 75.88 49 ARG B C 1
ATOM 2969 O O . ARG B 1 49 ? 0.843 -11.953 -23.469 1 75.88 49 ARG B O 1
ATOM 2976 N N . GLN B 1 50 ? 1.934 -13.797 -23.953 1 75.81 50 GLN B N 1
ATOM 2977 C CA . GLN B 1 50 ? 2.768 -13.711 -22.766 1 75.81 50 GLN B CA 1
ATOM 2978 C C . GLN B 1 50 ? 3.947 -12.766 -22.984 1 75.81 50 GLN B C 1
ATOM 2980 O O . GLN B 1 50 ? 4.816 -13.031 -23.812 1 75.81 50 GLN B O 1
ATOM 2985 N N . PRO B 1 51 ? 3.967 -11.68 -22.188 1 69.81 51 PRO B N 1
ATOM 2986 C CA . PRO B 1 51 ? 5.039 -10.703 -22.391 1 69.81 51 PRO B CA 1
ATOM 2987 C C . PRO B 1 51 ? 6.414 -11.258 -22.016 1 69.81 51 PRO B C 1
ATOM 2989 O O . PRO B 1 51 ? 6.539 -12.031 -21.062 1 69.81 51 PRO B O 1
ATOM 2992 N N . PHE B 1 52 ? 7.465 -10.836 -22.812 1 75.12 52 PHE B N 1
ATOM 2993 C CA . PHE B 1 52 ? 8.859 -11.156 -22.531 1 75.12 52 PHE B CA 1
ATOM 2994 C C . PHE B 1 52 ? 9.078 -12.664 -22.516 1 75.12 52 PHE B C 1
ATOM 2996 O O . PHE B 1 52 ? 9.727 -13.203 -21.625 1 75.12 52 PHE B O 1
ATOM 3003 N N . PHE B 1 53 ? 8.406 -13.258 -23.375 1 86.62 53 PHE B N 1
ATOM 3004 C CA . PHE B 1 53 ? 8.461 -14.711 -23.5 1 86.62 53 PHE B CA 1
ATOM 3005 C C . PHE B 1 53 ? 9.305 -15.125 -24.688 1 86.62 53 PHE B C 1
ATOM 3007 O O . PHE B 1 53 ? 9.234 -14.484 -25.75 1 86.62 53 PHE B O 1
ATOM 3014 N N . ASP B 1 54 ? 10.086 -16.219 -24.5 1 92.81 54 ASP B N 1
ATOM 3015 C CA . ASP B 1 54 ? 10.93 -16.734 -25.578 1 92.81 54 ASP B CA 1
ATOM 3016 C C . ASP B 1 54 ? 10.469 -18.125 -26.031 1 92.81 54 ASP B C 1
ATOM 3018 O O . ASP B 1 54 ? 10.086 -18.953 -25.203 1 92.81 54 ASP B O 1
ATOM 3022 N N . TYR B 1 55 ? 10.617 -18.312 -27.344 1 95.44 55 TYR B N 1
ATOM 3023 C CA . TYR B 1 55 ? 10.391 -19.625 -27.953 1 95.44 55 TYR B CA 1
ATOM 3024 C C . TYR B 1 55 ? 11.688 -20.203 -28.516 1 95.44 55 TYR B C 1
ATOM 3026 O O . TYR B 1 55 ? 12.57 -19.453 -28.953 1 95.44 55 TYR B O 1
ATOM 3034 N N . PRO B 1 56 ? 11.82 -21.516 -28.625 1 96.69 56 PRO B N 1
ATOM 3035 C CA . PRO B 1 56 ? 10.93 -22.531 -28.047 1 96.69 56 PRO B CA 1
ATOM 3036 C C . PRO B 1 56 ? 11.031 -22.594 -26.531 1 96.69 56 PRO B C 1
ATOM 3038 O O . PRO B 1 56 ? 12.016 -22.141 -25.953 1 96.69 56 PRO B O 1
ATOM 3041 N N . ARG B 1 57 ? 9.992 -23.078 -25.875 1 97.56 57 ARG B N 1
ATOM 3042 C CA . ARG B 1 57 ? 9.945 -23.203 -24.422 1 97.56 57 ARG B CA 1
ATOM 3043 C C . ARG B 1 57 ? 9.156 -24.438 -24 1 97.56 57 ARG B C 1
ATOM 3045 O O . ARG B 1 57 ? 8.102 -24.734 -24.578 1 97.56 57 ARG B O 1
ATOM 3052 N N . ILE B 1 58 ? 9.719 -25.25 -23.125 1 97.81 58 ILE B N 1
ATOM 3053 C CA . ILE B 1 58 ? 8.898 -26.25 -22.453 1 97.81 58 ILE B CA 1
ATOM 3054 C C . ILE B 1 58 ? 8.086 -25.578 -21.344 1 97.81 58 ILE B C 1
ATOM 3056 O O . ILE B 1 58 ? 8.656 -25.031 -20.391 1 97.81 58 ILE B O 1
ATOM 3060 N N . LEU B 1 59 ? 6.77 -25.656 -21.438 1 97.38 59 LEU B N 1
ATOM 3061 C CA . LEU B 1 59 ? 5.887 -24.969 -20.484 1 97.38 59 LEU B CA 1
ATOM 3062 C C . LEU B 1 59 ? 5.66 -25.828 -19.25 1 97.38 59 LEU B C 1
ATOM 3064 O O . LEU B 1 59 ? 6.285 -26.891 -19.094 1 97.38 59 LEU B O 1
ATOM 3068 N N . GLY B 1 60 ? 4.844 -25.297 -18.344 1 98.06 60 GLY B N 1
ATOM 3069 C CA . GLY B 1 60 ? 4.402 -26.047 -17.172 1 98.06 60 GLY B CA 1
ATOM 3070 C C . GLY B 1 60 ? 5.16 -25.672 -15.906 1 98.06 60 GLY B C 1
ATOM 3071 O O . GLY B 1 60 ? 6.379 -25.859 -15.836 1 98.06 60 GLY B O 1
ATOM 3072 N N . HIS B 1 61 ? 4.414 -25.219 -14.906 1 98.62 61 HIS B N 1
ATOM 3073 C CA . HIS B 1 61 ? 5.059 -24.828 -13.656 1 98.62 61 HIS B CA 1
ATOM 3074 C C . HIS B 1 61 ? 4.215 -25.234 -12.453 1 98.62 61 HIS B C 1
ATOM 3076 O O . HIS B 1 61 ? 4.605 -25 -11.312 1 98.62 61 HIS B O 1
ATOM 3082 N N . GLU B 1 62 ? 3.078 -25.766 -12.617 1 98.81 62 GLU B N 1
ATOM 3083 C CA . GLU B 1 62 ? 2.27 -26.375 -11.57 1 98.81 62 GLU B CA 1
ATOM 3084 C C . GLU B 1 62 ? 2.475 -27.891 -11.539 1 98.81 62 GLU B C 1
ATOM 3086 O O . GLU B 1 62 ? 1.786 -28.625 -12.25 1 98.81 62 GLU B O 1
ATOM 3091 N N . LEU B 1 63 ? 3.357 -28.344 -10.633 1 98.81 63 LEU B N 1
ATOM 3092 C CA . LEU B 1 63 ? 3.898 -29.672 -10.867 1 98.81 63 LEU B CA 1
ATOM 3093 C C . LEU B 1 63 ? 3.83 -30.516 -9.602 1 98.81 63 LEU B C 1
ATOM 3095 O O . LEU B 1 63 ? 3.941 -30 -8.492 1 98.81 63 LEU B O 1
ATOM 3099 N N . ALA B 1 64 ? 3.691 -31.797 -9.766 1 98.81 64 ALA B N 1
ATOM 3100 C CA . ALA B 1 64 ? 3.889 -32.844 -8.758 1 98.81 64 ALA B CA 1
ATOM 3101 C C . ALA B 1 64 ? 4.629 -34.031 -9.344 1 98.81 64 ALA B C 1
ATOM 3103 O O . ALA B 1 64 ? 4.473 -34.344 -10.531 1 98.81 64 ALA B O 1
ATOM 3104 N N . GLY B 1 65 ? 5.395 -34.656 -8.562 1 98.62 65 GLY B N 1
ATOM 3105 C CA . GLY B 1 65 ? 6.145 -35.812 -9.023 1 98.62 65 GLY B CA 1
ATOM 3106 C C . GLY B 1 65 ? 6.781 -36.625 -7.898 1 98.62 65 GLY B C 1
ATOM 3107 O O . GLY B 1 65 ? 6.383 -36.5 -6.742 1 98.62 65 GLY B O 1
ATOM 3108 N N . VAL B 1 66 ? 7.695 -37.5 -8.312 1 98.69 66 VAL B N 1
ATOM 3109 C CA . VAL B 1 66 ? 8.422 -38.344 -7.383 1 98.69 66 VAL B CA 1
ATOM 3110 C C . VAL B 1 66 ? 9.922 -38.188 -7.594 1 98.69 66 VAL B C 1
ATOM 3112 O O . VAL B 1 66 ? 10.398 -38.219 -8.734 1 98.69 66 VAL B O 1
ATOM 3115 N N . ILE B 1 67 ? 10.617 -38.062 -6.469 1 98.69 67 ILE B N 1
ATOM 3116 C CA . ILE B 1 67 ? 12.07 -37.938 -6.578 1 98.69 67 ILE B CA 1
ATOM 3117 C C . ILE B 1 67 ? 12.656 -39.25 -7.07 1 98.69 67 ILE B C 1
ATOM 3119 O O . ILE B 1 67 ? 12.406 -40.312 -6.484 1 98.69 67 ILE B O 1
ATOM 3123 N N . GLU B 1 68 ? 13.383 -39.188 -8.117 1 98.06 68 GLU B N 1
ATOM 3124 C CA . GLU B 1 68 ? 14.086 -40.344 -8.625 1 98.06 68 GLU B CA 1
ATOM 3125 C C . GLU B 1 68 ? 15.508 -40.438 -8.078 1 98.06 68 GLU B C 1
ATOM 3127 O O . GLU B 1 68 ? 15.992 -41.5 -7.75 1 98.06 68 GLU B O 1
ATOM 3132 N N . GLU B 1 69 ? 16.156 -39.312 -8.086 1 97.88 69 GLU B N 1
ATOM 3133 C CA . GLU B 1 69 ? 17.531 -39.219 -7.625 1 97.88 69 GLU B CA 1
ATOM 3134 C C . GLU B 1 69 ? 17.781 -37.938 -6.859 1 97.88 69 GLU B C 1
ATOM 3136 O O . GLU B 1 69 ? 17.297 -36.875 -7.258 1 97.88 69 GLU B O 1
ATOM 3141 N N . VAL B 1 70 ? 18.516 -38.094 -5.727 1 97.75 70 VAL B N 1
ATOM 3142 C CA . VAL B 1 70 ? 18.891 -36.906 -4.934 1 97.75 70 VAL B CA 1
ATOM 3143 C C . VAL B 1 70 ? 20.094 -37.25 -4.062 1 97.75 70 VAL B C 1
ATOM 3145 O O . VAL B 1 70 ? 20.234 -38.375 -3.574 1 97.75 70 VAL B O 1
ATOM 3148 N N . GLY B 1 71 ? 21.031 -36.344 -3.971 1 94.56 71 GLY B N 1
ATOM 3149 C CA . GLY B 1 71 ? 22.141 -36.5 -3.045 1 94.56 71 GLY B CA 1
ATOM 3150 C C . GLY B 1 71 ? 21.797 -36.125 -1.62 1 94.56 71 GLY B C 1
ATOM 3151 O O . GLY B 1 71 ? 20.625 -35.875 -1.301 1 94.56 71 GLY B O 1
ATOM 3152 N N . ASP B 1 72 ? 22.828 -36.125 -0.766 1 94.5 72 ASP B N 1
ATOM 3153 C CA . ASP B 1 72 ? 22.625 -35.656 0.6 1 94.5 72 ASP B CA 1
ATOM 3154 C C . ASP B 1 72 ? 22.094 -34.219 0.614 1 94.5 72 ASP B C 1
ATOM 3156 O O . ASP B 1 72 ? 22.531 -33.375 -0.183 1 94.5 72 ASP B O 1
ATOM 3160 N N . ASN B 1 73 ? 21.141 -33.969 1.424 1 95.5 73 ASN B N 1
ATOM 3161 C CA . ASN B 1 73 ? 20.531 -32.656 1.489 1 95.5 73 ASN B CA 1
ATOM 3162 C C . ASN B 1 73 ? 19.984 -32.375 2.879 1 95.5 73 ASN B C 1
ATOM 3164 O O . ASN B 1 73 ? 19.688 -33.281 3.646 1 95.5 73 ASN B O 1
ATOM 3168 N N . SER B 1 74 ? 19.859 -31.156 3.23 1 93.12 74 SER B N 1
ATOM 3169 C CA . SER B 1 74 ? 19.438 -30.719 4.559 1 93.12 74 SER B CA 1
ATOM 3170 C C . SER B 1 74 ? 17.922 -30.828 4.73 1 93.12 74 SER B C 1
ATOM 3172 O O . SER B 1 74 ? 17.422 -30.75 5.848 1 93.12 74 SER B O 1
ATOM 3174 N N . GLU B 1 75 ? 17.109 -31.047 3.68 1 93.44 75 GLU B N 1
ATOM 3175 C CA . GLU B 1 75 ? 15.656 -31.094 3.74 1 93.44 75 GLU B CA 1
ATOM 3176 C C . GLU B 1 75 ? 15.156 -32.5 4.094 1 93.44 75 GLU B C 1
ATOM 3178 O O . GLU B 1 75 ? 13.961 -32.719 4.297 1 93.44 75 GLU B O 1
ATOM 3183 N N . GLY B 1 76 ? 16.062 -33.469 4.07 1 95.81 76 GLY B N 1
ATOM 3184 C CA . GLY B 1 76 ? 15.703 -34.844 4.398 1 95.81 76 GLY B CA 1
ATOM 3185 C C . GLY B 1 76 ? 14.938 -35.562 3.287 1 95.81 76 GLY B C 1
ATOM 3186 O O . GLY B 1 76 ? 14.227 -36.531 3.533 1 95.81 76 GLY B O 1
ATOM 3187 N N . LEU B 1 77 ? 15.031 -35.094 2.088 1 98.12 77 LEU B N 1
ATOM 3188 C CA . LEU B 1 77 ? 14.352 -35.719 0.946 1 98.12 77 LEU B CA 1
ATOM 3189 C C . LEU B 1 77 ? 15.125 -36.906 0.433 1 98.12 77 LEU B C 1
ATOM 3191 O O . LEU B 1 77 ? 16.359 -36.938 0.471 1 98.12 77 LEU B O 1
ATOM 3195 N N . ARG B 1 78 ? 14.391 -37.906 -0.046 1 98.06 78 ARG B N 1
ATOM 3196 C CA . ARG B 1 78 ? 14.984 -39.125 -0.554 1 98.06 78 ARG B CA 1
ATOM 3197 C C . ARG B 1 78 ? 14.281 -39.594 -1.826 1 98.06 78 ARG B C 1
ATOM 3199 O O . ARG B 1 78 ? 13.164 -39.188 -2.111 1 98.06 78 ARG B O 1
ATOM 3206 N N . ALA B 1 79 ? 15.023 -40.469 -2.494 1 98.25 79 ALA B N 1
ATOM 3207 C CA . ALA B 1 79 ? 14.398 -41.094 -3.65 1 98.25 79 ALA B CA 1
ATOM 3208 C C . ALA B 1 79 ? 13.102 -41.812 -3.25 1 98.25 79 ALA B C 1
ATOM 3210 O O . ALA B 1 79 ? 13.047 -42.469 -2.209 1 98.25 79 ALA B O 1
ATOM 3211 N N . GLY B 1 80 ? 12.086 -41.562 -4.051 1 98.44 80 GLY B N 1
ATOM 3212 C CA . GLY B 1 80 ? 10.789 -42.156 -3.762 1 98.44 80 GLY B CA 1
ATOM 3213 C C . GLY B 1 80 ? 9.805 -41.188 -3.133 1 98.44 80 GLY B C 1
ATOM 3214 O O . GLY B 1 80 ? 8.602 -41.438 -3.129 1 98.44 80 GLY B O 1
ATOM 3215 N N . ASP B 1 81 ? 10.281 -40.125 -2.572 1 98.62 81 ASP B N 1
ATOM 3216 C CA . ASP B 1 81 ? 9.398 -39.125 -1.96 1 98.62 81 ASP B CA 1
ATOM 3217 C C . ASP B 1 81 ? 8.523 -38.438 -3.012 1 98.62 81 ASP B C 1
ATOM 3219 O O . ASP B 1 81 ? 9.008 -38.062 -4.078 1 98.62 81 ASP B O 1
ATOM 3223 N N . GLN B 1 82 ? 7.191 -38.344 -2.75 1 98.75 82 GLN B N 1
ATOM 3224 C CA . GLN B 1 82 ? 6.312 -37.5 -3.543 1 98.75 82 GLN B CA 1
ATOM 3225 C C . GLN B 1 82 ? 6.543 -36 -3.217 1 98.75 82 GLN B C 1
ATOM 3227 O O . GLN B 1 82 ? 6.652 -35.656 -2.047 1 98.75 82 GLN B O 1
ATOM 3232 N N . VAL B 1 83 ? 6.641 -35.188 -4.277 1 98.88 83 VAL B N 1
ATOM 3233 C CA . VAL B 1 83 ? 6.953 -33.781 -4.016 1 98.88 83 VAL B CA 1
ATOM 3234 C C . VAL B 1 83 ? 6.121 -32.906 -4.934 1 98.88 83 VAL B C 1
ATOM 3236 O O . VAL B 1 83 ? 5.699 -33.312 -6.008 1 98.88 83 VAL B O 1
ATOM 3239 N N . SER B 1 84 ? 5.789 -31.75 -4.453 1 98.81 84 SER B N 1
ATOM 3240 C CA . SER B 1 84 ? 5.438 -30.594 -5.27 1 98.81 84 SER B CA 1
ATOM 3241 C C . SER B 1 84 ? 6.645 -29.688 -5.492 1 98.81 84 SER B C 1
ATOM 3243 O O . SER B 1 84 ? 7.66 -29.812 -4.801 1 98.81 84 SER B O 1
ATOM 3245 N N . LEU B 1 85 ? 6.594 -28.828 -6.488 1 98.75 85 LEU B N 1
ATOM 3246 C CA . LEU B 1 85 ? 7.727 -27.984 -6.852 1 98.75 85 LEU B CA 1
ATOM 3247 C C . LEU B 1 85 ? 7.367 -26.5 -6.727 1 98.75 85 LEU B C 1
ATOM 3249 O O . LEU B 1 85 ? 6.309 -26.078 -7.188 1 98.75 85 LEU B O 1
ATOM 3253 N N . ILE B 1 86 ? 8.141 -25.719 -6.066 1 98.88 86 ILE B N 1
ATOM 3254 C CA . ILE B 1 86 ? 8.07 -24.266 -6.105 1 98.88 86 ILE B CA 1
ATOM 3255 C C . ILE B 1 86 ? 8.805 -23.734 -7.344 1 98.88 86 ILE B C 1
ATOM 3257 O O . ILE B 1 86 ? 10.031 -23.797 -7.414 1 98.88 86 ILE B O 1
ATOM 3261 N N . PRO B 1 87 ? 8.117 -23.188 -8.266 1 98.81 87 PRO B N 1
ATOM 3262 C CA . PRO B 1 87 ? 8.734 -22.875 -9.562 1 98.81 87 PRO B CA 1
ATOM 3263 C C . PRO B 1 87 ? 9.477 -21.547 -9.555 1 98.81 87 PRO B C 1
ATOM 3265 O O . PRO B 1 87 ? 10.055 -21.141 -10.57 1 98.81 87 PRO B O 1
ATOM 3268 N N . TYR B 1 88 ? 9.531 -20.828 -8.453 1 98.69 88 TYR B N 1
ATOM 3269 C CA . TYR B 1 88 ? 10.117 -19.5 -8.375 1 98.69 88 TYR B CA 1
ATOM 3270 C C . TYR B 1 88 ? 11.578 -19.578 -7.969 1 98.69 88 TYR B C 1
ATOM 3272 O O . TYR B 1 88 ? 11.906 -19.578 -6.777 1 98.69 88 TYR B O 1
ATOM 3280 N N . ILE B 1 89 ? 12.422 -19.578 -8.977 1 98.12 89 ILE B N 1
ATOM 3281 C CA . ILE B 1 89 ? 13.859 -19.672 -8.734 1 98.12 89 ILE B CA 1
ATOM 3282 C C . ILE B 1 89 ? 14.43 -18.281 -8.445 1 98.12 89 ILE B C 1
ATOM 3284 O O . ILE B 1 89 ? 14.297 -17.359 -9.266 1 98.12 89 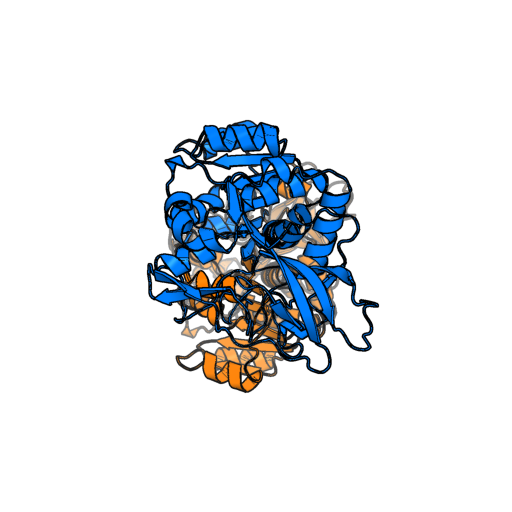ILE B O 1
ATOM 3288 N N . HIS B 1 90 ? 15.016 -18.109 -7.289 1 98.31 90 HIS B N 1
ATOM 3289 C CA . HIS B 1 90 ? 15.516 -16.812 -6.848 1 98.31 90 HIS B CA 1
ATOM 3290 C C . HIS B 1 90 ? 17.016 -16.875 -6.594 1 98.31 90 HIS B C 1
ATOM 3292 O O . HIS B 1 90 ? 17.594 -17.953 -6.414 1 98.31 90 HIS B O 1
ATOM 3298 N N . CYS B 1 91 ? 17.75 -15.766 -6.52 1 97.62 91 CYS B N 1
ATOM 3299 C CA . CYS B 1 91 ? 19.203 -15.711 -6.477 1 97.62 91 CYS B CA 1
ATOM 3300 C C . CYS B 1 91 ? 19.719 -15.914 -5.059 1 97.62 91 CYS B C 1
ATOM 3302 O O . CYS B 1 91 ? 20.875 -16.297 -4.859 1 97.62 91 CYS B O 1
ATOM 3304 N N . GLY B 1 92 ? 18.938 -15.539 -4.078 1 97.44 92 GLY B N 1
ATOM 3305 C CA . GLY B 1 92 ? 19.312 -15.719 -2.682 1 97.44 92 GLY B CA 1
ATOM 3306 C C . GLY B 1 92 ? 20.234 -14.633 -2.166 1 97.44 92 GLY B C 1
ATOM 3307 O O . GLY B 1 92 ? 20.609 -14.633 -0.989 1 97.44 92 GLY B O 1
ATOM 3308 N N . ARG B 1 93 ? 20.531 -13.609 -3.049 1 96.94 93 ARG B N 1
ATOM 3309 C CA . ARG B 1 93 ? 21.578 -12.68 -2.615 1 96.94 93 ARG B CA 1
ATOM 3310 C C . ARG B 1 93 ? 21.125 -11.234 -2.803 1 96.94 93 ARG B C 1
ATOM 3312 O O . ARG B 1 93 ? 21.781 -10.305 -2.301 1 96.94 93 ARG B O 1
ATOM 3319 N N . CYS B 1 94 ? 20.156 -10.984 -3.564 1 97.12 94 CYS B N 1
ATOM 3320 C CA . CYS B 1 94 ? 19.703 -9.609 -3.738 1 97.12 94 CYS B CA 1
ATOM 3321 C C . CYS B 1 94 ? 18.953 -9.117 -2.508 1 97.12 94 CYS B C 1
ATOM 3323 O O . CYS B 1 94 ? 18.672 -9.898 -1.597 1 97.12 94 CYS B O 1
ATOM 3325 N N . GLY B 1 95 ? 18.594 -7.84 -2.488 1 96.44 95 GLY B N 1
ATOM 3326 C CA . GLY B 1 95 ? 17.906 -7.25 -1.349 1 96.44 95 GLY B CA 1
ATOM 3327 C C . GLY B 1 95 ? 16.594 -7.934 -1.021 1 96.44 95 GLY B C 1
ATOM 3328 O O . GLY B 1 95 ? 16.312 -8.211 0.145 1 96.44 95 GLY B O 1
ATOM 3329 N N . ALA B 1 96 ? 15.82 -8.234 -2.016 1 97.81 96 ALA B N 1
ATOM 3330 C CA . ALA B 1 96 ? 14.539 -8.906 -1.812 1 97.81 96 ALA B CA 1
ATOM 3331 C C . ALA B 1 96 ? 14.742 -10.289 -1.194 1 97.81 96 ALA B C 1
ATOM 3333 O O . ALA B 1 96 ? 14.078 -10.641 -0.216 1 97.81 96 ALA B O 1
ATOM 3334 N N . CYS B 1 97 ? 15.672 -11.055 -1.69 1 97.88 97 CYS B N 1
ATOM 3335 C CA . CYS B 1 97 ? 15.93 -12.391 -1.174 1 97.88 97 CYS B CA 1
ATOM 3336 C C . CYS B 1 97 ? 16.422 -12.336 0.27 1 97.88 97 CYS B C 1
ATOM 3338 O O . CYS B 1 97 ? 15.953 -13.102 1.115 1 97.88 97 CYS B O 1
ATOM 3340 N N . LEU B 1 98 ? 17.281 -11.383 0.516 1 96.56 98 LEU B N 1
ATOM 3341 C CA . LEU B 1 98 ? 17.859 -11.273 1.846 1 96.56 98 LEU B CA 1
ATOM 3342 C C . LEU B 1 98 ? 16.828 -10.805 2.863 1 96.56 98 LEU B C 1
ATOM 3344 O O . LEU B 1 98 ? 17.016 -10.984 4.07 1 96.56 98 LEU B O 1
ATOM 3348 N N . SER B 1 99 ? 15.773 -10.211 2.379 1 95.56 99 SER B N 1
ATOM 3349 C CA . SER B 1 99 ? 14.719 -9.742 3.268 1 95.56 99 SER B CA 1
ATOM 3350 C C . SER B 1 99 ? 13.562 -10.734 3.334 1 95.56 99 SER B C 1
ATOM 3352 O O . SER B 1 99 ? 12.477 -10.398 3.797 1 95.56 99 SER B O 1
ATOM 3354 N N . GLY B 1 100 ? 13.727 -11.906 2.762 1 97 100 GLY B N 1
ATOM 3355 C CA . GLY B 1 100 ? 12.719 -12.953 2.828 1 97 100 GLY B CA 1
ATOM 3356 C C . GLY B 1 100 ? 11.664 -12.844 1.74 1 97 100 GLY B C 1
ATOM 3357 O O . GLY B 1 100 ? 10.695 -13.602 1.724 1 97 100 GLY B O 1
ATOM 3358 N N . LYS B 1 101 ? 11.82 -11.914 0.877 1 97.94 101 LYS B N 1
ATOM 3359 C CA . LYS B 1 101 ? 10.883 -11.734 -0.23 1 97.94 101 LYS B CA 1
ATOM 3360 C C . LYS B 1 101 ? 11.422 -12.367 -1.512 1 97.94 101 LYS B C 1
ATOM 3362 O O . LYS B 1 101 ? 11.5 -11.703 -2.547 1 97.94 101 LYS B O 1
ATOM 3367 N N . THR B 1 102 ? 11.602 -13.656 -1.449 1 98.62 102 THR B N 1
ATOM 3368 C CA . THR B 1 102 ? 12.211 -14.383 -2.559 1 98.62 102 THR B CA 1
ATOM 3369 C C . THR B 1 102 ? 11.289 -14.383 -3.773 1 98.62 102 THR B C 1
ATOM 3371 O O . THR B 1 102 ? 11.75 -14.523 -4.91 1 98.62 102 THR B O 1
ATOM 3374 N N . ASN B 1 103 ? 10.016 -14.195 -3.549 1 98.56 103 ASN B N 1
ATOM 3375 C CA . ASN B 1 103 ? 9.008 -14.234 -4.598 1 98.56 103 ASN B CA 1
ATOM 3376 C C . ASN B 1 103 ? 9.172 -13.078 -5.582 1 98.56 103 ASN B C 1
ATOM 3378 O O . ASN B 1 103 ? 8.672 -13.133 -6.707 1 98.56 103 ASN B O 1
ATOM 3382 N N . CYS B 1 104 ? 9.867 -12.016 -5.164 1 98.5 104 CYS B N 1
ATOM 3383 C CA . CYS B 1 104 ? 10.062 -10.875 -6.059 1 98.5 104 CYS B CA 1
ATOM 3384 C C . CYS B 1 104 ? 11.539 -10.578 -6.242 1 98.5 104 CYS B C 1
ATOM 3386 O O . CYS B 1 104 ? 11.93 -9.414 -6.367 1 98.5 104 CYS B O 1
ATOM 3388 N N . CYS B 1 105 ? 12.32 -11.609 -6.309 1 98.31 105 CYS B N 1
ATOM 3389 C CA . CYS B 1 105 ? 13.758 -11.562 -6.555 1 98.31 105 CYS B CA 1
ATOM 3390 C C . CYS B 1 105 ? 14.062 -10.727 -7.793 1 98.31 105 CYS B C 1
ATOM 3392 O O . CYS B 1 105 ? 13.344 -10.789 -8.789 1 98.31 105 CYS B O 1
ATOM 3394 N N . ARG B 1 106 ? 15.188 -9.992 -7.738 1 97.12 106 ARG B N 1
ATOM 3395 C CA . ARG B 1 106 ? 15.609 -9.156 -8.859 1 97.12 106 ARG B CA 1
ATOM 3396 C C . ARG B 1 106 ? 15.992 -10.016 -10.062 1 97.12 106 ARG B C 1
ATOM 3398 O O . ARG B 1 106 ? 15.953 -9.539 -11.203 1 97.12 106 ARG B O 1
ATOM 3405 N N . GLN B 1 107 ? 16.312 -11.211 -9.828 1 97.25 107 GLN B N 1
ATOM 3406 C CA . GLN B 1 107 ? 16.703 -12.141 -10.883 1 97.25 107 GLN B CA 1
ATOM 3407 C C . GLN B 1 107 ? 15.758 -13.336 -10.945 1 97.25 107 GLN B C 1
ATOM 3409 O O . GLN B 1 107 ? 16.203 -14.477 -11.117 1 97.25 107 GLN B O 1
ATOM 3414 N N . MET B 1 108 ? 14.578 -13.125 -10.805 1 97.19 108 MET B N 1
ATOM 3415 C CA . MET B 1 108 ? 13.555 -14.164 -10.742 1 97.19 108 MET B CA 1
ATOM 3416 C C . MET B 1 108 ? 13.5 -14.953 -12.047 1 97.19 108 MET B C 1
ATOM 3418 O O . MET B 1 108 ? 13.484 -14.367 -13.133 1 97.19 108 MET B O 1
ATOM 3422 N N . GLN B 1 109 ? 13.578 -16.188 -11.938 1 96.94 109 GLN B N 1
ATOM 3423 C CA . GLN B 1 109 ? 13.258 -17.094 -13.039 1 96.94 109 GLN B CA 1
ATOM 3424 C C . GLN B 1 109 ? 12.133 -18.047 -12.656 1 96.94 109 GLN B C 1
ATOM 3426 O O . GLN B 1 109 ? 12.266 -18.828 -11.703 1 96.94 109 GLN B O 1
ATOM 3431 N N . VAL B 1 110 ? 11.102 -17.984 -13.406 1 97.5 110 VAL B N 1
ATOM 3432 C CA . VAL B 1 110 ? 10 -18.906 -13.156 1 97.5 110 VAL B CA 1
ATOM 3433 C C . VAL B 1 110 ? 10.141 -20.141 -14.047 1 97.5 110 VAL B C 1
ATOM 3435 O O . VAL B 1 110 ? 10.148 -20.031 -15.273 1 97.5 110 VAL B O 1
ATOM 3438 N N . PHE B 1 111 ? 10.25 -21.281 -13.406 1 98 111 PHE B N 1
ATOM 3439 C CA . PHE B 1 111 ? 10.336 -22.562 -14.094 1 98 111 PHE B CA 1
ATOM 3440 C C . PHE B 1 111 ? 9.109 -22.797 -14.969 1 98 111 PHE B C 1
ATOM 3442 O O . PHE B 1 111 ? 7.977 -22.688 -14.5 1 98 111 PHE B O 1
ATOM 3449 N N . GLY B 1 112 ? 9.32 -22.984 -16.281 1 97.25 112 GLY B N 1
ATOM 3450 C CA . GLY B 1 112 ? 8.219 -23.188 -17.203 1 97.25 112 GLY B CA 1
ATOM 3451 C C . GLY B 1 112 ? 7.75 -21.922 -17.875 1 97.25 112 GLY B C 1
ATOM 3452 O O . GLY B 1 112 ? 6.867 -21.953 -18.734 1 97.25 112 GLY B O 1
ATOM 3453 N N . VAL B 1 113 ? 8.305 -20.781 -17.453 1 95.94 113 VAL B N 1
ATOM 3454 C CA . VAL B 1 113 ? 7.953 -19.5 -18.062 1 95.94 113 VAL B CA 1
ATOM 3455 C C . VAL B 1 113 ? 9.203 -18.828 -18.609 1 95.94 113 VAL B C 1
ATOM 3457 O O . VAL B 1 113 ? 9.344 -18.656 -19.828 1 95.94 113 VAL B O 1
ATOM 3460 N N . HIS B 1 114 ? 10.211 -18.609 -17.719 1 95.62 114 HIS B N 1
ATOM 3461 C CA . HIS B 1 114 ? 11.461 -17.984 -18.109 1 95.62 114 HIS B CA 1
ATOM 3462 C C . HIS B 1 114 ? 12.5 -19.031 -18.516 1 95.62 114 HIS B C 1
ATOM 3464 O O . HIS B 1 114 ? 13.453 -18.719 -19.234 1 95.62 114 HIS B O 1
ATOM 3470 N N . THR B 1 115 ? 12.328 -20.188 -18.047 1 96.31 115 THR B N 1
ATOM 3471 C CA . THR B 1 115 ? 13.141 -21.344 -18.391 1 96.31 115 THR B CA 1
ATOM 3472 C C . THR B 1 115 ? 12.258 -22.531 -18.766 1 96.31 115 THR B C 1
ATOM 3474 O O . THR B 1 115 ? 11.039 -22.484 -18.609 1 96.31 115 THR B O 1
ATOM 3477 N N . ASP B 1 116 ? 12.867 -23.547 -19.297 1 97.19 116 ASP B N 1
ATOM 3478 C CA . ASP B 1 116 ? 12.109 -24.734 -19.641 1 97.19 116 ASP B CA 1
ATOM 3479 C C . ASP B 1 116 ? 11.453 -25.359 -18.406 1 97.19 116 ASP B C 1
ATOM 3481 O O . ASP B 1 116 ? 12.07 -25.422 -17.344 1 97.19 116 ASP B O 1
ATOM 3485 N N . GLY B 1 117 ? 10.203 -25.859 -18.641 1 97.81 117 GLY B N 1
ATOM 3486 C CA . GLY B 1 117 ? 9.414 -26.266 -17.484 1 97.81 117 GLY B CA 1
ATOM 3487 C C . GLY B 1 117 ? 9.133 -27.75 -17.438 1 97.81 117 GLY B C 1
ATOM 3488 O O . GLY B 1 117 ? 9.984 -28.562 -17.812 1 97.81 117 GLY B O 1
ATOM 3489 N N . GLY B 1 118 ? 7.984 -28.078 -16.891 1 98 118 GLY B N 1
ATOM 3490 C CA . GLY B 1 118 ? 7.738 -29.422 -16.438 1 98 118 GLY B CA 1
ATOM 3491 C C . GLY B 1 118 ? 6.914 -30.25 -17.406 1 98 118 GLY B C 1
ATOM 3492 O O . GLY B 1 118 ? 6.613 -31.422 -17.141 1 98 118 GLY B O 1
ATOM 3493 N N . MET B 1 119 ? 6.547 -29.734 -18.578 1 97.94 119 MET B N 1
ATOM 3494 C CA . MET B 1 119 ? 5.809 -30.547 -19.547 1 97.94 119 MET B CA 1
ATOM 3495 C C . MET B 1 119 ? 6.719 -31.578 -20.203 1 97.94 119 MET B C 1
ATOM 3497 O O . MET B 1 119 ? 6.766 -31.688 -21.422 1 97.94 119 MET B O 1
ATOM 3501 N N . ARG B 1 120 ? 7.328 -32.312 -19.391 1 97.81 120 ARG B N 1
ATOM 3502 C CA . ARG B 1 120 ? 8.211 -33.438 -19.75 1 97.81 120 ARG B CA 1
ATOM 3503 C C . ARG B 1 120 ? 8.281 -34.438 -18.609 1 97.81 120 ARG B C 1
ATOM 3505 O O . ARG B 1 120 ? 7.785 -34.188 -17.516 1 97.81 120 ARG B O 1
ATOM 3512 N N . GLU B 1 121 ? 8.883 -35.594 -18.844 1 97.94 121 GLU B N 1
ATOM 3513 C CA . GLU B 1 121 ? 8.773 -36.719 -17.938 1 97.94 121 GLU B CA 1
ATOM 3514 C C . GLU B 1 121 ? 9.664 -36.562 -16.719 1 97.94 121 GLU B C 1
ATOM 3516 O O . GLU B 1 121 ? 9.352 -37.062 -15.633 1 97.94 121 GLU B O 1
ATOM 3521 N N . ARG B 1 122 ? 10.836 -35.875 -16.922 1 97.88 122 ARG B N 1
ATOM 3522 C CA . ARG B 1 122 ? 11.797 -35.688 -15.836 1 97.88 122 ARG B CA 1
ATOM 3523 C C . ARG B 1 122 ? 12.367 -34.281 -15.836 1 97.88 122 ARG B C 1
ATOM 3525 O O . ARG B 1 122 ? 12.578 -33.688 -16.906 1 97.88 122 ARG B O 1
ATOM 3532 N N . VAL B 1 123 ? 12.625 -33.844 -14.656 1 98.19 123 VAL B N 1
ATOM 3533 C CA . VAL B 1 123 ? 13.227 -32.531 -14.539 1 98.19 123 VAL B CA 1
ATOM 3534 C C . VAL B 1 123 ? 14.273 -32.531 -13.43 1 98.19 123 VAL B C 1
ATOM 3536 O O . VAL B 1 123 ? 14.266 -33.406 -12.562 1 98.19 123 VAL B O 1
ATOM 3539 N N . SER B 1 124 ? 15.219 -31.609 -13.547 1 98 124 SER B N 1
ATOM 3540 C CA . SER B 1 124 ? 16.156 -31.297 -12.484 1 98 124 SER B CA 1
ATOM 3541 C C . SER B 1 124 ? 15.758 -30.047 -11.727 1 98 124 SER B C 1
ATOM 3543 O O . SER B 1 124 ? 15.555 -28.984 -12.336 1 98 124 SER B O 1
ATOM 3545 N N . MET B 1 125 ? 15.578 -30.125 -10.398 1 98 125 MET B N 1
ATOM 3546 C CA . MET B 1 125 ? 15.164 -29 -9.57 1 98 125 MET B CA 1
ATOM 3547 C C . MET B 1 125 ? 16.062 -28.859 -8.352 1 98 125 MET B C 1
ATOM 3549 O O . MET B 1 125 ? 16.484 -29.859 -7.77 1 98 125 MET B O 1
ATOM 3553 N N . PRO B 1 126 ? 16.359 -27.578 -7.961 1 97.38 126 PRO B N 1
ATOM 3554 C CA . PRO B 1 126 ? 17.016 -27.438 -6.656 1 97.38 126 PRO B CA 1
ATOM 3555 C C . PRO B 1 126 ? 16.219 -28.078 -5.527 1 97.38 126 PRO B C 1
ATOM 3557 O O . PRO B 1 126 ? 15 -27.938 -5.457 1 97.38 126 PRO B O 1
ATOM 3560 N N . VAL B 1 127 ? 16.922 -28.781 -4.645 1 98.25 127 VAL B N 1
ATOM 3561 C CA . VAL B 1 127 ? 16.281 -29.484 -3.541 1 98.25 127 VAL B CA 1
ATOM 3562 C C . VAL B 1 127 ? 15.469 -28.5 -2.695 1 98.25 127 VAL B C 1
ATOM 3564 O O . VAL B 1 127 ? 14.398 -28.844 -2.195 1 98.25 127 VAL B O 1
ATOM 3567 N N . SER B 1 128 ? 15.93 -27.266 -2.545 1 97.25 128 SER B N 1
ATOM 3568 C CA . SER B 1 128 ? 15.289 -26.234 -1.732 1 97.25 128 SER B CA 1
ATOM 3569 C C . SER B 1 128 ? 13.93 -25.844 -2.307 1 97.25 128 SER B C 1
ATOM 3571 O O . SER B 1 128 ? 13.133 -25.188 -1.641 1 97.25 128 SER B O 1
ATOM 3573 N N . HIS B 1 129 ? 13.625 -26.219 -3.506 1 98.31 129 HIS B N 1
ATOM 3574 C CA . HIS B 1 129 ? 12.375 -25.844 -4.16 1 98.31 129 HIS B CA 1
ATOM 3575 C C . HIS B 1 129 ? 11.414 -27.016 -4.234 1 98.31 129 HIS B C 1
ATOM 3577 O O . HIS B 1 129 ? 10.43 -26.969 -4.977 1 98.31 129 HIS B O 1
ATOM 3583 N N . LEU B 1 130 ? 11.742 -28.062 -3.51 1 98.69 130 LEU B N 1
ATOM 3584 C CA . LEU B 1 130 ? 10.875 -29.234 -3.436 1 98.69 130 LEU B CA 1
ATOM 3585 C C . LEU B 1 130 ? 10.164 -29.297 -2.088 1 98.69 130 LEU B C 1
ATOM 3587 O O . LEU B 1 130 ? 10.766 -29 -1.051 1 98.69 130 LEU B O 1
ATOM 3591 N N . ILE B 1 131 ? 8.891 -29.641 -2.137 1 98.62 131 ILE B N 1
ATOM 3592 C CA . ILE B 1 131 ? 8.078 -29.812 -0.937 1 98.62 131 ILE B CA 1
ATOM 3593 C C . ILE B 1 131 ? 7.566 -31.25 -0.866 1 98.62 131 ILE B C 1
ATOM 3595 O O . ILE B 1 131 ? 6.867 -31.703 -1.771 1 98.62 131 ILE B O 1
ATOM 3599 N N . ARG B 1 132 ? 7.898 -31.844 0.208 1 98.44 132 ARG B N 1
ATOM 3600 C CA . ARG B 1 132 ? 7.371 -33.188 0.407 1 98.44 132 ARG B CA 1
ATOM 3601 C C . ARG B 1 132 ? 5.863 -33.156 0.619 1 98.44 132 ARG B C 1
ATOM 3603 O O . ARG B 1 132 ? 5.359 -32.375 1.427 1 98.44 132 ARG B O 1
ATOM 3610 N N . THR B 1 133 ? 5.109 -33.969 -0.132 1 98.5 133 THR B N 1
ATOM 3611 C CA . THR B 1 133 ? 3.65 -33.938 -0.078 1 98.5 133 THR B CA 1
ATOM 3612 C C . THR B 1 133 ? 3.076 -35.344 0.144 1 98.5 133 THR B C 1
ATOM 3614 O O . THR B 1 133 ? 2.127 -35.719 -0.531 1 98.5 133 THR B O 1
ATOM 3617 N N . GLU B 1 134 ? 3.58 -36.031 1.085 1 94.69 134 GLU B N 1
ATOM 3618 C CA . GLU B 1 134 ? 3.131 -37.375 1.34 1 94.69 134 GLU B CA 1
ATOM 3619 C C . GLU B 1 134 ? 1.694 -37.406 1.856 1 94.69 134 GLU B C 1
ATOM 3621 O O . GLU B 1 134 ? 0.999 -38.406 1.73 1 94.69 134 GLU B O 1
ATOM 3626 N N . ARG B 1 135 ? 1.221 -36.344 2.387 1 94.5 135 ARG B N 1
ATOM 3627 C CA . ARG B 1 135 ? -0.122 -36.281 2.951 1 94.5 135 ARG B CA 1
ATOM 3628 C C . ARG B 1 135 ? -1.149 -35.938 1.872 1 94.5 135 ARG B C 1
ATOM 3630 O O . ARG B 1 135 ? -2.35 -35.875 2.15 1 94.5 135 ARG B O 1
ATOM 3637 N N . LEU B 1 136 ? -0.676 -35.812 0.621 1 98.62 136 LEU B N 1
ATOM 3638 C CA . LEU B 1 136 ? -1.548 -35.375 -0.464 1 98.62 136 LEU B CA 1
ATOM 3639 C C . LEU B 1 136 ? -1.502 -36.344 -1.629 1 98.62 136 LEU B C 1
ATOM 3641 O O . LEU B 1 136 ? -0.528 -37.094 -1.784 1 98.62 136 LEU B O 1
ATOM 3645 N N . THR B 1 137 ? -2.621 -36.375 -2.365 1 98.31 137 THR B N 1
ATOM 3646 C CA . THR B 1 137 ? -2.572 -37.062 -3.65 1 98.31 137 THR B CA 1
ATOM 3647 C C . THR B 1 137 ? -1.695 -36.281 -4.637 1 98.31 137 THR B C 1
ATOM 3649 O O . THR B 1 137 ? -1.354 -35.125 -4.406 1 98.31 137 THR B O 1
ATOM 3652 N N . LEU B 1 138 ? -1.307 -36.938 -5.723 1 98.31 138 LEU B N 1
ATOM 3653 C CA . LEU B 1 138 ? -0.539 -36.281 -6.773 1 98.31 138 LEU B CA 1
ATOM 3654 C C . LEU B 1 138 ? -1.297 -35.094 -7.328 1 98.31 138 LEU B C 1
ATOM 3656 O O . LEU B 1 138 ? -0.707 -34.031 -7.566 1 98.31 138 LEU B O 1
ATOM 3660 N N . ASP B 1 139 ? -2.594 -35.281 -7.547 1 98.38 139 ASP B N 1
ATOM 3661 C CA . ASP B 1 139 ? -3.418 -34.188 -8.047 1 98.38 139 ASP B CA 1
ATOM 3662 C C . ASP B 1 139 ? -3.385 -32.969 -7.098 1 98.38 139 ASP B C 1
ATOM 3664 O O . ASP B 1 139 ? -3.152 -31.844 -7.523 1 98.38 139 ASP B O 1
ATOM 3668 N N . GLN B 1 140 ? -3.576 -33.25 -5.832 1 98.62 140 GLN B N 1
ATOM 3669 C CA . GLN B 1 140 ? -3.539 -32.219 -4.816 1 98.62 140 GLN B CA 1
ATOM 3670 C C . GLN B 1 140 ? -2.176 -31.516 -4.785 1 98.62 140 GLN B C 1
ATOM 3672 O O . GLN B 1 140 ? -2.094 -30.297 -4.664 1 98.62 140 GLN B O 1
ATOM 3677 N N . SER B 1 141 ? -1.159 -32.281 -4.922 1 98.75 141 SER B N 1
ATOM 3678 C CA . SER B 1 141 ? 0.203 -31.766 -4.867 1 98.75 141 SER B CA 1
ATOM 3679 C C . SER B 1 141 ? 0.464 -30.781 -6 1 98.75 141 SER B C 1
ATOM 3681 O O . SER B 1 141 ? 1.115 -29.75 -5.797 1 98.75 141 SER B O 1
ATOM 3683 N N . ALA B 1 142 ? -0.065 -31.047 -7.176 1 98.69 142 ALA B N 1
ATOM 3684 C CA . ALA B 1 142 ? 0.144 -30.188 -8.336 1 98.69 142 ALA B CA 1
ATOM 3685 C C . ALA B 1 142 ? -0.626 -28.891 -8.195 1 98.69 142 ALA B C 1
ATOM 3687 O O . ALA B 1 142 ? -0.33 -27.906 -8.891 1 98.69 142 ALA B O 1
ATOM 3688 N N . MET B 1 143 ? -1.649 -28.859 -7.32 1 98.62 143 MET B N 1
ATOM 3689 C CA . MET B 1 143 ? -2.49 -27.672 -7.168 1 98.62 143 MET B CA 1
ATOM 3690 C C . MET B 1 143 ? -1.922 -26.734 -6.109 1 98.62 143 MET B C 1
ATOM 3692 O O . MET B 1 143 ? -2.424 -25.625 -5.926 1 98.62 143 MET B O 1
ATOM 3696 N N . LEU B 1 144 ? -0.801 -27.125 -5.469 1 98.81 144 LEU B N 1
ATOM 3697 C CA . LEU B 1 144 ? -0.224 -26.266 -4.441 1 98.81 144 LEU B CA 1
ATOM 3698 C C . LEU B 1 144 ? 0.202 -24.922 -5.031 1 98.81 144 LEU B C 1
ATOM 3700 O O . LEU B 1 144 ? -0.016 -23.875 -4.418 1 98.81 144 LEU B O 1
ATOM 3704 N N . GLU B 1 145 ? 0.744 -24.938 -6.172 1 98.75 145 GLU B N 1
ATOM 3705 C CA . GLU B 1 145 ? 1.324 -23.719 -6.742 1 98.75 145 GLU B CA 1
ATOM 3706 C C . GLU B 1 145 ? 0.251 -22.672 -7.02 1 98.75 145 GLU B C 1
ATOM 3708 O O . GLU B 1 145 ? 0.327 -21.547 -6.516 1 98.75 145 GLU B O 1
ATOM 3713 N N . PRO B 1 146 ? -0.814 -22.969 -7.809 1 98.31 146 PRO B N 1
ATOM 3714 C CA . PRO B 1 146 ? -1.812 -21.922 -8.062 1 98.31 146 PRO B CA 1
ATOM 3715 C C . PRO B 1 146 ? -2.525 -21.469 -6.797 1 98.31 146 PRO B C 1
ATOM 3717 O O . PRO B 1 146 ? -2.881 -20.297 -6.672 1 98.31 146 PRO B O 1
ATOM 3720 N N . LEU B 1 147 ? -2.729 -22.375 -5.863 1 98.81 147 LEU B N 1
ATOM 3721 C CA . LEU B 1 147 ? -3.389 -21.984 -4.621 1 98.81 147 LEU B CA 1
ATOM 3722 C C . LEU B 1 147 ? -2.457 -21.172 -3.74 1 98.81 147 LEU B C 1
ATOM 3724 O O . LEU B 1 147 ? -2.912 -20.312 -2.984 1 98.81 147 LEU B O 1
ATOM 3728 N N . ALA B 1 148 ? -1.146 -21.422 -3.867 1 98.88 148 ALA B N 1
ATOM 3729 C CA . ALA B 1 148 ? -0.175 -20.625 -3.123 1 98.88 148 ALA B CA 1
ATOM 3730 C C . ALA B 1 148 ? -0.177 -19.172 -3.596 1 98.88 148 ALA B C 1
ATOM 3732 O O . ALA B 1 148 ? 0.083 -18.266 -2.812 1 98.88 148 ALA B O 1
ATOM 3733 N N . ILE B 1 149 ? -0.488 -18.953 -4.84 1 98.69 149 ILE B N 1
ATOM 3734 C CA . ILE B 1 149 ? -0.636 -17.594 -5.352 1 98.69 149 ILE B CA 1
ATOM 3735 C C . ILE B 1 149 ? -1.736 -16.859 -4.578 1 98.69 149 ILE B C 1
ATOM 3737 O O . ILE B 1 149 ? -1.544 -15.734 -4.129 1 98.69 149 ILE B O 1
ATOM 3741 N N . GLY B 1 150 ? -2.865 -17.531 -4.438 1 98.75 150 GLY B N 1
ATOM 3742 C CA . GLY B 1 150 ? -3.945 -16.953 -3.645 1 98.75 150 GLY B CA 1
ATOM 3743 C C . GLY B 1 150 ? -3.557 -16.719 -2.197 1 98.75 150 GLY B C 1
ATOM 3744 O O . GLY B 1 150 ? -3.869 -15.672 -1.633 1 98.75 150 GLY B O 1
ATOM 3745 N N . ALA B 1 151 ? -2.873 -17.719 -1.63 1 98.88 151 ALA B N 1
ATOM 3746 C CA . ALA B 1 151 ? -2.434 -17.609 -0.24 1 98.88 151 ALA B CA 1
ATOM 3747 C C . ALA B 1 151 ? -1.517 -16.406 -0.045 1 98.88 151 ALA B C 1
ATOM 3749 O O . ALA B 1 151 ? -1.607 -15.711 0.967 1 98.88 151 ALA B O 1
ATOM 3750 N N . HIS B 1 152 ? -0.65 -16.234 -0.993 1 98.94 152 HIS B N 1
ATOM 3751 C CA . HIS B 1 152 ? 0.255 -15.086 -0.901 1 98.94 152 HIS B CA 1
ATOM 3752 C C . HIS B 1 152 ? -0.511 -13.773 -0.939 1 98.94 152 HIS B C 1
ATOM 3754 O O . HIS B 1 152 ? -0.187 -12.836 -0.201 1 98.94 152 HIS B O 1
ATOM 3760 N N . GLY B 1 153 ? -1.522 -13.672 -1.816 1 98.88 153 GLY B N 1
ATOM 3761 C CA . GLY B 1 153 ? -2.369 -12.492 -1.869 1 98.88 153 GLY B CA 1
ATOM 3762 C C . GLY B 1 153 ? -3.043 -12.188 -0.545 1 98.88 153 GLY B C 1
ATOM 3763 O O . GLY B 1 153 ? -3.105 -11.023 -0.131 1 98.88 153 GLY B O 1
ATOM 3764 N N . ILE B 1 154 ? -3.516 -13.227 0.113 1 98.69 154 ILE B N 1
ATOM 3765 C CA . ILE B 1 154 ? -4.18 -13.086 1.404 1 98.69 154 ILE B CA 1
ATOM 3766 C C . ILE B 1 154 ? -3.182 -12.602 2.451 1 98.69 154 ILE B C 1
ATOM 3768 O O . ILE B 1 154 ? -3.5 -11.727 3.262 1 98.69 154 ILE B O 1
ATOM 3772 N N . ARG B 1 155 ? -2.027 -13.18 2.436 1 98.69 155 ARG B N 1
ATOM 3773 C CA . ARG B 1 155 ? -0.996 -12.773 3.383 1 98.69 155 ARG B CA 1
ATOM 3774 C C . ARG B 1 155 ? -0.56 -11.336 3.127 1 98.69 155 ARG B C 1
ATOM 3776 O O . ARG B 1 155 ? -0.399 -10.555 4.066 1 98.69 155 ARG B O 1
ATOM 3783 N N . ARG B 1 156 ? -0.375 -10.961 1.853 1 98.44 156 ARG B N 1
ATOM 3784 C CA . ARG B 1 156 ? -0.049 -9.594 1.47 1 98.44 156 ARG B CA 1
ATOM 3785 C C . ARG B 1 156 ? -1.102 -8.617 1.982 1 98.44 156 ARG B C 1
ATOM 3787 O O . ARG B 1 156 ? -0.775 -7.496 2.385 1 98.44 156 ARG B O 1
ATOM 3794 N N . ALA B 1 157 ? -2.346 -9.047 1.973 1 98.62 157 ALA B N 1
ATOM 3795 C CA . ALA B 1 157 ? -3.471 -8.203 2.365 1 98.62 157 ALA B CA 1
ATOM 3796 C C . ALA B 1 157 ? -3.576 -8.102 3.885 1 98.62 157 ALA B C 1
ATOM 3798 O O . ALA B 1 157 ? -4.289 -7.242 4.406 1 98.62 157 ALA B O 1
ATOM 3799 N N . GLY B 1 158 ? -2.904 -8.992 4.609 1 98.25 158 GLY B N 1
ATOM 3800 C CA . GLY B 1 158 ? -2.977 -9.008 6.062 1 98.25 158 GLY B CA 1
ATOM 3801 C C . GLY B 1 158 ? -4.297 -9.531 6.59 1 98.25 158 GLY B C 1
ATOM 3802 O O . GLY B 1 158 ? -4.793 -9.07 7.617 1 98.25 158 GLY B O 1
ATOM 3803 N N . VAL B 1 159 ? -4.91 -10.461 5.902 1 98.44 159 VAL B N 1
ATOM 3804 C CA . VAL B 1 159 ? -6.211 -11 6.285 1 98.44 159 VAL B CA 1
ATOM 3805 C C . VAL B 1 159 ? -6.105 -11.695 7.637 1 98.44 159 VAL B C 1
ATOM 3807 O O . VAL B 1 159 ? -5.195 -12.5 7.859 1 98.44 159 VAL B O 1
ATOM 3810 N N . GLN B 1 160 ? -6.988 -11.383 8.5 1 97.69 160 GLN B N 1
ATOM 3811 C CA . GLN B 1 160 ? -7.129 -12.008 9.812 1 97.69 160 GLN B CA 1
ATOM 3812 C C . GLN B 1 160 ? -8.539 -12.555 10.016 1 97.69 160 GLN B C 1
ATOM 3814 O O . GLN B 1 160 ? -9.461 -12.203 9.273 1 97.69 160 GLN B O 1
ATOM 3819 N N . ALA B 1 161 ? -8.586 -13.469 11.023 1 98.38 161 ALA B N 1
ATOM 3820 C CA . ALA B 1 161 ? -9.906 -13.984 11.375 1 98.38 161 ALA B CA 1
ATOM 3821 C C . ALA B 1 161 ? -10.867 -12.844 11.727 1 98.38 161 ALA B C 1
ATOM 3823 O O . ALA B 1 161 ? -10.5 -11.93 12.469 1 98.38 161 ALA B O 1
ATOM 3824 N N . GLY B 1 162 ? -12.039 -12.891 11.141 1 97.25 162 GLY B N 1
ATOM 3825 C CA . GLY B 1 162 ? -13.055 -11.898 11.422 1 97.25 162 GLY B CA 1
ATOM 3826 C C . GLY B 1 162 ? -13.102 -10.781 10.398 1 97.25 162 GLY B C 1
ATOM 3827 O O . GLY B 1 162 ? -14.086 -10.039 10.32 1 97.25 162 GLY B O 1
ATOM 3828 N N . ASP B 1 163 ? -12.102 -10.617 9.578 1 97.25 163 ASP B N 1
ATOM 3829 C CA . ASP B 1 163 ? -12.078 -9.586 8.547 1 97.25 163 ASP B CA 1
ATOM 3830 C C . ASP B 1 163 ? -13.148 -9.844 7.484 1 97.25 163 ASP B C 1
ATOM 3832 O O . ASP B 1 163 ? -13.477 -11 7.199 1 97.25 163 ASP B O 1
ATOM 3836 N N . THR B 1 164 ? -13.68 -8.812 6.926 1 97.62 164 THR B N 1
ATOM 3837 C CA . THR B 1 164 ? -14.469 -8.914 5.707 1 97.62 164 THR B CA 1
ATOM 3838 C C . THR B 1 164 ? -13.609 -8.641 4.477 1 97.62 164 THR B C 1
ATOM 3840 O O . THR B 1 164 ? -12.93 -7.617 4.402 1 97.62 164 THR B O 1
ATOM 3843 N N . VAL B 1 165 ? -13.656 -9.547 3.543 1 98.69 165 VAL B N 1
ATOM 3844 C CA . VAL B 1 165 ? -12.812 -9.469 2.355 1 98.69 165 VAL B CA 1
ATOM 3845 C C . VAL B 1 165 ? -13.672 -9.562 1.1 1 98.69 165 VAL B C 1
ATOM 3847 O O . VAL B 1 165 ? -14.492 -10.484 0.968 1 98.69 165 VAL B O 1
ATOM 3850 N N . LEU B 1 166 ? -13.547 -8.586 0.22 1 98.88 166 LEU B N 1
ATOM 3851 C CA . LEU B 1 166 ? -14.133 -8.688 -1.112 1 98.88 166 LEU B CA 1
ATOM 3852 C C . LEU B 1 166 ? -13.125 -9.242 -2.109 1 98.88 166 LEU B C 1
ATOM 3854 O O . LEU B 1 166 ? -12.031 -8.695 -2.268 1 98.88 166 LEU B O 1
ATOM 3858 N N . VAL B 1 167 ? -13.438 -10.328 -2.723 1 98.94 167 VAL B N 1
ATOM 3859 C CA . VAL B 1 167 ? -12.602 -10.914 -3.77 1 98.94 167 VAL B CA 1
ATOM 3860 C C . VAL B 1 167 ? -13.281 -10.734 -5.129 1 98.94 167 VAL B C 1
ATOM 3862 O O . VAL B 1 167 ? -14.398 -11.203 -5.336 1 98.94 167 VAL B O 1
ATOM 3865 N N . ILE B 1 168 ? -12.562 -10.039 -6.004 1 98.88 168 ILE B N 1
ATOM 3866 C CA . ILE B 1 168 ? -13.102 -9.766 -7.332 1 98.88 168 ILE B CA 1
ATOM 3867 C C . ILE B 1 168 ? -12.453 -10.695 -8.359 1 98.88 168 ILE B C 1
ATOM 3869 O O . ILE B 1 168 ? -11.227 -10.703 -8.508 1 98.88 168 ILE B O 1
ATOM 3873 N N . GLY B 1 169 ? -13.234 -11.406 -9.117 1 98.38 169 GLY B N 1
ATOM 3874 C CA . GLY B 1 169 ? -12.766 -12.414 -10.062 1 98.38 169 GLY B CA 1
ATOM 3875 C C . GLY B 1 169 ? -12.852 -13.828 -9.516 1 98.38 169 GLY B C 1
ATOM 3876 O O . GLY B 1 169 ? -12.203 -14.156 -8.523 1 98.38 169 GLY B O 1
ATOM 3877 N N . ALA B 1 170 ? -13.633 -14.641 -10.227 1 97.5 170 ALA B N 1
ATOM 3878 C CA . ALA B 1 170 ? -13.883 -16 -9.758 1 97.5 170 ALA B CA 1
ATOM 3879 C C . ALA B 1 170 ? -13.234 -17.031 -10.688 1 97.5 170 ALA B C 1
ATOM 3881 O O . ALA B 1 170 ? -13.82 -18.078 -10.969 1 97.5 170 ALA B O 1
ATOM 3882 N N . GLY B 1 171 ? -12.102 -16.625 -11.227 1 96 171 GLY B N 1
ATOM 3883 C CA . GLY B 1 171 ? -11.258 -17.625 -11.859 1 96 171 GLY B CA 1
ATOM 3884 C C . GLY B 1 171 ? -10.555 -18.531 -10.867 1 96 171 GLY B C 1
ATOM 3885 O O . GLY B 1 171 ? -10.812 -18.469 -9.664 1 96 171 GLY B O 1
ATOM 3886 N N . PRO B 1 172 ? -9.68 -19.391 -11.383 1 96.44 172 PRO B N 1
ATOM 3887 C CA . PRO B 1 172 ? -9.016 -20.344 -10.508 1 96.44 172 PRO B CA 1
ATOM 3888 C C . PRO B 1 172 ? -8.289 -19.688 -9.344 1 96.44 172 PRO B C 1
ATOM 3890 O O . PRO B 1 172 ? -8.383 -20.156 -8.203 1 96.44 172 PRO B O 1
ATOM 3893 N N . ILE B 1 173 ? -7.566 -18.641 -9.609 1 97.88 173 ILE B N 1
ATOM 3894 C CA . ILE B 1 173 ? -6.82 -17.953 -8.555 1 97.88 173 ILE B CA 1
ATOM 3895 C C . ILE B 1 173 ? -7.793 -17.312 -7.574 1 97.88 173 ILE B C 1
ATOM 3897 O O . ILE B 1 173 ? -7.625 -17.422 -6.355 1 97.88 173 ILE B O 1
ATOM 3901 N N . GLY B 1 174 ? -8.812 -16.609 -8.109 1 98.62 174 GLY B N 1
ATOM 3902 C CA . GLY B 1 174 ? -9.82 -16.016 -7.25 1 98.62 174 GLY B CA 1
ATOM 3903 C C . GLY B 1 174 ? -10.508 -17.016 -6.348 1 98.62 174 GLY B C 1
ATOM 3904 O O . GLY B 1 174 ? -10.719 -16.75 -5.164 1 98.62 174 GLY B O 1
ATOM 3905 N N . LEU B 1 175 ? -10.859 -18.156 -6.91 1 98.56 175 LEU B N 1
ATOM 3906 C CA . LEU B 1 175 ? -11.438 -19.234 -6.117 1 98.56 175 LEU B CA 1
ATOM 3907 C C . LEU B 1 175 ? -10.5 -19.641 -4.992 1 98.56 175 LEU B C 1
ATOM 3909 O O . LEU B 1 175 ? -10.93 -19.828 -3.852 1 98.56 175 LEU B O 1
ATOM 3913 N N . GLY B 1 176 ? -9.234 -19.766 -5.344 1 98.69 176 GLY B N 1
ATOM 3914 C CA . GLY B 1 176 ? -8.234 -20.078 -4.332 1 98.69 176 GLY B CA 1
ATOM 3915 C C . GLY B 1 176 ? -8.172 -19.047 -3.223 1 98.69 176 GLY B C 1
ATOM 3916 O O . GLY B 1 176 ? -8.133 -19.391 -2.041 1 98.69 176 GLY B O 1
ATOM 3917 N N . VAL B 1 177 ? -8.195 -17.75 -3.572 1 98.88 177 VAL B N 1
ATOM 3918 C CA . VAL B 1 177 ? -8.195 -16.672 -2.59 1 98.88 177 VAL B CA 1
ATOM 3919 C C . VAL B 1 177 ? -9.398 -16.828 -1.663 1 98.88 177 VAL B C 1
ATOM 3921 O O . VAL B 1 177 ? -9.266 -16.75 -0.439 1 98.88 177 VAL B O 1
ATOM 3924 N N . MET B 1 178 ? -10.562 -17.109 -2.213 1 98.88 178 MET B N 1
ATOM 3925 C CA . MET B 1 178 ? -11.812 -17.156 -1.455 1 98.88 178 MET B CA 1
ATOM 3926 C C . MET B 1 178 ? -11.781 -18.297 -0.443 1 98.88 178 MET B C 1
ATOM 3928 O O . MET B 1 178 ? -12.031 -18.078 0.746 1 98.88 178 MET B O 1
ATOM 3932 N N . VAL B 1 179 ? -11.445 -19.484 -0.882 1 98.75 179 VAL B N 1
ATOM 3933 C CA . VAL B 1 179 ? -11.523 -20.641 -0.008 1 98.75 179 VAL B CA 1
ATOM 3934 C C . VAL B 1 179 ? -10.477 -20.531 1.099 1 98.75 179 VAL B C 1
ATOM 3936 O O . VAL B 1 179 ? -10.734 -20.891 2.248 1 98.75 179 VAL B O 1
ATOM 3939 N N . LEU B 1 180 ? -9.305 -20.031 0.75 1 98.81 180 LEU B N 1
ATOM 3940 C CA . LEU B 1 180 ? -8.234 -19.938 1.732 1 98.81 180 LEU B CA 1
ATOM 3941 C C . LEU B 1 180 ? -8.492 -18.781 2.703 1 98.81 180 LEU B C 1
ATOM 3943 O O . LEU B 1 180 ? -8.133 -18.875 3.881 1 98.81 180 LEU B O 1
ATOM 3947 N N . ALA B 1 181 ? -9.062 -17.641 2.203 1 98.75 181 ALA B N 1
ATOM 3948 C CA . ALA B 1 181 ? -9.453 -16.562 3.104 1 98.75 181 ALA B CA 1
ATOM 3949 C C . ALA B 1 181 ? -10.5 -17.031 4.105 1 98.75 181 ALA B C 1
ATOM 3951 O O . ALA B 1 181 ? -10.422 -16.703 5.293 1 98.75 181 ALA B O 1
ATOM 3952 N N . ARG B 1 182 ? -11.438 -17.797 3.633 1 98.5 182 ARG B N 1
ATOM 3953 C CA . ARG B 1 182 ? -12.438 -18.375 4.531 1 98.5 182 ARG B CA 1
ATOM 3954 C C . ARG B 1 182 ? -11.781 -19.312 5.551 1 98.5 182 ARG B C 1
ATOM 3956 O O . ARG B 1 182 ? -12.133 -19.281 6.734 1 98.5 182 ARG B O 1
ATOM 3963 N N . HIS B 1 183 ? -10.891 -20.094 5.051 1 98.12 183 HIS B N 1
ATOM 3964 C CA . HIS B 1 183 ? -10.172 -21 5.941 1 98.12 183 HIS B CA 1
ATOM 3965 C C . HIS B 1 183 ? -9.422 -20.219 7.023 1 98.12 183 HIS B C 1
ATOM 3967 O O . HIS B 1 183 ? -9.312 -20.688 8.156 1 98.12 183 HIS B O 1
ATOM 3973 N N . ALA B 1 184 ? -8.953 -19.047 6.695 1 97.81 184 ALA B N 1
ATOM 3974 C CA . ALA B 1 184 ? -8.242 -18.188 7.645 1 97.81 184 ALA B CA 1
ATOM 3975 C C . ALA B 1 184 ? -9.211 -17.5 8.602 1 97.81 184 ALA B C 1
ATOM 3977 O O . ALA B 1 184 ? -8.789 -16.781 9.516 1 97.81 184 ALA B O 1
ATOM 3978 N N . GLY B 1 185 ? -10.484 -17.641 8.391 1 98 185 GLY B N 1
ATOM 3979 C CA . GLY B 1 185 ? -11.484 -17.141 9.32 1 98 185 GLY B CA 1
ATOM 3980 C C . GLY B 1 185 ? -12.141 -15.852 8.852 1 98 185 GLY B C 1
ATOM 3981 O O . GLY B 1 185 ? -12.867 -15.211 9.609 1 98 185 GLY B O 1
ATOM 3982 N N . ALA B 1 186 ? -11.953 -15.438 7.621 1 98.19 186 ALA B N 1
ATOM 3983 C CA . ALA B 1 186 ? -12.516 -14.188 7.109 1 98.19 186 ALA B CA 1
ATOM 3984 C C . ALA B 1 186 ? -13.938 -14.391 6.598 1 98.19 186 ALA B C 1
ATOM 3986 O O . ALA B 1 186 ? -14.32 -15.508 6.258 1 98.19 186 ALA B O 1
ATOM 3987 N N . ASN B 1 187 ? -14.703 -13.352 6.633 1 97.81 187 ASN B N 1
ATOM 3988 C CA . ASN B 1 187 ? -15.953 -13.266 5.895 1 97.81 187 ASN B CA 1
ATOM 3989 C C . ASN B 1 187 ? -15.734 -12.82 4.453 1 97.81 187 ASN B C 1
ATOM 3991 O O . ASN B 1 187 ? -15.352 -11.672 4.207 1 97.81 187 ASN B O 1
ATOM 3995 N N . VAL B 1 188 ? -16.047 -13.695 3.506 1 98.69 188 VAL B N 1
ATOM 3996 C CA . VAL B 1 188 ? -15.664 -13.43 2.125 1 98.69 188 VAL B CA 1
ATOM 3997 C C . VAL B 1 188 ? -16.906 -13.07 1.302 1 98.69 188 VAL B C 1
ATOM 3999 O O . VAL B 1 188 ? -17.922 -13.758 1.381 1 98.69 188 VAL B O 1
ATOM 4002 N N . ILE B 1 189 ? -16.812 -11.984 0.556 1 98.62 189 ILE B N 1
ATOM 4003 C CA . ILE B 1 189 ? -17.766 -11.594 -0.479 1 98.62 189 ILE B CA 1
ATOM 4004 C C . ILE B 1 189 ? -17.125 -11.781 -1.857 1 98.62 189 ILE B C 1
ATOM 4006 O O . ILE B 1 189 ? -16.016 -11.32 -2.105 1 98.62 189 ILE B O 1
ATOM 4010 N N . ALA B 1 190 ? -17.828 -12.508 -2.734 1 98.69 190 ALA B N 1
ATOM 4011 C CA . ALA B 1 190 ? -17.312 -12.75 -4.082 1 98.69 190 ALA B CA 1
ATOM 4012 C C . ALA B 1 190 ? -18 -11.844 -5.102 1 98.69 190 ALA B C 1
ATOM 4014 O O . ALA B 1 190 ? -19.219 -11.625 -5.023 1 98.69 190 ALA B O 1
ATOM 4015 N N . MET B 1 191 ? -17.219 -11.336 -5.969 1 98.56 191 MET B N 1
ATOM 4016 C CA . MET B 1 191 ? -17.766 -10.523 -7.059 1 98.56 191 MET B CA 1
ATOM 4017 C C . MET B 1 191 ? -17.25 -11.016 -8.406 1 98.56 191 MET B C 1
ATOM 4019 O O . MET B 1 191 ? -16.062 -11.289 -8.562 1 98.56 191 MET B O 1
ATOM 4023 N N . ASP B 1 192 ? -18.094 -11.211 -9.352 1 98 192 ASP B N 1
ATOM 4024 C CA . ASP B 1 192 ? -17.781 -11.625 -10.719 1 98 192 ASP B CA 1
ATOM 4025 C C . ASP B 1 192 ? -18.906 -11.211 -11.68 1 98 192 ASP B C 1
ATOM 4027 O O . ASP B 1 192 ? -20.031 -10.938 -11.25 1 98 192 ASP B O 1
ATOM 4031 N N . LEU B 1 193 ? -18.531 -11.109 -12.969 1 95.69 193 LEU B N 1
ATOM 4032 C CA . LEU B 1 193 ? -19.531 -10.797 -13.984 1 95.69 193 LEU B CA 1
ATOM 4033 C C . LEU B 1 193 ? -20.422 -12 -14.273 1 95.69 193 LEU B C 1
ATOM 4035 O O . LEU B 1 193 ? -21.578 -11.836 -14.672 1 95.69 193 LEU B O 1
ATOM 4039 N N . ASN B 1 194 ? -19.875 -13.211 -14.078 1 94.56 194 ASN B N 1
ATOM 4040 C CA . ASN B 1 194 ? -20.5 -14.453 -14.516 1 94.56 194 ASN B CA 1
ATOM 4041 C C . ASN B 1 194 ? -21.281 -15.117 -13.375 1 94.56 194 ASN B C 1
ATOM 4043 O O . ASN B 1 194 ? -20.672 -15.562 -12.398 1 94.56 194 ASN B O 1
ATOM 4047 N N . ALA B 1 195 ? -22.562 -15.328 -13.586 1 93.88 195 ALA B N 1
ATOM 4048 C CA . ALA B 1 195 ? -23.438 -15.891 -12.555 1 93.88 195 ALA B CA 1
ATOM 4049 C C . ALA B 1 195 ? -23.047 -17.344 -12.25 1 93.88 195 ALA B C 1
ATOM 4051 O O . ALA B 1 195 ? -23.156 -17.781 -11.109 1 93.88 195 ALA B O 1
ATOM 4052 N N . GLU B 1 196 ? -22.719 -18.016 -13.242 1 93.94 196 GLU B N 1
ATOM 4053 C CA . GLU B 1 196 ? -22.328 -19.406 -13.047 1 93.94 196 GLU B CA 1
ATOM 4054 C C . GLU B 1 196 ? -21.078 -19.516 -12.172 1 93.94 196 GLU B C 1
ATOM 4056 O O . GLU B 1 196 ? -21 -20.375 -11.289 1 93.94 196 GLU B O 1
ATOM 4061 N N . ARG B 1 197 ? -20.125 -18.672 -12.445 1 95.19 197 ARG B N 1
ATOM 4062 C CA . ARG B 1 197 ? -18.922 -18.656 -11.625 1 95.19 197 ARG B CA 1
ATOM 4063 C C . ARG B 1 197 ? -19.25 -18.297 -10.18 1 95.19 197 ARG B C 1
ATOM 4065 O O . ARG B 1 197 ? -18.672 -18.875 -9.25 1 95.19 197 ARG B O 1
ATOM 4072 N N . LEU B 1 198 ? -20.156 -17.359 -9.992 1 97.38 198 LEU B N 1
ATOM 4073 C CA . LEU B 1 198 ? -20.562 -16.984 -8.641 1 97.38 198 LEU B CA 1
ATOM 4074 C C . LEU B 1 198 ? -21.234 -18.156 -7.93 1 97.38 198 LEU B C 1
ATOM 4076 O O . LEU B 1 198 ? -21.062 -18.328 -6.719 1 97.38 198 LEU B O 1
ATOM 4080 N N . GLY B 1 199 ? -22.031 -18.906 -8.719 1 97.06 199 GLY B N 1
ATOM 4081 C CA . GLY B 1 199 ? -22.594 -20.125 -8.148 1 97.06 199 GLY B CA 1
ATOM 4082 C C . GLY B 1 199 ? -21.516 -21.078 -7.625 1 97.06 199 GLY B C 1
ATOM 4083 O O . GLY B 1 199 ? -21.672 -21.656 -6.547 1 97.06 199 GLY B O 1
ATOM 4084 N N . PHE B 1 200 ? -20.453 -21.203 -8.391 1 96.69 200 PHE B N 1
ATOM 4085 C CA . PHE B 1 200 ? -19.359 -22.078 -7.988 1 96.69 200 PHE B CA 1
ATOM 4086 C C . PHE B 1 200 ? -18.625 -21.5 -6.781 1 96.69 200 PHE B C 1
ATOM 4088 O O . PHE B 1 200 ? -18.141 -22.25 -5.934 1 96.69 200 PHE B O 1
ATOM 4095 N N . CYS B 1 201 ? -18.531 -20.172 -6.625 1 98.19 201 CYS B N 1
ATOM 4096 C CA . CYS B 1 201 ? -17.984 -19.562 -5.43 1 98.19 201 CYS B CA 1
ATOM 4097 C C . CYS B 1 201 ? -18.75 -19.984 -4.188 1 98.19 201 CYS B C 1
ATOM 4099 O O . CYS B 1 201 ? -18.156 -20.266 -3.145 1 98.19 201 CYS B O 1
ATOM 4101 N N . ARG B 1 202 ? -20.031 -20.047 -4.297 1 97.81 202 ARG B N 1
ATOM 4102 C CA . ARG B 1 202 ? -20.875 -20.438 -3.176 1 97.81 202 ARG B CA 1
ATOM 4103 C C . ARG B 1 202 ? -20.688 -21.922 -2.836 1 97.81 202 ARG B C 1
ATOM 4105 O O . ARG B 1 202 ? -20.484 -22.281 -1.674 1 97.81 202 ARG B O 1
ATOM 4112 N N . SER B 1 203 ? -20.719 -22.688 -3.881 1 97.38 203 SER B N 1
ATOM 4113 C CA . SER B 1 203 ? -20.75 -24.125 -3.65 1 97.38 203 SER B CA 1
ATOM 4114 C C . SER B 1 203 ? -19.359 -24.672 -3.344 1 97.38 203 SER B C 1
ATOM 4116 O O . SER B 1 203 ? -19.219 -25.531 -2.477 1 97.38 203 SER B O 1
ATOM 4118 N N . TRP B 1 204 ? -18.406 -24.172 -4.039 1 97.75 204 TRP B N 1
ATOM 4119 C CA . TRP B 1 204 ? -17.062 -24.75 -3.902 1 97.75 204 TRP B CA 1
ATOM 4120 C C . TRP B 1 204 ? -16.266 -24.016 -2.832 1 97.75 204 TRP B C 1
ATOM 4122 O O . TRP B 1 204 ? -15.68 -24.641 -1.945 1 97.75 204 TRP B O 1
ATOM 4132 N N . ALA B 1 205 ? -16.266 -22.672 -2.885 1 97.81 205 ALA B N 1
ATOM 4133 C CA . ALA B 1 205 ? -15.445 -21.906 -1.946 1 97.81 205 ALA B CA 1
ATOM 4134 C C . ALA B 1 205 ? -16.203 -21.625 -0.653 1 97.81 205 ALA B C 1
ATOM 4136 O O . ALA B 1 205 ? -15.617 -21.188 0.336 1 97.81 205 ALA B O 1
ATOM 4137 N N . GLY B 1 206 ? -17.516 -21.828 -0.665 1 97 206 GLY B N 1
ATOM 4138 C CA . GLY B 1 206 ? -18.312 -21.641 0.535 1 97 206 GLY B CA 1
ATOM 4139 C C . GLY B 1 206 ? -18.562 -20.172 0.865 1 97 206 GLY B C 1
ATOM 4140 O O . GLY B 1 206 ? -18.734 -19.812 2.031 1 97 206 GLY B O 1
ATOM 4141 N N . VAL B 1 207 ? -18.531 -19.406 -0.109 1 96.69 207 VAL B N 1
ATOM 4142 C CA . VAL B 1 207 ? -18.75 -17.969 0.116 1 96.69 207 VAL B CA 1
ATOM 4143 C C . VAL B 1 207 ? -20.219 -17.703 0.38 1 96.69 207 VAL B C 1
ATOM 4145 O O . VAL B 1 207 ? -21.094 -18.234 -0.318 1 96.69 207 VAL B O 1
ATOM 4148 N N . GLY B 1 208 ? -20.516 -16.875 1.418 1 91.12 208 GLY B N 1
ATOM 4149 C CA . GLY B 1 208 ? -21.906 -16.625 1.808 1 91.12 208 GLY B CA 1
ATOM 4150 C C . GLY B 1 208 ? -22.547 -15.508 1.005 1 91.12 208 GLY B C 1
ATOM 4151 O O . GLY B 1 208 ? -23.766 -15.492 0.838 1 91.12 208 GLY B O 1
ATOM 4152 N N . GLN B 1 209 ? -21.797 -14.602 0.573 1 96 209 GLN B N 1
ATOM 4153 C CA . GLN B 1 209 ? -22.328 -13.445 -0.147 1 96 209 GLN B CA 1
ATOM 4154 C C . GLN B 1 209 ? -21.641 -13.273 -1.498 1 96 209 GLN B C 1
ATOM 4156 O O . GLN B 1 209 ? -20.406 -13.367 -1.591 1 96 209 GLN B O 1
ATOM 4161 N N . THR B 1 210 ? -22.453 -13.117 -2.518 1 96.81 210 THR B N 1
ATOM 4162 C CA . THR B 1 210 ? -21.938 -12.875 -3.863 1 96.81 210 THR B CA 1
ATOM 4163 C C . THR B 1 210 ? -22.578 -11.625 -4.465 1 96.81 210 THR B C 1
ATOM 4165 O O . THR B 1 210 ? -23.734 -11.305 -4.164 1 96.81 210 THR B O 1
ATOM 4168 N N . LEU B 1 211 ? -21.797 -10.906 -5.227 1 96.81 211 LEU B N 1
ATOM 4169 C CA . LEU B 1 211 ? -22.234 -9.734 -5.977 1 96.81 211 LEU B CA 1
ATOM 4170 C C . LEU B 1 211 ? -21.906 -9.891 -7.461 1 96.81 211 LEU B C 1
ATOM 4172 O O . LEU B 1 211 ? -20.797 -10.305 -7.816 1 96.81 211 LEU B O 1
ATOM 4176 N N . THR B 1 212 ? -22.906 -9.578 -8.258 1 95.44 212 THR B N 1
ATOM 4177 C CA . THR B 1 212 ? -22.609 -9.5 -9.688 1 95.44 212 THR B CA 1
ATOM 4178 C C . THR B 1 212 ? -21.969 -8.156 -10.039 1 95.44 212 THR B C 1
ATOM 4180 O O . THR B 1 212 ? -22.5 -7.102 -9.695 1 95.44 212 THR B O 1
ATOM 4183 N N . ALA B 1 213 ? -20.891 -8.25 -10.68 1 93.81 213 ALA B N 1
ATOM 4184 C CA . ALA B 1 213 ? -20.266 -7.012 -11.133 1 93.81 213 ALA B CA 1
ATOM 4185 C C . ALA B 1 213 ? -21.125 -6.305 -12.172 1 93.81 213 ALA B C 1
ATOM 4187 O O . ALA B 1 213 ? -21.453 -6.879 -13.211 1 93.81 213 ALA B O 1
ATOM 4188 N N . SER B 1 214 ? -21.531 -5.199 -11.906 1 89.88 214 SER B N 1
ATOM 4189 C CA . SER B 1 214 ? -22.406 -4.375 -12.742 1 89.88 214 SER B CA 1
ATOM 4190 C C . SER B 1 214 ? -22.25 -2.893 -12.414 1 89.88 214 SER B C 1
ATOM 4192 O O . SER B 1 214 ? -21.375 -2.52 -11.617 1 89.88 214 SER B O 1
ATOM 4194 N N . GLY B 1 215 ? -23 -2.1 -13.102 1 87.56 215 GLY B N 1
ATOM 4195 C CA . GLY B 1 215 ? -22.938 -0.671 -12.836 1 87.56 215 GLY B CA 1
ATOM 4196 C C . GLY B 1 215 ? -23.406 -0.308 -11.438 1 87.56 215 GLY B C 1
ATOM 4197 O O . GLY B 1 215 ? -23.078 0.769 -10.93 1 87.56 215 GLY B O 1
ATOM 4198 N N . ASP B 1 216 ? -24.078 -1.142 -10.75 1 92.88 216 ASP B N 1
ATOM 4199 C CA . ASP B 1 216 ? -24.625 -0.818 -9.43 1 92.88 216 ASP B CA 1
ATOM 4200 C C . ASP B 1 216 ? -23.891 -1.586 -8.336 1 92.88 216 ASP B C 1
ATOM 4202 O O . ASP B 1 216 ? -24.391 -1.681 -7.203 1 92.88 216 ASP B O 1
ATOM 4206 N N . SER B 1 217 ? -22.766 -2.176 -8.594 1 95.44 217 SER B N 1
ATOM 4207 C CA . SER B 1 217 ? -22.031 -3.012 -7.648 1 95.44 217 SER B CA 1
ATOM 4208 C C . SER B 1 217 ? -21.672 -2.232 -6.387 1 95.44 217 SER B C 1
ATOM 4210 O O . SER B 1 217 ? -21.719 -2.779 -5.281 1 95.44 217 SER B O 1
ATOM 4212 N N . LEU B 1 218 ? -21.344 -1.009 -6.555 1 96.94 218 LEU B N 1
ATOM 4213 C CA . LEU B 1 218 ? -21 -0.183 -5.406 1 96.94 218 LEU B CA 1
ATOM 4214 C C . LEU B 1 218 ? -22.188 -0.017 -4.473 1 96.94 218 LEU B C 1
ATOM 4216 O O . LEU B 1 218 ? -22.062 -0.18 -3.256 1 96.94 218 LEU B O 1
ATOM 4220 N N . ALA B 1 219 ? -23.328 0.337 -5.027 1 96.62 219 ALA B N 1
ATOM 4221 C CA . ALA B 1 219 ? -24.547 0.511 -4.23 1 96.62 219 ALA B CA 1
ATOM 4222 C C . ALA B 1 219 ? -24.906 -0.778 -3.5 1 96.62 219 ALA B C 1
ATOM 4224 O O . ALA B 1 219 ? -25.328 -0.746 -2.34 1 96.62 219 ALA B O 1
ATOM 4225 N N . GLN B 1 220 ? -24.766 -1.891 -4.176 1 95.31 220 GLN B N 1
ATOM 4226 C CA . GLN B 1 220 ? -25.047 -3.188 -3.566 1 95.31 220 GLN B CA 1
ATOM 4227 C C . GLN B 1 220 ? -24.109 -3.449 -2.391 1 95.31 220 GLN B C 1
ATOM 4229 O O . GLN B 1 220 ? -24.547 -3.906 -1.332 1 95.31 220 GLN B O 1
ATOM 4234 N N . LEU B 1 221 ? -22.875 -3.205 -2.598 1 97.38 221 LEU B N 1
ATOM 4235 C CA . LEU B 1 221 ? -21.906 -3.418 -1.537 1 97.38 221 LEU B CA 1
ATOM 4236 C C . LEU B 1 221 ? -22.172 -2.498 -0.352 1 97.38 221 LEU B C 1
ATOM 4238 O O . LEU B 1 221 ? -22.062 -2.912 0.803 1 97.38 221 LEU B O 1
ATOM 4242 N N . GLU B 1 222 ? -22.5 -1.242 -0.625 1 96.62 222 GLU B N 1
ATOM 4243 C CA . GLU B 1 222 ? -22.844 -0.298 0.434 1 96.62 222 GLU B CA 1
ATOM 4244 C C . GLU B 1 222 ? -24.016 -0.809 1.271 1 96.62 222 GLU B C 1
ATOM 4246 O O . GLU B 1 222 ? -24.016 -0.684 2.496 1 96.62 222 GLU B O 1
ATOM 4251 N N . ALA B 1 223 ? -24.984 -1.335 0.583 1 95.38 223 ALA B N 1
ATOM 4252 C CA . ALA B 1 223 ? -26.156 -1.874 1.282 1 95.38 223 ALA B CA 1
ATOM 4253 C C . ALA B 1 223 ? -25.766 -3.043 2.182 1 95.38 223 ALA B C 1
ATOM 4255 O O . ALA B 1 223 ? -26.281 -3.182 3.291 1 95.38 223 ALA B O 1
ATOM 4256 N N . LEU B 1 224 ? -24.812 -3.832 1.707 1 94.12 224 LEU B N 1
ATOM 4257 C CA . LEU B 1 224 ? -24.375 -5.012 2.443 1 94.12 224 LEU B CA 1
ATOM 4258 C C . LEU B 1 224 ? -23.516 -4.617 3.646 1 94.12 224 LEU B C 1
ATOM 4260 O O . LEU B 1 224 ? -23.422 -5.371 4.617 1 94.12 224 LEU B O 1
ATOM 4264 N N . THR B 1 225 ? -22.891 -3.461 3.643 1 94.75 225 THR B N 1
ATOM 4265 C CA . THR B 1 225 ? -21.891 -3.111 4.641 1 94.75 225 THR B CA 1
ATOM 4266 C C . THR B 1 225 ? -22.297 -1.85 5.398 1 94.75 225 THR B C 1
ATOM 4268 O O . THR B 1 225 ? -21.453 -1.211 6.043 1 94.75 225 THR B O 1
ATOM 4271 N N . ASN B 1 226 ? -23.484 -1.387 5.238 1 92.94 226 ASN B N 1
ATOM 4272 C CA . ASN B 1 226 ? -24.016 -0.183 5.875 1 92.94 226 ASN B CA 1
ATOM 4273 C C . ASN B 1 226 ? -23.188 1.047 5.512 1 92.94 226 ASN B C 1
ATOM 4275 O O . ASN B 1 226 ? -22.859 1.863 6.379 1 92.94 226 ASN B O 1
ATOM 4279 N N . GLY B 1 227 ? -22.75 0.977 4.309 1 94.44 227 GLY B N 1
ATOM 4280 C CA . GLY B 1 227 ? -22.062 2.135 3.77 1 94.44 227 GLY B CA 1
ATOM 4281 C C . GLY B 1 227 ? -20.578 2.143 4.09 1 94.44 227 GLY B C 1
ATOM 4282 O O . GLY B 1 227 ? -19.828 2.973 3.568 1 94.44 227 GLY B O 1
ATOM 4283 N N . GLU B 1 228 ? -20.031 1.267 4.891 1 95.88 228 GLU B N 1
ATOM 4284 C CA . GLU B 1 228 ? -18.641 1.262 5.336 1 95.88 228 GLU B CA 1
ATOM 4285 C C . GLU B 1 228 ? -17.719 0.69 4.266 1 95.88 228 GLU B C 1
ATOM 4287 O O . GLU B 1 228 ? -16.5 0.901 4.305 1 95.88 228 GLU B O 1
ATOM 4292 N N . LEU B 1 229 ? -18.328 -0.068 3.314 1 97.62 229 LEU B N 1
ATOM 4293 C CA . LEU B 1 229 ? -17.547 -0.818 2.336 1 97.62 229 LEU B CA 1
ATOM 4294 C C . LEU B 1 229 ? -16.672 -1.851 3.023 1 97.62 229 LEU B C 1
ATOM 4296 O O . LEU B 1 229 ? -17.031 -2.391 4.07 1 97.62 229 LEU B O 1
ATOM 4300 N N . VAL B 1 230 ? -15.547 -2.328 2.352 1 97.88 230 VAL B N 1
ATOM 4301 C CA . VAL B 1 230 ? -14.805 -3.459 2.904 1 97.88 230 VAL B CA 1
ATOM 4302 C C . VAL B 1 230 ? -13.344 -3.07 3.121 1 97.88 230 VAL B C 1
ATOM 4304 O O . VAL B 1 230 ? -12.75 -2.393 2.283 1 97.88 230 VAL B O 1
ATOM 4307 N N . PRO B 1 231 ? -12.766 -3.463 4.273 1 98.31 231 PRO B N 1
ATOM 4308 C CA . PRO B 1 231 ? -11.398 -3.049 4.59 1 98.31 231 PRO B CA 1
ATOM 4309 C C . PRO B 1 231 ? -10.359 -3.715 3.691 1 98.31 231 PRO B C 1
ATOM 4311 O O . PRO B 1 231 ? -9.25 -3.193 3.531 1 98.31 231 PRO B O 1
ATOM 4314 N N . ILE B 1 232 ? -10.711 -4.906 3.148 1 98.88 232 ILE B N 1
ATOM 4315 C CA . ILE B 1 232 ? -9.758 -5.637 2.312 1 98.88 232 ILE B CA 1
ATOM 4316 C C . ILE B 1 232 ? -10.43 -6.023 0.993 1 98.88 232 ILE B C 1
ATOM 4318 O O . ILE B 1 232 ? -11.469 -6.68 0.987 1 98.88 232 ILE B O 1
ATOM 4322 N N . VAL B 1 233 ? -9.867 -5.555 -0.071 1 98.94 233 VAL B N 1
ATOM 4323 C CA . VAL B 1 233 ? -10.297 -5.938 -1.412 1 98.94 233 VAL B CA 1
ATOM 4324 C C . VAL B 1 233 ? -9.148 -6.617 -2.148 1 98.94 233 VAL B C 1
ATOM 4326 O O . VAL B 1 233 ? -8.023 -6.105 -2.16 1 98.94 233 VAL B O 1
ATOM 4329 N N . ILE B 1 234 ? -9.375 -7.777 -2.709 1 98.94 234 ILE B N 1
ATOM 4330 C CA . ILE B 1 234 ? -8.398 -8.508 -3.518 1 98.94 234 ILE B CA 1
ATOM 4331 C C . ILE B 1 234 ? -8.945 -8.695 -4.934 1 98.94 234 ILE B C 1
ATOM 4333 O O . ILE B 1 234 ? -9.977 -9.344 -5.125 1 98.94 234 ILE B O 1
ATOM 4337 N N . ASP B 1 235 ? -8.289 -8.109 -5.863 1 98.94 235 ASP B N 1
ATOM 4338 C CA . ASP B 1 235 ? -8.688 -8.242 -7.262 1 98.94 235 ASP B CA 1
ATOM 4339 C C . ASP B 1 235 ? -7.84 -9.289 -7.98 1 98.94 235 ASP B C 1
ATOM 4341 O O . ASP B 1 235 ? -6.625 -9.125 -8.102 1 98.94 235 ASP B O 1
ATOM 4345 N N . ALA B 1 236 ? -8.477 -10.32 -8.461 1 98.5 236 ALA B N 1
ATOM 4346 C CA . ALA B 1 236 ? -7.789 -11.422 -9.125 1 98.5 236 ALA B CA 1
ATOM 4347 C C . ALA B 1 236 ? -8.188 -11.516 -10.594 1 98.5 236 ALA B C 1
ATOM 4349 O O . ALA B 1 236 ? -8.141 -12.594 -11.188 1 98.5 236 ALA B O 1
ATOM 4350 N N . THR B 1 237 ? -8.586 -10.414 -11.219 1 97.25 237 THR B N 1
ATOM 4351 C CA . THR B 1 237 ? -9.172 -10.469 -12.555 1 97.25 237 THR B CA 1
ATOM 4352 C C . THR B 1 237 ? -8.102 -10.312 -13.625 1 97.25 237 THR B C 1
ATOM 4354 O O . THR B 1 237 ? -8.203 -10.898 -14.703 1 97.25 237 THR B O 1
ATOM 4357 N N . GLY B 1 238 ? -7.191 -9.445 -13.422 1 95 238 GLY B N 1
ATOM 4358 C CA . GLY B 1 238 ? -6.266 -9.047 -14.469 1 95 238 GLY B CA 1
ATOM 4359 C C . GLY B 1 238 ? -6.898 -8.148 -15.516 1 95 238 GLY B C 1
ATOM 4360 O O . GLY B 1 238 ? -6.441 -8.102 -16.656 1 95 238 GLY B O 1
ATOM 4361 N N . SER B 1 239 ? -8 -7.59 -15.25 1 95.88 239 SER B N 1
ATOM 4362 C CA . SER B 1 239 ? -8.68 -6.613 -16.094 1 95.88 239 SER B CA 1
ATOM 4363 C C . SER B 1 239 ? -8.422 -5.191 -15.609 1 95.88 239 SER B C 1
ATOM 4365 O O . SER B 1 239 ? -8.695 -4.859 -14.453 1 95.88 239 SER B O 1
ATOM 4367 N N . ALA B 1 240 ? -7.953 -4.375 -16.562 1 97.25 240 ALA B N 1
ATOM 4368 C CA . ALA B 1 240 ? -7.645 -2.996 -16.203 1 97.25 240 ALA B CA 1
ATOM 4369 C C . ALA B 1 240 ? -8.875 -2.289 -15.641 1 97.25 240 ALA B C 1
ATOM 4371 O O . ALA B 1 240 ? -8.773 -1.537 -14.672 1 97.25 240 ALA B O 1
ATOM 4372 N N . GLU B 1 241 ? -9.953 -2.537 -16.266 1 97.06 241 GLU B N 1
ATOM 4373 C CA . GLU B 1 241 ? -11.188 -1.903 -15.836 1 97.06 241 GLU B CA 1
ATOM 4374 C C . GLU B 1 241 ? -11.555 -2.314 -14.414 1 97.06 241 GLU B C 1
ATOM 4376 O O . GLU B 1 241 ? -11.852 -1.464 -13.57 1 97.06 241 GLU B O 1
ATOM 4381 N N . SER B 1 242 ? -11.555 -3.604 -14.109 1 97.69 242 SER B N 1
ATOM 4382 C CA . SER B 1 242 ? -11.859 -4.094 -12.766 1 97.69 242 SER B CA 1
ATOM 4383 C C . SER B 1 242 ? -10.875 -3.549 -11.742 1 97.69 242 SER B C 1
ATOM 4385 O O . SER B 1 242 ? -11.281 -3.051 -10.688 1 97.69 242 SER B O 1
ATOM 4387 N N . MET B 1 243 ? -9.648 -3.646 -12.109 1 98.5 243 MET B N 1
ATOM 4388 C CA . MET B 1 243 ? -8.586 -3.223 -11.203 1 98.5 243 MET B CA 1
ATOM 4389 C C . MET B 1 243 ? -8.719 -1.742 -10.859 1 98.5 243 MET B C 1
ATOM 4391 O O . MET B 1 243 ? -8.586 -1.353 -9.703 1 98.5 243 MET B O 1
ATOM 4395 N N . GLN B 1 244 ? -9.047 -0.891 -11.805 1 98.44 244 GLN B N 1
ATOM 4396 C CA . GLN B 1 244 ? -9.211 0.54 -11.57 1 98.44 244 GLN B CA 1
ATOM 4397 C C . GLN B 1 244 ? -10.492 0.823 -10.789 1 98.44 244 GLN B C 1
ATOM 4399 O O . GLN B 1 244 ? -10.523 1.711 -9.938 1 98.44 244 GLN B O 1
ATOM 4404 N N . GLN B 1 245 ? -11.547 0.064 -11.031 1 97.75 245 GLN B N 1
ATOM 4405 C CA . GLN B 1 245 ? -12.82 0.253 -10.344 1 97.75 245 GLN B CA 1
ATOM 4406 C C . GLN B 1 245 ? -12.742 -0.229 -8.898 1 97.75 245 GLN B C 1
ATOM 4408 O O . GLN B 1 245 ? -13.523 0.212 -8.047 1 97.75 245 GLN B O 1
ATOM 4413 N N . ALA B 1 246 ? -11.789 -1.118 -8.609 1 98.69 246 ALA B N 1
ATOM 4414 C CA . ALA B 1 246 ? -11.703 -1.773 -7.305 1 98.69 246 ALA B CA 1
ATOM 4415 C C . ALA B 1 246 ? -11.461 -0.756 -6.195 1 98.69 246 ALA B C 1
ATOM 4417 O O . ALA B 1 246 ? -11.844 -0.975 -5.047 1 98.69 246 ALA B O 1
ATOM 4418 N N . PHE B 1 247 ? -10.836 0.388 -6.508 1 98.75 247 PHE B N 1
ATOM 4419 C CA . PHE B 1 247 ? -10.562 1.432 -5.527 1 98.75 247 PHE B CA 1
ATOM 4420 C C . PHE B 1 247 ? -11.852 1.894 -4.852 1 98.75 247 PHE B C 1
ATOM 4422 O O . PHE B 1 247 ? -11.836 2.287 -3.684 1 98.75 247 PHE B O 1
ATOM 4429 N N . ARG B 1 248 ? -12.93 1.845 -5.516 1 97.88 248 ARG B N 1
ATOM 4430 C CA . ARG B 1 248 ? -14.188 2.396 -5.035 1 97.88 248 ARG B CA 1
ATOM 4431 C C . ARG B 1 248 ? -14.789 1.517 -3.945 1 97.88 248 ARG B C 1
ATOM 4433 O O . ARG B 1 248 ? -15.695 1.945 -3.225 1 97.88 248 ARG B O 1
ATOM 4440 N N . PHE B 1 249 ? -14.32 0.28 -3.838 1 98.69 249 PHE B N 1
ATOM 4441 C CA . PHE B 1 249 ? -14.938 -0.679 -2.934 1 98.69 249 PHE B CA 1
ATOM 4442 C C . PHE B 1 249 ? -14.227 -0.702 -1.59 1 98.69 249 PHE B C 1
ATOM 4444 O O . PHE B 1 249 ? -14.68 -1.352 -0.646 1 98.69 249 PHE B O 1
ATOM 4451 N N . VAL B 1 250 ? -13.125 -0.021 -1.452 1 98.81 250 VAL B N 1
ATOM 4452 C CA . VAL B 1 250 ? -12.273 -0.115 -0.268 1 98.81 250 VAL B CA 1
ATOM 4453 C C . VAL B 1 250 ? -12.719 0.914 0.77 1 98.81 250 VAL B C 1
ATOM 4455 O O . VAL B 1 250 ? -12.938 2.082 0.44 1 98.81 250 VAL B O 1
ATOM 4458 N N . SER B 1 251 ? -12.828 0.51 1.983 1 98.62 251 SER B N 1
ATOM 4459 C CA . SER B 1 251 ? -13.211 1.409 3.066 1 98.62 251 SER B CA 1
ATOM 4460 C C . SER B 1 251 ? -12.07 2.342 3.443 1 98.62 251 SER B C 1
ATOM 4462 O O . SER B 1 251 ? -10.93 2.15 3.002 1 98.62 251 SER B O 1
ATOM 4464 N N . HIS B 1 252 ? -12.375 3.404 4.254 1 98.69 252 HIS B N 1
ATOM 4465 C CA . HIS B 1 252 ? -11.336 4.281 4.785 1 98.69 252 HIS B CA 1
ATOM 4466 C C . HIS B 1 252 ? -10.305 3.488 5.582 1 98.69 252 HIS B C 1
ATOM 4468 O O . HIS B 1 252 ? -10.664 2.688 6.449 1 98.69 252 HIS B O 1
ATOM 4474 N N . GLY B 1 253 ? -9.062 3.713 5.207 1 98.5 253 GLY B N 1
ATOM 4475 C CA . GLY B 1 253 ? -7.977 3.021 5.883 1 98.5 253 GLY B CA 1
ATOM 4476 C C . GLY B 1 253 ? -7.77 1.605 5.383 1 98.5 253 GLY B C 1
ATOM 4477 O O . GLY B 1 253 ? -7 0.84 5.973 1 98.5 253 GLY B O 1
ATOM 4478 N N . GLY B 1 254 ? -8.461 1.255 4.297 1 98.62 254 GLY B N 1
ATOM 4479 C CA . GLY B 1 254 ? -8.43 -0.125 3.842 1 98.62 254 GLY B CA 1
ATOM 4480 C C . GLY B 1 254 ? -7.301 -0.406 2.865 1 98.62 254 GLY B C 1
ATOM 4481 O O . GLY B 1 254 ? -6.461 0.461 2.611 1 98.62 254 GLY B O 1
ATOM 4482 N N . THR B 1 255 ? -7.285 -1.666 2.359 1 98.75 255 THR B N 1
ATOM 4483 C CA . THR B 1 255 ? -6.211 -2.133 1.491 1 98.75 255 THR B CA 1
ATOM 4484 C C . THR B 1 255 ? -6.777 -2.814 0.25 1 98.75 255 THR B C 1
ATOM 4486 O O . THR B 1 255 ? -7.762 -3.551 0.334 1 98.75 255 THR B O 1
ATOM 4489 N N . LEU B 1 256 ? -6.223 -2.502 -0.837 1 98.94 256 LEU B N 1
ATOM 4490 C CA . LEU B 1 256 ? -6.469 -3.152 -2.119 1 98.94 256 LEU B CA 1
ATOM 4491 C C . LEU B 1 256 ? -5.25 -3.951 -2.566 1 98.94 256 LEU B C 1
ATOM 4493 O O . LEU B 1 256 ? -4.137 -3.426 -2.592 1 98.94 256 LEU B O 1
ATOM 4497 N N . VAL B 1 257 ? -5.402 -5.219 -2.881 1 98.94 257 VAL B N 1
ATOM 4498 C CA . VAL B 1 257 ? -4.312 -6.062 -3.352 1 98.94 257 VAL B CA 1
ATOM 4499 C C . VAL B 1 257 ? -4.613 -6.555 -4.766 1 98.94 257 VAL B C 1
ATOM 4501 O O . VAL B 1 257 ? -5.695 -7.086 -5.031 1 98.94 257 VAL B O 1
ATOM 4504 N N . TYR B 1 258 ? -3.664 -6.336 -5.656 1 98.88 258 TYR B N 1
ATOM 4505 C CA . TYR B 1 258 ? -3.75 -6.895 -7 1 98.88 258 TYR B CA 1
ATOM 4506 C C . TYR B 1 258 ? -3.035 -8.234 -7.082 1 98.88 258 TYR B C 1
ATOM 4508 O O . TYR B 1 258 ? -1.808 -8.297 -6.98 1 98.88 258 TYR B O 1
ATOM 4516 N N . VAL B 1 259 ? -3.822 -9.25 -7.262 1 98.62 259 VAL B N 1
ATOM 4517 C CA . VAL B 1 259 ? -3.262 -10.547 -7.617 1 98.62 259 VAL B CA 1
ATOM 4518 C C . VAL B 1 259 ? -3.203 -10.688 -9.133 1 98.62 259 VAL B C 1
ATOM 4520 O O . VAL B 1 259 ? -2.252 -11.258 -9.672 1 98.62 259 VAL B O 1
ATOM 4523 N N . GLY B 1 260 ? -4.199 -10.148 -9.758 1 96.88 260 GLY B N 1
ATOM 4524 C CA . GLY B 1 260 ? -4.199 -10.078 -11.211 1 96.88 260 GLY B CA 1
ATOM 4525 C C . GLY B 1 260 ? -3.273 -9.016 -11.758 1 96.88 260 GLY B C 1
ATOM 4526 O O . GLY B 1 260 ? -3.107 -7.953 -11.141 1 96.88 260 GLY B O 1
ATOM 4527 N N . LEU B 1 261 ? -2.736 -9.242 -12.922 1 94.38 261 LEU B N 1
ATOM 4528 C CA . LEU B 1 261 ? -1.786 -8.367 -13.594 1 94.38 261 LEU B CA 1
ATOM 4529 C C . LEU B 1 261 ? -2.26 -8.023 -15 1 94.38 261 LEU B C 1
ATOM 4531 O O . LEU B 1 261 ? -2.771 -8.891 -15.711 1 94.38 261 LEU B O 1
ATOM 4535 N N . VAL B 1 262 ? -2.113 -6.816 -15.367 1 94.44 262 VAL B N 1
ATOM 4536 C CA . VAL B 1 262 ? -2.43 -6.41 -16.734 1 94.44 262 VAL B CA 1
ATOM 4537 C C . VAL B 1 262 ? -1.208 -5.754 -17.375 1 94.44 262 VAL B C 1
ATOM 4539 O O . VAL B 1 262 ? -0.47 -5.023 -16.703 1 94.44 262 VAL B O 1
ATOM 4542 N N . LYS B 1 263 ? -0.994 -6.004 -18.641 1 92.19 263 LYS B N 1
ATOM 4543 C CA . LYS B 1 263 ? 0.045 -5.293 -19.375 1 92.19 263 LYS B CA 1
ATOM 4544 C C . LYS B 1 263 ? -0.414 -3.891 -19.766 1 92.19 263 LYS B C 1
ATOM 4546 O O . LYS B 1 263 ? -1.188 -3.721 -20.703 1 92.19 263 LYS B O 1
ATOM 4551 N N . GLY B 1 264 ? -0.044 -2.932 -19.078 1 94.88 264 GLY B N 1
ATOM 4552 C CA . GLY B 1 264 ? -0.451 -1.56 -19.328 1 94.88 264 GLY B CA 1
ATOM 4553 C C . GLY B 1 264 ? -0.411 -0.685 -18.094 1 94.88 264 GLY B C 1
ATOM 4554 O O . GLY B 1 264 ? 0.279 -1.005 -17.125 1 94.88 264 GLY B O 1
ATOM 4555 N N . GLN B 1 265 ? -1.148 0.412 -18.203 1 97.38 265 GLN B N 1
ATOM 4556 C CA . GLN B 1 265 ? -1.162 1.395 -17.125 1 97.38 265 GLN B CA 1
ATOM 4557 C C . GLN B 1 265 ? -2.418 1.257 -16.266 1 97.38 265 GLN B C 1
ATOM 4559 O O . GLN B 1 265 ? -3.482 0.89 -16.781 1 97.38 265 GLN B O 1
ATOM 4564 N N . ILE B 1 266 ? -2.273 1.475 -15.031 1 98.44 266 ILE B N 1
ATOM 4565 C CA . ILE B 1 266 ? -3.387 1.619 -14.094 1 98.44 266 ILE B CA 1
ATOM 4566 C C . ILE B 1 266 ? -3.439 3.051 -13.57 1 98.44 266 ILE B C 1
ATOM 4568 O O . ILE B 1 266 ? -2.404 3.633 -13.234 1 98.44 266 ILE B O 1
ATOM 4572 N N . ALA B 1 267 ? -4.57 3.602 -13.562 1 98.44 267 ALA B N 1
ATOM 4573 C CA . ALA B 1 267 ? -4.75 4.961 -13.055 1 98.44 267 ALA B CA 1
ATOM 4574 C C . ALA B 1 267 ? -5.809 5 -11.961 1 98.44 267 ALA B C 1
ATOM 4576 O O . ALA B 1 267 ? -6.719 4.168 -11.938 1 98.44 267 ALA B O 1
ATOM 4577 N N . PHE B 1 268 ? -5.672 5.879 -11.062 1 98.38 268 PHE B N 1
ATOM 4578 C CA . PHE B 1 268 ? -6.664 6.09 -10.016 1 98.38 268 PHE B CA 1
ATOM 4579 C C . PHE B 1 268 ? -6.758 7.566 -9.648 1 98.38 268 PHE B C 1
ATOM 4581 O O . PHE B 1 268 ? -5.855 8.344 -9.961 1 98.38 268 PHE B O 1
ATOM 4588 N N . ASP B 1 269 ? -7.879 7.965 -9.07 1 98.19 269 ASP B N 1
ATOM 4589 C CA . ASP B 1 269 ? -8.109 9.328 -8.586 1 98.19 269 ASP B CA 1
ATOM 4590 C C . ASP B 1 269 ? -7.379 9.57 -7.27 1 98.19 269 ASP B C 1
ATOM 4592 O O . ASP B 1 269 ? -7.727 8.984 -6.242 1 98.19 269 ASP B O 1
ATOM 4596 N N . ASP B 1 270 ? -6.391 10.469 -7.238 1 97.38 270 ASP B N 1
ATOM 4597 C CA . ASP B 1 270 ? -5.52 10.633 -6.082 1 97.38 270 ASP B CA 1
ATOM 4598 C C . ASP B 1 270 ? -6.289 11.188 -4.887 1 97.38 270 ASP B C 1
ATOM 4600 O O . ASP B 1 270 ? -6.109 10.734 -3.756 1 97.38 270 ASP B O 1
ATOM 4604 N N . PRO B 1 271 ? -7.176 12.219 -5.047 1 96.5 271 PRO B N 1
ATOM 4605 C CA . PRO B 1 271 ? -7.938 12.711 -3.895 1 96.5 271 PRO B CA 1
ATOM 4606 C C . PRO B 1 271 ? -8.719 11.602 -3.191 1 96.5 271 PRO B C 1
ATOM 4608 O O . PRO B 1 271 ? -8.766 11.562 -1.96 1 96.5 271 PRO B O 1
ATOM 4611 N N . HIS B 1 272 ? -9.297 10.742 -4.016 1 97.31 272 HIS B N 1
ATOM 4612 C CA . HIS B 1 272 ? -10.008 9.609 -3.445 1 97.31 272 HIS B CA 1
ATOM 4613 C C . HIS B 1 272 ? -9.055 8.672 -2.705 1 97.31 272 HIS B C 1
ATOM 4615 O O . HIS B 1 272 ? -9.336 8.258 -1.579 1 97.31 272 HIS B O 1
ATOM 4621 N N . PHE B 1 273 ? -7.953 8.367 -3.242 1 98.56 273 PHE B N 1
ATOM 4622 C CA . PHE B 1 273 ? -6.93 7.5 -2.676 1 98.56 273 PHE B CA 1
ATOM 4623 C C . PHE B 1 273 ? -6.414 8.062 -1.355 1 98.56 273 PHE B C 1
ATOM 4625 O O . PHE B 1 273 ? -6.285 7.328 -0.372 1 98.56 273 PHE B O 1
ATOM 4632 N N . HIS B 1 274 ? -6.203 9.344 -1.271 1 97.94 274 HIS B N 1
ATOM 4633 C CA . HIS B 1 274 ? -5.66 10.016 -0.094 1 97.94 274 HIS B CA 1
ATOM 4634 C C . HIS B 1 274 ? -6.719 10.172 0.99 1 97.94 274 HIS B C 1
ATOM 4636 O O . HIS B 1 274 ? -6.453 9.906 2.166 1 97.94 274 HIS B O 1
ATOM 4642 N N . SER B 1 275 ? -7.93 10.602 0.551 1 96.81 275 SER B N 1
ATOM 4643 C CA . SER B 1 275 ? -8.977 10.867 1.532 1 96.81 275 SER B CA 1
ATOM 4644 C C . SER B 1 275 ? -9.281 9.633 2.367 1 96.81 275 SER B C 1
ATOM 4646 O O . SER B 1 275 ? -9.641 9.742 3.543 1 96.81 275 SER B O 1
ATOM 4648 N N . ARG B 1 276 ? -9.039 8.5 1.782 1 98.25 276 ARG B N 1
ATOM 4649 C CA . ARG B 1 276 ? -9.336 7.25 2.477 1 98.25 276 ARG B CA 1
ATOM 4650 C C . ARG B 1 276 ? -8.062 6.605 3.01 1 98.25 276 ARG B C 1
ATOM 4652 O O . ARG B 1 276 ? -8.109 5.516 3.59 1 98.25 276 ARG B O 1
ATOM 4659 N N . GLU B 1 277 ? -6.965 7.316 2.773 1 98.69 277 GLU B N 1
ATOM 4660 C CA . GLU B 1 277 ? -5.66 6.789 3.164 1 98.69 277 GLU B CA 1
ATOM 4661 C C . GLU B 1 277 ? -5.512 5.324 2.756 1 98.69 277 GLU B C 1
ATOM 4663 O O . GLU B 1 277 ? -5.156 4.477 3.578 1 98.69 277 GLU B O 1
ATOM 4668 N N . LEU B 1 278 ? -5.676 5.016 1.529 1 98.88 278 LEU B N 1
ATOM 4669 C CA . LEU B 1 278 ? -5.68 3.646 1.022 1 98.88 278 LEU B CA 1
ATOM 4670 C C . LEU B 1 278 ? -4.258 3.107 0.9 1 98.88 278 LEU B C 1
ATOM 4672 O O . LEU B 1 278 ? -3.297 3.881 0.852 1 98.88 278 LEU B O 1
ATOM 4676 N N . THR B 1 279 ? -4.141 1.813 0.952 1 98.88 279 THR B N 1
ATOM 4677 C CA . THR B 1 279 ? -2.938 1.072 0.597 1 98.88 279 THR B CA 1
ATOM 4678 C C . THR B 1 279 ? -3.193 0.163 -0.602 1 98.88 279 THR B C 1
ATOM 4680 O O . THR B 1 279 ? -4.211 -0.533 -0.652 1 98.88 279 THR B O 1
ATOM 4683 N N . LEU B 1 280 ? -2.375 0.273 -1.577 1 98.94 280 LEU B N 1
ATOM 4684 C CA . LEU B 1 280 ? -2.398 -0.607 -2.74 1 98.94 280 LEU B CA 1
ATOM 4685 C C . LEU B 1 280 ? -1.156 -1.492 -2.775 1 98.94 280 LEU B C 1
ATOM 4687 O O . LEU B 1 280 ? -0.032 -0.996 -2.678 1 98.94 280 LEU B O 1
ATOM 4691 N N . SER B 1 281 ? -1.381 -2.803 -2.939 1 98.88 281 SER B N 1
ATOM 4692 C CA . SER B 1 281 ? -0.257 -3.732 -2.992 1 98.88 281 SER B CA 1
ATOM 4693 C C . SER B 1 281 ? -0.361 -4.656 -4.199 1 98.88 281 SER B C 1
ATOM 4695 O O . SER B 1 281 ? -1.453 -5.105 -4.555 1 98.88 281 SER B O 1
ATOM 4697 N N . ALA B 1 282 ? 0.757 -4.875 -4.766 1 98.75 282 ALA B N 1
ATOM 4698 C CA . ALA B 1 282 ? 0.855 -5.965 -5.73 1 98.75 282 ALA B CA 1
ATOM 4699 C C . ALA B 1 282 ? 1.217 -7.277 -5.039 1 98.75 282 ALA B C 1
ATOM 4701 O O . ALA B 1 282 ? 1.932 -7.281 -4.031 1 98.75 282 ALA B O 1
ATOM 4702 N N . SER B 1 283 ? 0.711 -8.328 -5.531 1 98.75 283 SER B N 1
ATOM 4703 C CA . SER B 1 283 ? 1.088 -9.672 -5.094 1 98.75 283 SER B CA 1
ATOM 4704 C C . SER B 1 283 ? 1.735 -10.461 -6.227 1 98.75 283 SER B C 1
ATOM 4706 O O . SER B 1 283 ? 1.128 -10.656 -7.281 1 98.75 283 SER B O 1
ATOM 4708 N N . ARG B 1 284 ? 2.959 -10.844 -6.012 1 97.88 284 ARG B N 1
ATOM 4709 C CA . ARG B 1 284 ? 3.713 -11.547 -7.043 1 97.88 284 ARG B CA 1
ATOM 4710 C C . ARG B 1 284 ? 4.125 -12.938 -6.566 1 97.88 284 ARG B C 1
ATOM 4712 O O . ARG B 1 284 ? 4.766 -13.078 -5.523 1 97.88 284 ARG B O 1
ATOM 4719 N N . ASN B 1 285 ? 3.795 -13.977 -7.379 1 98.25 285 ASN B N 1
ATOM 4720 C CA . ASN B 1 285 ? 4.207 -15.344 -7.086 1 98.25 285 ASN B CA 1
ATOM 4721 C C . ASN B 1 285 ? 3.783 -15.766 -5.684 1 98.25 285 ASN B C 1
ATOM 4723 O O . ASN B 1 285 ? 2.619 -15.609 -5.309 1 98.25 285 ASN B O 1
ATOM 4727 N N . ALA B 1 286 ? 4.641 -16.516 -5.016 1 98.75 286 ALA B N 1
ATOM 4728 C CA . ALA B 1 286 ? 4.441 -16.984 -3.648 1 98.75 286 ALA B CA 1
ATOM 4729 C C . ALA B 1 286 ? 5.762 -17.406 -3.014 1 98.75 286 ALA B C 1
ATOM 4731 O O . ALA B 1 286 ? 6.781 -17.5 -3.699 1 98.75 286 ALA B O 1
ATOM 4732 N N . THR B 1 287 ? 5.762 -17.547 -1.729 1 98.5 287 THR B N 1
ATOM 4733 C CA . THR B 1 287 ? 6.914 -18.031 -0.984 1 98.5 287 THR B CA 1
ATOM 4734 C C . THR B 1 287 ? 6.637 -19.406 -0.405 1 98.5 287 THR B C 1
ATOM 4736 O O . THR B 1 287 ? 5.512 -19.906 -0.477 1 98.5 287 THR B O 1
ATOM 4739 N N . ARG B 1 288 ? 7.652 -20.016 0.157 1 98.31 288 ARG B N 1
ATOM 4740 C CA . ARG B 1 288 ? 7.535 -21.328 0.808 1 98.31 288 ARG B CA 1
ATOM 4741 C C . ARG B 1 288 ? 6.449 -21.297 1.878 1 98.31 288 ARG B C 1
ATOM 4743 O O . ARG B 1 288 ? 5.684 -22.266 2.01 1 98.31 288 ARG B O 1
ATOM 4750 N N . GLN B 1 289 ? 6.395 -20.234 2.623 1 98.44 289 GLN B N 1
ATOM 4751 C CA . GLN B 1 289 ? 5.395 -20.094 3.678 1 98.44 289 GLN B CA 1
ATOM 4752 C C . GLN B 1 289 ? 3.982 -20.25 3.119 1 98.44 289 GLN B C 1
ATOM 4754 O O . GLN B 1 289 ? 3.117 -20.844 3.762 1 98.44 289 GLN B O 1
ATOM 4759 N N . ASP B 1 290 ? 3.76 -19.719 1.978 1 98.81 290 ASP B N 1
ATOM 4760 C CA . ASP B 1 290 ? 2.447 -19.812 1.346 1 98.81 290 ASP B CA 1
ATOM 4761 C C . ASP B 1 290 ? 2.137 -21.25 0.923 1 98.81 290 ASP B C 1
ATOM 4763 O O . ASP B 1 290 ? 1.019 -21.719 1.114 1 98.81 290 ASP B O 1
ATOM 4767 N N . PHE B 1 291 ? 3.104 -21.922 0.357 1 98.81 291 PHE B N 1
ATOM 4768 C CA . PHE B 1 291 ? 2.932 -23.312 -0.03 1 98.81 291 PHE B CA 1
ATOM 4769 C C . PHE B 1 291 ? 2.609 -24.188 1.185 1 98.81 291 PHE B C 1
ATOM 4771 O O . PHE B 1 291 ? 1.729 -25.047 1.124 1 98.81 291 PHE B O 1
ATOM 4778 N N . ASP B 1 292 ? 3.326 -23.938 2.244 1 98.69 292 ASP B N 1
ATOM 4779 C CA . ASP B 1 292 ? 3.098 -24.703 3.465 1 98.69 292 ASP B CA 1
ATOM 4780 C C . ASP B 1 292 ? 1.683 -24.484 3.996 1 98.69 292 ASP B C 1
ATOM 4782 O O . ASP B 1 292 ? 1.022 -25.422 4.43 1 98.69 292 ASP B O 1
ATOM 4786 N N . PHE B 1 293 ? 1.266 -23.281 3.957 1 98.75 293 PHE B N 1
ATOM 4787 C CA . PHE B 1 293 ? -0.092 -22.953 4.379 1 98.75 293 PHE B CA 1
ATOM 4788 C C . PHE B 1 293 ? -1.114 -23.719 3.551 1 98.75 293 PHE B C 1
ATOM 4790 O O . PHE B 1 293 ? -2.066 -24.281 4.098 1 98.75 293 PHE B O 1
ATOM 4797 N N . VAL B 1 294 ? -0.937 -23.734 2.236 1 98.81 294 VAL B N 1
ATOM 4798 C CA . VAL B 1 294 ? -1.857 -24.422 1.337 1 98.81 294 VAL B CA 1
ATOM 4799 C C . VAL B 1 294 ? -1.79 -25.922 1.577 1 98.81 294 VAL B C 1
ATOM 4801 O O . VAL B 1 294 ? -2.816 -26.609 1.571 1 98.81 294 VAL B O 1
ATOM 4804 N N . LEU B 1 295 ? -0.568 -26.453 1.754 1 98.75 295 LEU B N 1
ATOM 4805 C CA . LEU B 1 295 ? -0.39 -27.875 2.041 1 98.75 295 LEU B CA 1
ATOM 4806 C C . LEU B 1 295 ? -1.207 -28.281 3.26 1 98.75 295 LEU B C 1
ATOM 4808 O O . LEU B 1 295 ? -1.937 -29.281 3.213 1 98.75 295 LEU B O 1
ATOM 4812 N N . ASP B 1 296 ? -1.121 -27.5 4.281 1 98.62 296 ASP B N 1
ATOM 4813 C CA . ASP B 1 296 ? -1.86 -27.781 5.508 1 98.62 296 ASP B CA 1
ATOM 4814 C C . ASP B 1 296 ? -3.367 -27.703 5.27 1 98.62 296 ASP B C 1
ATOM 4816 O O . ASP B 1 296 ? -4.121 -28.547 5.754 1 98.62 296 ASP B O 1
ATOM 4820 N N . ALA B 1 297 ? -3.793 -26.703 4.566 1 98.44 297 ALA B N 1
ATOM 4821 C CA . ALA B 1 297 ? -5.215 -26.547 4.273 1 98.44 297 ALA B CA 1
ATOM 4822 C C . ALA B 1 297 ? -5.738 -27.719 3.439 1 98.44 297 ALA B C 1
ATOM 4824 O O . ALA B 1 297 ? -6.836 -28.219 3.689 1 98.44 297 ALA B O 1
ATOM 4825 N N . MET B 1 298 ? -4.953 -28.078 2.424 1 98.25 298 MET B N 1
ATOM 4826 C CA . MET B 1 298 ? -5.328 -29.188 1.557 1 98.25 298 MET B CA 1
ATOM 4827 C C . MET B 1 298 ? -5.41 -30.484 2.348 1 98.25 298 MET B C 1
ATOM 4829 O O . MET B 1 298 ? -6.367 -31.25 2.201 1 98.25 298 MET B O 1
ATOM 4833 N N . ALA B 1 299 ? -4.465 -30.734 3.217 1 98.12 299 ALA B N 1
ATOM 4834 C CA . ALA B 1 299 ? -4.426 -31.938 4.043 1 98.12 299 ALA B CA 1
ATOM 4835 C C . ALA B 1 299 ? -5.605 -31.969 5.012 1 98.12 299 ALA B C 1
ATOM 4837 O O . ALA B 1 299 ? -6.09 -33.062 5.367 1 98.12 299 ALA B O 1
ATOM 4838 N N . ALA B 1 300 ? -6.062 -30.844 5.391 1 97.44 300 ALA B N 1
ATOM 4839 C CA . ALA B 1 300 ? -7.18 -30.734 6.328 1 97.44 300 ALA B CA 1
ATOM 4840 C C . ALA B 1 300 ? -8.516 -30.891 5.613 1 97.44 300 ALA B C 1
ATOM 4842 O O . ALA B 1 300 ? -9.57 -30.891 6.25 1 97.44 300 ALA B O 1
ATOM 4843 N N . GLY B 1 301 ? -8.5 -30.984 4.355 1 97.12 301 GLY B N 1
ATOM 4844 C CA . GLY B 1 301 ? -9.711 -31.25 3.59 1 97.12 301 GLY B CA 1
ATOM 4845 C C . GLY B 1 301 ? -10.508 -29.984 3.289 1 97.12 301 GLY B C 1
ATOM 4846 O O . GLY B 1 301 ? -11.68 -30.062 2.93 1 97.12 301 GLY B O 1
ATOM 4847 N N . VAL B 1 302 ? -9.852 -28.891 3.422 1 96.31 302 VAL B N 1
ATOM 4848 C CA . VAL B 1 302 ? -10.492 -27.594 3.213 1 96.31 302 VAL B CA 1
ATOM 4849 C C . VAL B 1 302 ? -10.781 -27.406 1.727 1 96.31 302 VAL B C 1
ATOM 4851 O O . VAL B 1 302 ? -11.766 -26.75 1.359 1 96.31 302 VAL B O 1
ATOM 4854 N N . ILE B 1 303 ? -9.953 -27.906 0.903 1 97.38 303 ILE B N 1
ATOM 4855 C CA . ILE B 1 303 ? -10.016 -27.641 -0.532 1 97.38 303 ILE B CA 1
ATOM 4856 C C . ILE B 1 303 ? -10.406 -28.922 -1.265 1 97.38 303 ILE B C 1
ATOM 4858 O O . ILE B 1 303 ? -9.781 -29.969 -1.073 1 97.38 303 ILE B O 1
ATOM 4862 N N . ASP B 1 304 ? -11.398 -28.828 -2.021 1 97.25 304 ASP B N 1
ATOM 4863 C CA . ASP B 1 304 ? -11.836 -29.938 -2.867 1 97.25 304 ASP B CA 1
ATOM 4864 C C . ASP B 1 304 ? -11.133 -29.891 -4.223 1 97.25 304 ASP B C 1
ATOM 4866 O O . ASP B 1 304 ? -11.656 -29.312 -5.18 1 97.25 304 ASP B O 1
ATOM 4870 N N . ALA B 1 305 ? -10.055 -30.578 -4.352 1 97.06 305 ALA B N 1
ATOM 4871 C CA . ALA B 1 305 ? -9.242 -30.547 -5.562 1 97.06 305 ALA B CA 1
ATOM 4872 C C . ALA B 1 305 ? -9.961 -31.234 -6.723 1 97.06 305 ALA B C 1
ATOM 4874 O O . ALA B 1 305 ? -9.781 -30.844 -7.883 1 97.06 305 ALA B O 1
ATOM 4875 N N . ASP B 1 306 ? -10.727 -32.188 -6.395 1 96.88 306 ASP B N 1
ATOM 4876 C CA . ASP B 1 306 ? -11.406 -32.969 -7.441 1 96.88 306 ASP B CA 1
ATOM 4877 C C . ASP B 1 306 ? -12.375 -32.062 -8.227 1 96.88 306 ASP B C 1
ATOM 4879 O O . ASP B 1 306 ? -12.477 -32.188 -9.445 1 96.88 306 ASP B O 1
ATOM 4883 N N . ARG B 1 307 ? -13.086 -31.234 -7.504 1 97.25 307 ARG B N 1
ATOM 4884 C CA . ARG B 1 307 ? -14.031 -30.344 -8.18 1 97.25 307 ARG B CA 1
ATOM 4885 C C . ARG B 1 307 ? -13.312 -29.141 -8.797 1 97.25 307 ARG B C 1
ATOM 4887 O O . ARG B 1 307 ? -13.852 -28.484 -9.688 1 97.25 307 ARG B O 1
ATOM 4894 N N . TYR B 1 308 ? -12.156 -28.891 -8.336 1 97.62 308 TYR B N 1
ATOM 4895 C CA . TYR B 1 308 ? -11.336 -27.812 -8.859 1 97.62 308 TYR B CA 1
ATOM 4896 C C . TYR B 1 308 ? -10.711 -28.203 -10.188 1 97.62 308 TYR B C 1
ATOM 4898 O O . TYR B 1 308 ? -10.609 -27.375 -11.102 1 97.62 308 TYR B O 1
ATOM 4906 N N . ILE B 1 309 ? -10.281 -29.422 -10.289 1 98.25 309 ILE B N 1
ATOM 4907 C CA . ILE B 1 309 ? -9.727 -29.969 -11.523 1 98.25 309 ILE B CA 1
ATOM 4908 C C . ILE B 1 309 ? -10.859 -30.453 -12.43 1 98.25 309 ILE B C 1
ATOM 4910 O O . ILE B 1 309 ? -11.422 -31.531 -12.195 1 98.25 309 ILE B O 1
ATOM 4914 N N . THR B 1 310 ? -11.07 -29.734 -13.555 1 97 310 THR B N 1
ATOM 4915 C CA . THR B 1 310 ? -12.273 -30.016 -14.328 1 97 310 THR B CA 1
ATOM 4916 C C . THR B 1 310 ? -11.938 -30.828 -15.578 1 97 310 THR B C 1
ATOM 4918 O O . THR B 1 310 ? -12.82 -31.422 -16.203 1 97 310 THR B O 1
ATOM 4921 N N . HIS B 1 311 ? -10.727 -30.797 -15.992 1 97.12 311 HIS B N 1
ATOM 4922 C CA . HIS B 1 311 ? -10.305 -31.469 -17.219 1 97.12 311 HIS B CA 1
ATOM 4923 C C . HIS B 1 311 ? -8.984 -32.219 -17 1 97.12 311 HIS B C 1
ATOM 4925 O O . HIS B 1 311 ? -8.188 -31.828 -16.141 1 97.12 311 HIS B O 1
ATOM 4931 N N . ARG B 1 312 ? -8.773 -33.219 -17.812 1 97 312 ARG B N 1
ATOM 4932 C CA . ARG B 1 312 ? -7.559 -34.031 -17.719 1 97 312 ARG B CA 1
ATOM 4933 C C . ARG B 1 312 ? -7.137 -34.562 -19.094 1 97 312 ARG B C 1
ATOM 4935 O O . ARG B 1 312 ? -7.969 -34.688 -20 1 97 312 ARG B O 1
ATOM 4942 N N . ALA B 1 313 ? -5.922 -34.781 -19.25 1 97.12 313 ALA B N 1
ATOM 4943 C CA . ALA B 1 313 ? -5.375 -35.469 -20.422 1 97.12 313 ALA B CA 1
ATOM 4944 C C . ALA B 1 313 ? -4.02 -36.094 -20.109 1 97.12 313 ALA B C 1
ATOM 4946 O O . ALA B 1 313 ? -3.268 -35.594 -19.281 1 97.12 313 ALA B O 1
ATOM 4947 N N . PRO B 1 314 ? -3.717 -37.219 -20.797 1 97.31 314 PRO B N 1
ATOM 4948 C CA . PRO B 1 314 ? -2.33 -37.688 -20.734 1 97.31 314 PRO B CA 1
ATOM 4949 C C . PRO B 1 314 ? -1.358 -36.719 -21.438 1 97.31 314 PRO B C 1
ATOM 4951 O O . PRO B 1 314 ? -1.75 -35.969 -22.344 1 97.31 314 PRO B O 1
ATOM 4954 N N . LEU B 1 315 ? -0.141 -36.75 -21.016 1 97.25 315 LEU B N 1
ATOM 4955 C CA . LEU B 1 315 ? 0.882 -35.844 -21.562 1 97.25 315 LEU B CA 1
ATOM 4956 C C . LEU B 1 315 ? 0.929 -35.938 -23.078 1 97.25 315 LEU B C 1
ATOM 4958 O O . LEU B 1 315 ? 0.979 -34.906 -23.766 1 97.25 315 LEU B O 1
ATOM 4962 N N . GLU B 1 316 ? 0.769 -37.125 -23.625 1 94.69 316 GLU B N 1
ATOM 4963 C CA . GLU B 1 316 ? 0.916 -37.375 -25.047 1 94.69 316 GLU B CA 1
ATOM 4964 C C . GLU B 1 316 ? -0.227 -36.75 -25.844 1 94.69 316 GLU B C 1
ATOM 4966 O O . GLU B 1 316 ? -0.1 -36.5 -27.047 1 94.69 316 GLU B O 1
ATOM 4971 N N . GLU B 1 317 ? -1.28 -36.438 -25.125 1 95.38 317 GLU B N 1
ATOM 4972 C CA . GLU B 1 317 ? -2.473 -35.938 -25.797 1 95.38 317 GLU B CA 1
ATOM 4973 C C . GLU B 1 317 ? -2.689 -34.469 -25.484 1 95.38 317 GLU B C 1
ATOM 4975 O O . GLU B 1 317 ? -3.564 -33.812 -26.078 1 95.38 317 GLU B O 1
ATOM 4980 N N . ALA B 1 318 ? -1.95 -33.969 -24.562 1 94.94 318 ALA B N 1
ATOM 4981 C CA . ALA B 1 318 ? -2.203 -32.625 -24.031 1 94.94 318 ALA B CA 1
ATOM 4982 C C . ALA B 1 318 ? -2.076 -31.578 -25.125 1 94.94 318 ALA B C 1
ATOM 4984 O O . ALA B 1 318 ? -2.865 -30.625 -25.188 1 94.94 318 ALA B O 1
ATOM 4985 N N . ALA B 1 319 ? -1.091 -31.703 -26 1 93.56 319 ALA B N 1
ATOM 4986 C CA . ALA B 1 319 ? -0.867 -30.734 -27.062 1 93.56 319 ALA B CA 1
ATOM 4987 C C . ALA B 1 319 ? -2.109 -30.594 -27.938 1 93.56 319 ALA B C 1
ATOM 4989 O O . ALA B 1 319 ? -2.471 -29.484 -28.344 1 93.56 319 ALA B O 1
ATOM 4990 N N . GLU B 1 320 ? -2.748 -31.656 -28.188 1 91.88 320 GLU B N 1
ATOM 4991 C CA . GLU B 1 320 ? -3.92 -31.656 -29.062 1 91.88 320 GLU B CA 1
ATOM 4992 C C . GLU B 1 320 ? -5.137 -31.078 -28.344 1 91.88 320 GLU B C 1
ATOM 4994 O O . GLU B 1 320 ? -6.031 -30.516 -28.984 1 91.88 320 GLU B O 1
ATOM 4999 N N . ARG B 1 321 ? -5.121 -31.219 -27.078 1 91.81 321 ARG B N 1
ATOM 5000 C CA . ARG B 1 321 ? -6.277 -30.797 -26.297 1 91.81 321 ARG B CA 1
ATOM 5001 C C . ARG B 1 321 ? -6.148 -29.344 -25.875 1 91.81 321 ARG B C 1
ATOM 5003 O O . ARG B 1 321 ? -7.137 -28.703 -25.484 1 91.81 321 ARG B O 1
ATOM 5010 N N . PHE B 1 322 ? -5.031 -28.875 -26 1 90.88 322 PHE B N 1
ATOM 5011 C CA . PHE B 1 322 ? -4.664 -27.594 -25.406 1 90.88 322 PHE B CA 1
ATOM 5012 C C . PHE B 1 322 ? -5.594 -26.484 -25.891 1 90.88 322 PHE B C 1
ATOM 5014 O O . PHE B 1 322 ? -6.109 -25.703 -25.078 1 90.88 322 PHE B O 1
ATOM 5021 N N . GLU B 1 323 ? -5.953 -26.406 -27.094 1 88.06 323 GLU B N 1
ATOM 5022 C CA . GLU B 1 323 ? -6.793 -25.359 -27.688 1 88.06 323 GLU B CA 1
ATOM 5023 C C . GLU B 1 323 ? -8.219 -25.438 -27.141 1 88.06 323 GLU B C 1
ATOM 5025 O O . GLU B 1 323 ? -8.883 -24.406 -26.969 1 88.06 323 GLU B O 1
ATOM 5030 N N . SER B 1 324 ? -8.641 -26.641 -26.984 1 90.5 324 SER B N 1
ATOM 5031 C CA . SER B 1 324 ? -10.016 -26.797 -26.516 1 90.5 324 SER B CA 1
ATOM 5032 C C . SER B 1 324 ? -10.188 -26.266 -25.109 1 90.5 324 SER B C 1
ATOM 5034 O O . SER B 1 324 ? -11.281 -25.844 -24.719 1 90.5 324 SER B O 1
ATOM 5036 N N . TRP B 1 325 ? -9.133 -26.312 -24.312 1 91.56 325 TRP B N 1
ATOM 5037 C CA . TRP B 1 325 ? -9.203 -25.828 -22.938 1 91.56 325 TRP B CA 1
ATOM 5038 C C . TRP B 1 325 ? -9.344 -24.312 -22.891 1 91.56 325 TRP B C 1
ATOM 5040 O O . TRP B 1 325 ? -9.703 -23.734 -21.859 1 91.56 325 TRP B O 1
ATOM 5050 N N . LEU B 1 326 ? -9.094 -23.656 -24 1 85 326 LEU B N 1
ATOM 5051 C CA . LEU B 1 326 ? -9.148 -22.188 -24.094 1 85 326 LEU B CA 1
ATOM 5052 C C . LEU B 1 326 ? -10.555 -21.719 -24.406 1 85 326 LEU B C 1
ATOM 5054 O O . LEU B 1 326 ? -10.859 -20.531 -24.297 1 85 326 LEU B O 1
ATOM 5058 N N . ARG B 1 327 ? -11.414 -22.594 -24.844 1 85 327 ARG B N 1
ATOM 5059 C CA . ARG B 1 327 ? -12.758 -22.203 -25.25 1 85 327 ARG B CA 1
ATOM 5060 C C . ARG B 1 327 ? -13.641 -21.906 -24.047 1 85 327 ARG B C 1
ATOM 5062 O O . ARG B 1 327 ? -13.719 -22.719 -23.125 1 85 327 ARG B O 1
ATOM 5069 N N . PRO B 1 328 ? -14.227 -20.766 -24.031 1 82.81 328 PRO B N 1
ATOM 5070 C CA . PRO B 1 328 ? -15.109 -20.438 -22.906 1 82.81 328 PRO B CA 1
ATOM 5071 C C . PRO B 1 328 ? -16.141 -21.516 -22.641 1 82.81 328 PRO B C 1
ATOM 5073 O O . PRO B 1 328 ? -16.5 -21.766 -21.484 1 82.81 328 PRO B O 1
ATOM 5076 N N . GLU B 1 329 ? -16.625 -22.094 -23.625 1 88.12 329 GLU B N 1
ATOM 5077 C CA . GLU B 1 329 ? -17.672 -23.094 -23.5 1 88.12 329 GLU B CA 1
ATOM 5078 C C . GLU B 1 329 ? -17.188 -24.328 -22.75 1 88.12 329 GLU B C 1
ATOM 5080 O O . GLU B 1 329 ? -17.984 -25.109 -22.219 1 88.12 329 GLU B O 1
ATOM 5085 N N . SER B 1 330 ? -15.891 -24.5 -22.766 1 90.31 330 SER B N 1
ATOM 5086 C CA . SER B 1 330 ? -15.344 -25.672 -22.078 1 90.31 330 SER B CA 1
ATOM 5087 C C . SER B 1 330 ? -15.445 -25.516 -20.562 1 90.31 330 SER B C 1
ATOM 5089 O O . SER B 1 330 ? -15.359 -26.516 -19.828 1 90.31 330 SER B O 1
ATOM 5091 N N . LYS B 1 331 ? -15.586 -24.281 -20.031 1 91.44 331 LYS B N 1
ATOM 5092 C CA . LYS B 1 331 ? -15.766 -23.953 -18.625 1 91.44 331 LYS B CA 1
ATOM 5093 C C . LYS B 1 331 ? -14.648 -24.547 -17.781 1 91.44 331 LYS B C 1
ATOM 5095 O O . LYS B 1 331 ? -14.906 -25.141 -16.734 1 91.44 331 LYS B O 1
ATOM 5100 N N . VAL B 1 332 ? -13.453 -24.562 -18.375 1 93.44 332 VAL B N 1
ATOM 5101 C CA . VAL B 1 332 ? -12.281 -25.062 -17.672 1 93.44 332 VAL B CA 1
ATOM 5102 C C . VAL B 1 332 ? -12 -24.203 -16.438 1 93.44 332 VAL B C 1
ATOM 5104 O O . VAL B 1 332 ? -11.938 -22.969 -16.547 1 93.44 332 VAL B O 1
ATOM 5107 N N . ILE B 1 333 ? -11.914 -24.812 -15.289 1 94.88 333 ILE B N 1
ATOM 5108 C CA . ILE B 1 333 ? -11.32 -24.156 -14.125 1 94.88 333 ILE B CA 1
ATOM 5109 C C . ILE B 1 333 ? -9.836 -24.5 -14.039 1 94.88 333 ILE B C 1
ATOM 5111 O O . ILE B 1 333 ? -8.977 -23.625 -14.109 1 94.88 333 ILE B O 1
ATOM 5115 N N . LYS B 1 334 ? -9.578 -25.766 -13.984 1 97.12 334 LYS B N 1
ATOM 5116 C CA . LYS B 1 334 ? -8.211 -26.281 -14.008 1 97.12 334 LYS B CA 1
ATOM 5117 C C . LYS B 1 334 ? -8.102 -27.547 -14.852 1 97.12 334 LYS B C 1
ATOM 5119 O O . LYS B 1 334 ? -8.93 -28.453 -14.727 1 97.12 334 LYS B O 1
ATOM 5124 N N . ALA B 1 335 ? -7.184 -27.531 -15.75 1 97.75 335 ALA B N 1
ATOM 5125 C CA . ALA B 1 335 ? -6.855 -28.734 -16.5 1 97.75 335 ALA B CA 1
ATOM 5126 C C . ALA B 1 335 ? -5.586 -29.391 -15.961 1 97.75 335 ALA B C 1
ATOM 5128 O O . ALA B 1 335 ? -4.633 -28.703 -15.594 1 97.75 335 ALA B O 1
ATOM 5129 N N . MET B 1 336 ? -5.582 -30.688 -15.914 1 98.19 336 MET B N 1
ATOM 5130 C CA . MET B 1 336 ? -4.469 -31.484 -15.383 1 98.19 336 MET B CA 1
ATOM 5131 C C . MET B 1 336 ? -3.91 -32.406 -16.453 1 98.19 336 MET B C 1
ATOM 5133 O O . MET B 1 336 ? -4.66 -33.156 -17.094 1 98.19 336 MET B O 1
ATOM 5137 N N . VAL B 1 337 ? -2.664 -32.312 -16.672 1 98.44 337 VAL B N 1
ATOM 5138 C CA . VAL B 1 337 ? -1.957 -33.25 -17.531 1 98.44 337 VAL B CA 1
ATOM 5139 C C . VAL B 1 337 ? -1.345 -34.375 -16.672 1 98.44 337 VAL B C 1
ATOM 5141 O O . VAL B 1 337 ? -0.69 -34.094 -15.664 1 98.44 337 VAL B O 1
ATOM 5144 N N . GLU B 1 338 ? -1.515 -35.562 -17.078 1 98.38 338 GLU B N 1
ATOM 5145 C CA . GLU B 1 338 ? -1.089 -36.75 -16.297 1 98.38 338 GLU B CA 1
ATOM 5146 C C . GLU B 1 338 ? 0.016 -37.5 -17.016 1 98.38 338 GLU B C 1
ATOM 5148 O O . GLU B 1 338 ? -0.035 -37.688 -18.234 1 98.38 338 GLU B O 1
ATOM 5153 N N . ILE B 1 339 ? 1.02 -37.812 -16.25 1 97.56 339 ILE B N 1
ATOM 5154 C CA . ILE B 1 339 ? 2.094 -38.656 -16.766 1 97.56 339 ILE B CA 1
ATOM 5155 C C . ILE B 1 339 ? 2.127 -39.969 -16 1 97.56 339 ILE B C 1
ATOM 5157 O O . ILE B 1 339 ? 2.389 -40 -14.797 1 97.56 339 ILE B O 1
ATOM 5161 N N . GLY B 1 340 ? 2.008 -40.969 -16.75 1 86.12 340 GLY B N 1
ATOM 5162 C CA . GLY B 1 340 ? 2.01 -42.281 -16.141 1 86.12 340 GLY B CA 1
ATOM 5163 C C . GLY B 1 340 ? 0.775 -42.562 -15.312 1 86.12 340 GLY B C 1
ATOM 5164 O O . GLY B 1 340 ? -0.166 -41.75 -15.305 1 86.12 340 GLY B O 1
ATOM 5165 N N . ASP B 1 341 ? 0.645 -43.75 -14.648 1 70.5 341 ASP B N 1
ATOM 5166 C CA . ASP B 1 341 ? -0.515 -44.188 -13.883 1 70.5 341 ASP B CA 1
ATOM 5167 C C . ASP B 1 341 ? -0.466 -43.625 -12.453 1 70.5 341 ASP B C 1
ATOM 5169 O O . ASP B 1 341 ? 0.614 -43.375 -11.93 1 70.5 341 ASP B O 1
#

Foldseek 3Di:
DWWFWKLAQAQDIDTDRDDDDDDDDPQKFKWFWFKFWDDPLNLCRNRVNRPPFDPGAAATQLTKTFTCDDDDDPVPDDGGFIKTFQQWDADCPDPCNVVVNRLPHPPTDGARTNHHHDRIGMDMGRPVGIGGQPLDDRLLSSCLFLLLLLLQLCVVQVQAAAFEEEEEDLALSSLSVLLLSVVRHYQYEYEEQDPVSQVCSCVFSVHDHYDYDDPCRLVVQCVVVVNQAGQYYEYAHLDLVCLACSLSRHGQNHEYEYSHHYPDDHDYDVVSCVVSVYYYYYRGGHHPVSSVSSSVCVSVVSHDSVVQADEEEESVCCSVCVVVCVDVVSVGRMYMYGYDD/DWWFWKLAQAQDIDTDRDDDDDDDDPQKFKWFWFKFWDDVLNLCRNHVNRPPFDPGAAATQLTKTFTCDDDDDPVPDDGGFIKTFQQWDADCPDPCNVVVNRLPHPPTDGARTNHHHDRIGMDMDRPVGIGGQPLDDRLLRSCLFLLLLLLQQCVVQVQAAAFEEEEEDLALSSLSVLLLSVVRHYQYEYEEQDPVSQVCSCVFSVHDHYYYDDPCRLVVQCVVVVNQAGQHYEYAHLDLVCLACSLSRHGQNHEYEYSHHYPDDHDYDVCSCVVSVYYYYYRGGHHPVSSVSSSVCVSVVSHDSVVQADEEEESVCCSVCVVVCVDVVSVGRMYMYGYDD

InterPro domains:
  IPR002328 Alcohol dehydrogenase, zinc-type, conserved site [PS00059] (60-74)
  IPR011032 GroES-like superfamily [SSF50129] (3-169)
  IPR013149 Alcohol dehydrogenase-like, C-terminal [PF00107] (172-299)
  IPR013154 Alcohol dehydrogenase-like, N-terminal [PF08240] (26-132)
  IPR020843 Enoylreductase domain [SM00829] (11-337)
  IPR036291 NAD(P)-binding domain superfamily [SSF51735] (137-304)
  IPR050129 Zinc-containing alcohol dehydrogenase [PTHR43401] (3-338)

Radius of gyration: 29.12 Å; Cα contacts (8 Å, |Δi|>4): 1716; chains: 2; bounding box: 51×87×66 Å

Nearest PDB structures (foldseek):
  4ilk-assembly1_A  TM=9.346E-01  e=9.738E-34  Escherichia coli CFT073
  4ilk-assembly1_B  TM=9.260E-01  e=7.636E-34  Escherichia coli CFT073
  3meq-assembly1_C  TM=9.026E-01  e=1.753E-28  Brucella suis
  6n7l-assembly2_H  TM=9.091E-01  e=3.247E-27  Elizabethkingia anophelis NUHP1
  6z42-assembly1_D  TM=9.016E-01  e=1.497E-25  Halomonas elongata DSM 2581

Sequence (682 aa):
MTRGIVCEEIGRLVWREDLPEPTIAPGRAIVRIRRIGICGTDLHAYRGRQPFFDYPRILGHELAGVIEEVGDNSEGLRAGDQVSLIPYIHCGRCGACLSGKTNCCRQMQVFGVHTDGGMRERVSMPVSHLIRTERLTLDQSAMLEPLAIGAHGIRRAGVQAGDTVLVIGAGPIGLGVMVLARHAGANVIAMDLNAERLGFCRSWAGVGQTLTASGDSLAQLEALTNGELVPIVIDATGSAESMQQAFRFVSHGGTLVYVGLVKGQIAFDDPHFHSRELTLSASRNATRQDFDFVLDAMAAGVIDADRYITHRAPLEEAAERFESWLRPESKVIKAMVEIGDMTRGIVCEEIGRLVWREDLPEPTIAPGRAIVRIRRIGICGTDLHAYRGRQPFFDYPRILGHELAGVIEEVGDNSEGLRAGDQVSLIPYIHCGRCGACLSGKTNCCRQMQVFGVHTDGGMRERVSMPVSHLIRTERLTLDQSAMLEPLAIGAHGIRRAGVQAGDTVLVIGAGPIGLGVMVLARHAGANVIAMDLNAERLGFCRSWAGVGQTLTASGDSLAQLEALTNGELVPIVIDATGSAESMQQAFRFVSHGGTLVYVGLVKGQIAFDDPHFHSRELTLSASRNATRQDFDFVLDAMAAGVIDADRYITHRAPLEEAAERFESWLRPESKVIKAMVEIGD

Solvent-accessible surface area (backbone atoms only — not comparable to full-atom values): 34345 Å² total; per-residue (Å²): 106,31,42,33,40,33,34,56,43,68,73,36,60,40,83,40,67,75,37,81,63,62,67,85,45,93,68,24,26,32,30,37,39,34,29,35,32,60,50,71,66,50,52,29,44,37,68,61,67,41,80,97,59,66,71,62,33,24,33,34,47,20,29,10,28,30,30,66,41,56,62,90,60,94,84,71,67,48,60,69,41,40,27,21,46,58,38,70,43,50,76,68,68,46,72,20,26,69,68,71,39,43,44,25,20,92,64,58,34,37,38,20,62,74,40,66,33,53,41,31,44,56,41,60,40,53,51,91,35,51,40,81,33,80,80,44,54,58,70,51,30,11,46,34,47,57,36,9,34,17,42,31,37,41,58,75,63,62,73,41,64,71,38,50,35,37,36,33,25,59,46,59,47,24,42,30,31,46,33,51,41,39,70,53,43,26,46,46,34,41,30,28,76,47,68,68,44,48,50,45,38,35,70,71,36,58,38,85,41,74,43,62,58,55,97,55,37,65,62,52,44,24,68,73,40,78,64,52,44,26,50,31,32,38,34,36,62,39,39,63,68,58,60,47,55,48,64,78,50,40,16,45,61,12,34,40,29,33,56,32,66,41,94,47,68,47,53,46,55,36,55,64,40,32,58,21,25,29,32,41,32,35,38,40,62,42,50,69,71,24,36,53,52,40,51,53,40,47,61,69,60,73,53,65,56,70,77,44,46,65,40,74,36,45,58,92,48,34,62,77,45,49,66,57,61,69,36,74,87,59,65,60,60,23,39,36,32,33,38,80,135,105,31,43,33,40,33,35,55,44,69,73,35,61,39,84,40,67,75,37,82,62,63,67,85,46,93,67,26,25,31,30,37,37,33,29,36,32,60,48,70,66,51,53,28,43,38,69,61,67,40,80,97,58,65,70,62,32,24,34,32,47,19,29,10,28,30,30,67,42,57,61,91,58,94,83,72,70,49,59,65,41,39,28,20,45,59,38,70,44,50,76,67,70,46,72,20,26,70,68,71,39,42,44,26,20,91,63,58,36,37,37,20,63,74,41,65,33,53,41,31,45,57,41,63,42,52,49,91,35,51,40,82,33,78,81,45,53,59,71,51,30,12,46,36,47,57,36,8,35,16,42,30,37,42,58,74,64,62,73,43,64,71,38,49,33,37,37,34,25,60,47,59,46,22,42,30,31,46,34,52,41,39,70,55,42,26,46,44,32,40,28,29,78,46,67,69,44,48,50,44,38,35,70,72,37,59,37,84,41,74,44,63,57,54,98,56,37,64,62,52,45,23,68,75,41,77,64,50,44,26,51,32,31,38,35,38,62,38,38,63,67,58,60,46,56,48,66,77,51,39,15,45,63,12,34,40,29,31,56,32,68,40,93,48,71,47,53,45,54,37,54,63,41,32,58,21,25,30,32,40,30,34,38,40,62,44,47,70,70,24,36,52,52,41,50,53,39,46,62,70,60,72,54,63,53,71,79,46,46,64,42,74,37,46,59,92,47,36,61,78,45,50,67,56,60,69,36,73,89,59,66,60,60,25,39,35,32,34,39,79,135

Secondary structure (DSSP, 8-state):
-EEEEEEEETTEEEEEEEEPPP---TTEEEEEEEEEEE-HHHHHHHHT--TT--SSB----EEEEEEEEE-S-TT---TT-EEEE--EE--S-SHHHHTT-GGG-TT-EEBTTTB--SSBSEEEEEGGGEEE-TTS-HHHHHTHHHHHHHHHHHHHHT--TT-EEEEE--SHHHHHHHHHHHHTT-EEEEEES-HHHHHHIIIII--SEEEE-STTHHHHHHHHTTT--EEEEEE-S--HHHHHHGGGGEEEEEEEEE-S--SSEEEEEHHHHHHTT-EEEE--S--HHHHHHHHHHHHTT-S-HHHHEEEEEEHHHHHHHGGGGG-GGG--SEEEEE---/-EEEEEEEETTEEEEEEEEPPP---TTEEEEEEEEEEE-HHHHHHHHT-STT--SSB----EEEEEEEEE-S-TT---TT-EEEE--EE--S-SHHHHTT-GGG-TT-EEBTTTB--SSBSEEEEEGGGEEE-TTS-HHHHHTHHHHHHHHHHHHHHT--TT-EEEEE--SHHHHHHHHHHHHTT-EEEEEES-HHHHHHIIIII--SEEEE-STTHHHHHHHHTTT--EEEEEE-S--HHHHHHGGGGEEEEEEEEE-S--SSEEEEEHHHHHHTT-EEEE--S--HHHHHHHHHHHHTT-S-HHHHEEEEEEHHHHHHHGGGGG-GGG--SEEEEE---

pLDDT: mean 96.37, std 3.95, range [69.81, 98.94]